Protein AF-A0A9D7XGI3-F1 (afdb_monomer_lite)

Foldseek 3Di:
DALQLLLVLLVCLLVLFAFWKWWDDVFIKIFGGGRSATFAIDTPDPCLDLLNLCCVVVLAPPVLLVVLVVVPDPPDDSLVSCVVVVSHPPVSSLVSRVVSRLVRSLVSSQDPDIHMDTDRDHDDPPDHGHDDPRLQSSLVSLLPHPCLVNLDVLLDDQQWAKAFDDDCVVVDPDDPLCVCQVVVSPRPDTLVVSCVVSVHDSSSSSSNSSSCVSNVGIDIDRDDPPPVVVVCVVPPPPPPPPPDDDDDDPDDDDDDPVVVVVVVPDDDCVVVVVVVVVVPDDDDDDDDDDDDDDDDDDDDDDDDDDDDDDDDDDDDDDDDDDDDDDDDDDDDDPCVVVVVVVVVVVVVVVVVVVVVVVVVVVVVDDDDDDDDDDDDDDDDDDDDDDDDDDDDDDDDDDDDDDDDDDDDDDDDDDDDDDDDDDDPPPPPPDDPPPLQALVRLLVCLLVLVPVVLQVSQVSVLVVLAPWKKKFLDKALDSVVSNVVSVQCPPVSWNWGWHWAAEPVRRIIITIITDTHRDQVVNVVVQVVGDCVSVPPPRDIHMDRSVRDDRYD

Organism: NCBI:txid2954439

pLDDT: mean 74.72, std 22.67, range [26.94, 98.19]

Secondary structure (DSSP, 8-state):
---HHHHHHHHHHHTT--EEEEE-STT-EEEEEETTEEEEEEE-SGGGSHHHHHHHTTSS-HHHHHHHHHT--TT--HHHHHHHTTSS-HHHHHHHHHHHHHHHHHHHHT--SPPPEEEE-PPPTTS------HHHHHHHHHHT---HHHHHHHH--TTEEEEE-SSGGGS----TTTTTGGGT--SS-BHHHHHHHHT--HHHHHHHHHHHHHTTSEEEEEPPP--HHHHHHHH-TTS--SSPPPPPPP-PPPPPHHHHHHHTTSPPTTTHHHHHHHHS--------------PPPPPPP-------------------PPPPPP-PPPPPPTTHHHHHHHHHHHHHHHHHHHHHHHHHHHTT--PPPP-------------------------------------------------PPPP------PPPPPPPPHHHHHHHHHTT-HHHHHHHHHHHHHHTTTSEEEEEEEESSHHHHHHHHHTTTTS---EEEEEEE-TTS-EEEEEEEEEESSHHHHHHHHTTS-GGGGSTT---EEEEGGG--SB-

InterPro domains:
  IPR025497 PatA-like, N-terminal [PF14332] (13-140)
  IPR037257 Type II secretion system protein GspE, N-terminal superfamily [SSF160246] (46-101)

Structure (mmCIF, N/CA/C/O backbone):
data_AF-A0A9D7XGI3-F1
#
_entry.id   AF-A0A9D7XGI3-F1
#
loop_
_atom_site.group_PDB
_atom_site.id
_atom_site.type_symbol
_atom_site.label_atom_id
_atom_site.label_alt_id
_atom_site.label_comp_id
_atom_site.label_asym_id
_atom_site.label_entity_id
_atom_site.label_seq_id
_atom_site.pdbx_PDB_ins_code
_atom_site.Cartn_x
_atom_site.Cartn_y
_atom_site.Cartn_z
_atom_site.occupancy
_atom_site.B_iso_or_equiv
_atom_site.auth_seq_id
_atom_site.auth_comp_id
_atom_site.auth_asym_id
_atom_site.auth_atom_id
_atom_site.pdbx_PDB_model_num
ATOM 1 N N . MET A 1 1 ? -19.694 0.360 0.914 1.00 52.16 1 MET A N 1
ATOM 2 C CA . MET A 1 1 ? -19.444 -0.464 -0.295 1.00 52.16 1 MET A CA 1
ATOM 3 C C . MET A 1 1 ? -18.260 -1.399 -0.058 1.00 52.16 1 MET A C 1
ATOM 5 O O . MET A 1 1 ? -17.208 -0.941 0.362 1.00 52.16 1 MET A O 1
ATOM 9 N N . SER A 1 2 ? -18.399 -2.699 -0.326 1.00 67.50 2 SER A N 1
ATOM 10 C CA . SER A 1 2 ? -17.468 -3.739 0.156 1.00 67.50 2 SER A CA 1
ATOM 11 C C . SER A 1 2 ? -16.060 -3.750 -0.467 1.00 67.50 2 SER A C 1
ATOM 13 O O . SER A 1 2 ? -15.889 -3.502 -1.663 1.00 67.50 2 SER A O 1
ATOM 15 N N . LEU A 1 3 ? -15.062 -4.162 0.324 1.00 86.62 3 LEU A N 1
ATOM 16 C CA . LEU A 1 3 ? -13.661 -4.378 -0.076 1.00 86.62 3 LEU A CA 1
ATOM 17 C C . LEU A 1 3 ? -13.477 -5.762 -0.733 1.00 86.62 3 LEU A C 1
ATOM 19 O O . LEU A 1 3 ? -12.747 -6.620 -0.235 1.00 86.62 3 LEU A O 1
ATOM 23 N N . LEU A 1 4 ? -14.157 -5.994 -1.861 1.00 91.06 4 LEU A N 1
ATOM 24 C CA . LEU A 1 4 ? -14.194 -7.297 -2.551 1.00 91.06 4 LEU A CA 1
ATOM 25 C C . LEU A 1 4 ? -12.797 -7.849 -2.884 1.00 91.06 4 LEU A C 1
ATOM 27 O O . LEU A 1 4 ? -12.524 -9.022 -2.631 1.00 91.06 4 LEU A O 1
ATOM 31 N N . ALA A 1 5 ? -11.907 -6.997 -3.403 1.00 93.44 5 ALA A N 1
ATOM 32 C CA . ALA A 1 5 ? -10.539 -7.367 -3.760 1.00 93.44 5 ALA A CA 1
ATOM 33 C C . ALA A 1 5 ? -9.721 -7.857 -2.549 1.00 93.44 5 ALA A C 1
ATOM 35 O O . ALA A 1 5 ? -9.014 -8.858 -2.646 1.00 93.44 5 ALA A O 1
ATOM 36 N N . LEU A 1 6 ? -9.864 -7.194 -1.394 1.00 94.00 6 LEU A N 1
ATOM 37 C CA . LEU A 1 6 ? -9.244 -7.605 -0.132 1.00 94.00 6 LEU A CA 1
ATOM 38 C C . LEU A 1 6 ? -9.768 -8.985 0.286 1.00 94.00 6 LEU A C 1
ATOM 40 O O . LEU A 1 6 ? -8.997 -9.929 0.447 1.00 94.00 6 LEU A O 1
ATOM 44 N N . LYS A 1 7 ? -11.090 -9.107 0.426 1.00 93.00 7 LYS A N 1
ATOM 45 C CA . LYS A 1 7 ? -11.738 -10.269 1.050 1.00 93.00 7 LYS A CA 1
ATOM 46 C C . LYS A 1 7 ? -11.548 -11.546 0.233 1.00 93.00 7 LYS A C 1
ATOM 48 O O . LYS A 1 7 ? -11.320 -12.606 0.814 1.00 93.00 7 LYS A O 1
ATOM 53 N N . ASP A 1 8 ? -11.555 -11.453 -1.099 1.00 95.69 8 ASP A N 1
ATOM 54 C CA . ASP A 1 8 ? -11.231 -12.597 -1.954 1.00 95.69 8 ASP A CA 1
ATOM 55 C C . ASP A 1 8 ? -9.753 -12.998 -1.846 1.00 95.69 8 ASP A C 1
ATOM 57 O O . ASP A 1 8 ? -9.472 -14.164 -1.579 1.00 95.69 8 ASP A O 1
ATOM 61 N N . LEU A 1 9 ? -8.804 -12.060 -1.975 1.00 96.44 9 LEU A N 1
ATOM 62 C CA . LEU A 1 9 ? -7.367 -12.368 -1.922 1.00 96.44 9 LEU A CA 1
ATOM 63 C C . LEU A 1 9 ? -6.964 -13.011 -0.582 1.00 96.44 9 LEU A C 1
ATOM 65 O O . LEU A 1 9 ? -6.242 -14.011 -0.554 1.00 96.44 9 LEU A O 1
ATOM 69 N N . PHE A 1 10 ? -7.496 -12.497 0.529 1.00 96.06 10 PHE A N 1
ATOM 70 C CA . PHE A 1 10 ? -7.318 -13.089 1.855 1.00 96.06 10 PHE A CA 1
ATOM 71 C C . PHE A 1 10 ? -7.988 -14.471 1.977 1.00 96.06 10 PHE A C 1
ATOM 73 O O . PHE A 1 10 ? -7.427 -15.374 2.604 1.00 96.06 10 PHE A O 1
ATOM 80 N N . ALA A 1 11 ? -9.141 -14.694 1.335 1.00 96.12 11 ALA A N 1
ATOM 81 C CA . ALA A 1 11 ? -9.747 -16.022 1.249 1.00 96.12 11 ALA A CA 1
ATOM 82 C C . ALA A 1 11 ? -8.904 -17.002 0.407 1.00 96.12 11 ALA A C 1
ATOM 84 O O . ALA A 1 11 ? -8.779 -18.162 0.801 1.00 96.12 11 ALA A O 1
ATOM 85 N N . ARG A 1 12 ? -8.262 -16.561 -0.690 1.00 97.50 12 ARG A N 1
ATOM 86 C CA . ARG A 1 12 ? -7.313 -17.388 -1.470 1.00 97.50 12 ARG A CA 1
ATOM 87 C C . ARG A 1 12 ? -6.091 -17.785 -0.640 1.00 97.50 12 ARG A C 1
ATOM 89 O O . ARG A 1 12 ? -5.696 -18.950 -0.676 1.00 97.50 12 ARG A O 1
ATOM 96 N N . HIS A 1 13 ? -5.550 -16.853 0.149 1.00 96.12 13 HIS A N 1
ATOM 97 C CA . HIS A 1 13 ? -4.465 -17.127 1.095 1.00 96.12 13 HIS A CA 1
ATOM 98 C C . HIS A 1 13 ? -4.888 -18.171 2.143 1.00 96.12 13 HIS A C 1
ATOM 100 O O . HIS A 1 13 ? -4.261 -19.225 2.252 1.00 96.12 13 HIS A O 1
ATOM 106 N N . ARG A 1 14 ? -6.017 -17.954 2.840 1.00 94.56 14 ARG A N 1
ATOM 107 C CA . ARG A 1 14 ? -6.564 -18.911 3.826 1.00 94.56 14 ARG A CA 1
ATOM 108 C C . ARG A 1 14 ? -6.853 -20.296 3.243 1.00 94.56 14 ARG A C 1
ATOM 110 O O . ARG A 1 14 ? -6.621 -21.296 3.917 1.00 94.56 14 ARG A O 1
ATOM 117 N N . ALA A 1 15 ? -7.341 -20.363 2.006 1.00 96.12 15 ALA A N 1
ATOM 118 C CA . ALA A 1 15 ? -7.617 -21.614 1.300 1.00 96.12 15 ALA A CA 1
ATOM 119 C C . ALA A 1 15 ? -6.352 -22.344 0.806 1.00 96.12 15 ALA A C 1
ATOM 121 O O . ALA A 1 15 ? -6.467 -23.438 0.256 1.00 96.12 15 ALA A O 1
ATOM 122 N N . ARG A 1 16 ? -5.158 -21.756 0.981 1.00 96.38 16 ARG A N 1
ATOM 123 C CA . ARG A 1 16 ? -3.884 -22.231 0.418 1.00 96.38 16 ARG A CA 1
ATOM 124 C C . ARG A 1 16 ? -3.930 -22.443 -1.099 1.00 96.38 16 ARG A C 1
ATOM 126 O O . ARG A 1 16 ? -3.410 -23.425 -1.624 1.00 96.38 16 ARG A O 1
ATOM 133 N N . ALA A 1 17 ? -4.577 -21.518 -1.805 1.00 97.50 17 ALA A N 1
ATOM 134 C CA . ALA A 1 17 ? -4.795 -21.626 -3.240 1.00 97.50 17 ALA A CA 1
ATOM 135 C C . ALA A 1 17 ? -3.501 -21.432 -4.058 1.00 97.50 17 ALA A C 1
ATOM 137 O O . ALA A 1 17 ? -2.685 -20.559 -3.760 1.00 97.50 17 ALA A O 1
ATOM 138 N N . THR A 1 18 ? -3.364 -22.208 -5.135 1.00 98.19 18 THR A N 1
ATOM 139 C CA . THR A 1 18 ? -2.330 -22.045 -6.171 1.00 98.19 18 THR A CA 1
ATOM 140 C C . THR A 1 18 ? -3.002 -21.601 -7.469 1.00 98.19 18 THR A C 1
ATOM 142 O O . THR A 1 18 ? -4.005 -22.196 -7.873 1.00 98.19 18 THR A O 1
ATOM 145 N N . GLY A 1 19 ? -2.505 -20.536 -8.100 1.00 97.69 19 GLY A N 1
ATOM 146 C CA . GLY A 1 19 ? -3.123 -19.977 -9.303 1.00 97.69 19 GLY A CA 1
ATOM 147 C C . GLY A 1 19 ? -2.849 -18.498 -9.548 1.00 97.69 19 GLY A C 1
ATOM 148 O O . GLY A 1 19 ? -1.989 -17.876 -8.920 1.00 97.69 19 GLY A O 1
ATOM 149 N N . LEU A 1 20 ? -3.609 -17.939 -10.488 1.00 97.75 20 LEU A N 1
ATOM 150 C CA . LEU A 1 20 ? -3.527 -16.545 -10.914 1.00 97.75 20 LEU A CA 1
ATOM 151 C C . LEU A 1 20 ? -4.763 -15.785 -10.434 1.00 97.75 20 LEU A C 1
ATOM 153 O O . LEU A 1 20 ? -5.876 -16.013 -10.909 1.00 97.75 20 LEU A O 1
ATOM 157 N N . TRP A 1 21 ? -4.560 -14.853 -9.512 1.00 98.00 21 TRP A N 1
ATOM 158 C CA . TRP A 1 21 ? -5.587 -13.927 -9.049 1.00 98.00 21 TRP A CA 1
ATOM 159 C C . TRP A 1 21 ? -5.513 -12.642 -9.879 1.00 98.00 21 TRP A C 1
ATOM 161 O O . TRP A 1 21 ? -4.454 -12.021 -9.950 1.00 98.00 21 TRP A O 1
ATOM 171 N N . ARG A 1 22 ? -6.599 -12.244 -10.545 1.00 97.31 22 ARG A N 1
ATOM 172 C CA . ARG A 1 22 ? -6.645 -11.092 -11.461 1.00 97.31 22 ARG A CA 1
ATOM 173 C C . ARG A 1 22 ? -7.662 -10.051 -11.008 1.00 97.31 22 ARG A C 1
ATOM 175 O O . ARG A 1 22 ? -8.755 -10.402 -10.571 1.00 97.31 22 ARG A O 1
ATOM 182 N N . LEU A 1 23 ? -7.324 -8.776 -11.191 1.00 96.12 23 LEU A N 1
ATOM 183 C CA . LEU A 1 23 ? -8.184 -7.637 -10.876 1.00 96.12 23 LEU A CA 1
ATOM 184 C C . LEU A 1 23 ? -8.098 -6.574 -11.978 1.00 96.12 23 LEU A C 1
ATOM 186 O O . LEU A 1 23 ? -7.003 -6.176 -12.375 1.00 96.12 23 LEU A O 1
ATOM 190 N N . GLY A 1 24 ? -9.252 -6.083 -12.431 1.00 91.69 24 GLY A N 1
ATOM 191 C CA . GLY A 1 24 ? -9.346 -5.018 -13.433 1.00 91.69 24 GLY A CA 1
ATOM 192 C C . GLY A 1 24 ? -9.007 -5.465 -14.859 1.00 91.69 24 GLY A C 1
ATOM 193 O O . GLY A 1 24 ? -8.799 -6.646 -15.134 1.00 91.69 24 GLY A O 1
ATOM 194 N N . GLN A 1 25 ? -8.981 -4.494 -15.773 1.00 85.50 25 GLN A N 1
ATOM 195 C CA . GLN A 1 25 ? -8.538 -4.649 -17.168 1.00 85.50 25 GLN A CA 1
ATOM 196 C C . GLN A 1 25 ? -7.551 -3.528 -17.513 1.00 85.50 25 GLN A C 1
ATOM 198 O O . GLN A 1 25 ? -6.420 -3.800 -17.908 1.00 85.50 25 GLN A O 1
ATOM 203 N N . GLU A 1 26 ? -7.934 -2.276 -17.238 1.00 86.06 26 GLU A N 1
ATOM 204 C CA . GLU A 1 26 ? -7.061 -1.102 -17.319 1.00 86.06 26 GLU A CA 1
ATOM 205 C C . GLU A 1 26 ? -7.226 -0.221 -16.059 1.00 86.06 26 GLU A C 1
ATOM 207 O O . GLU A 1 26 ? -8.284 0.378 -15.878 1.00 86.06 26 GLU A O 1
ATOM 212 N N . PRO A 1 27 ? -6.217 -0.144 -15.165 1.00 88.62 27 PRO A N 1
ATOM 213 C CA . PRO A 1 27 ? -5.064 -1.036 -15.087 1.00 88.62 27 PRO A CA 1
ATOM 214 C C . PRO A 1 27 ? -5.481 -2.469 -14.717 1.00 88.62 27 PRO A C 1
ATOM 216 O O . PRO A 1 27 ? -6.279 -2.694 -13.808 1.00 88.62 27 PRO A O 1
ATOM 219 N N . GLY A 1 28 ? -4.900 -3.445 -15.408 1.00 94.06 28 GLY A N 1
ATOM 220 C CA . GLY A 1 28 ? -5.053 -4.865 -15.118 1.00 94.06 28 GLY A CA 1
ATOM 221 C C . GLY A 1 28 ? -3.922 -5.319 -14.207 1.00 94.06 28 GLY A C 1
ATOM 222 O O . GLY A 1 28 ? -2.750 -5.067 -14.498 1.00 94.06 28 GLY A O 1
ATOM 223 N N . ARG A 1 29 ? -4.265 -5.976 -13.099 1.00 96.25 29 ARG A N 1
ATOM 224 C CA . ARG A 1 29 ? -3.319 -6.509 -12.112 1.00 96.25 29 ARG A CA 1
ATOM 225 C C . ARG A 1 29 ? -3.460 -8.022 -12.008 1.00 96.25 29 ARG A C 1
ATOM 227 O O . ARG A 1 29 ? -4.551 -8.571 -12.151 1.00 96.25 29 ARG A O 1
ATOM 234 N N . THR A 1 30 ? -2.348 -8.715 -11.794 1.00 97.25 30 THR A N 1
ATOM 235 C CA . THR A 1 30 ? -2.305 -10.166 -11.571 1.00 97.25 30 THR A CA 1
ATOM 236 C C . THR A 1 30 ? -1.355 -10.467 -10.423 1.00 97.25 30 THR A C 1
ATOM 238 O O . THR A 1 30 ? -0.212 -10.020 -10.439 1.00 97.25 30 THR A O 1
ATOM 241 N N . VAL A 1 31 ? -1.828 -11.227 -9.443 1.00 97.62 31 VAL A N 1
ATOM 242 C CA . VAL A 1 31 ? -1.067 -11.741 -8.305 1.00 97.62 31 VAL A CA 1
ATOM 243 C C . VAL A 1 31 ? -0.932 -13.253 -8.487 1.00 97.62 31 VAL A C 1
ATOM 245 O O . VAL A 1 31 ? -1.909 -13.947 -8.771 1.00 97.62 31 VAL A O 1
ATOM 248 N N . PHE A 1 32 ? 0.292 -13.756 -8.370 1.00 97.94 32 PHE A N 1
ATOM 249 C CA . PHE A 1 32 ? 0.645 -15.158 -8.564 1.00 97.94 32 PHE A CA 1
ATOM 250 C C . PHE A 1 32 ? 0.729 -15.817 -7.189 1.00 97.94 32 PHE A C 1
ATOM 252 O O . PHE A 1 32 ? 1.502 -15.365 -6.340 1.00 97.94 32 PHE A O 1
ATOM 259 N N . MET A 1 33 ? -0.071 -16.860 -6.971 1.00 97.69 33 MET A N 1
ATOM 260 C CA . MET A 1 33 ? -0.199 -17.528 -5.676 1.00 97.69 33 MET A CA 1
ATOM 261 C C . MET A 1 33 ? 0.232 -18.992 -5.757 1.00 97.69 33 MET A C 1
ATOM 263 O O . MET A 1 33 ? -0.091 -19.682 -6.724 1.00 97.69 33 MET A O 1
ATOM 267 N N . GLU A 1 34 ? 0.930 -19.470 -4.732 1.00 97.19 34 GLU A N 1
ATOM 268 C CA . GLU A 1 34 ? 1.413 -20.847 -4.613 1.00 97.19 34 GLU A CA 1
ATOM 269 C C . GLU A 1 34 ? 1.225 -21.316 -3.165 1.00 97.19 34 GLU A C 1
ATOM 271 O O . GLU A 1 34 ? 1.749 -20.709 -2.238 1.00 97.19 34 GLU A O 1
ATOM 276 N N . ALA A 1 35 ? 0.404 -22.351 -2.953 1.00 95.94 35 ALA A N 1
ATOM 277 C CA . ALA A 1 35 ? -0.006 -22.838 -1.628 1.00 95.94 35 ALA A CA 1
ATOM 278 C C . ALA A 1 35 ? -0.598 -21.760 -0.683 1.00 95.94 35 ALA A C 1
ATOM 280 O O . ALA A 1 35 ? -0.602 -21.929 0.538 1.00 95.94 35 ALA A O 1
ATOM 281 N N . GLY A 1 36 ? -1.150 -20.675 -1.241 1.00 95.00 36 GLY A N 1
ATOM 282 C CA . GLY A 1 36 ? -1.674 -19.508 -0.521 1.00 95.00 36 GLY A CA 1
ATOM 283 C C . GLY A 1 36 ? -0.686 -18.354 -0.361 1.00 95.00 36 GLY A C 1
ATOM 284 O O . GLY A 1 36 ? -1.124 -17.238 -0.078 1.00 95.00 36 GLY A O 1
ATOM 285 N N . ASP A 1 37 ? 0.610 -18.580 -0.563 1.00 96.38 37 ASP A N 1
ATOM 286 C CA . ASP A 1 37 ? 1.618 -17.526 -0.513 1.00 96.38 37 ASP A CA 1
ATOM 287 C C . ASP A 1 37 ? 1.681 -16.750 -1.830 1.00 96.38 37 ASP A C 1
ATOM 289 O O . ASP A 1 37 ? 1.511 -17.308 -2.915 1.00 96.38 37 ASP A O 1
ATOM 293 N N . ILE A 1 38 ? 1.919 -15.441 -1.741 1.00 97.19 38 ILE A N 1
ATOM 294 C CA . ILE A 1 38 ? 2.088 -14.581 -2.915 1.00 97.19 38 ILE A CA 1
ATOM 295 C C . ILE A 1 38 ? 3.554 -14.647 -3.333 1.00 97.19 38 ILE A C 1
ATOM 297 O O . ILE A 1 38 ? 4.420 -14.154 -2.618 1.00 97.19 38 ILE A O 1
ATOM 301 N N . VAL A 1 39 ? 3.835 -15.225 -4.504 1.00 96.56 39 VAL A N 1
ATOM 302 C CA . VAL A 1 39 ? 5.212 -15.418 -5.003 1.00 96.56 39 VAL A CA 1
ATOM 303 C C . VAL A 1 39 ? 5.649 -14.355 -6.013 1.00 96.56 39 VAL A C 1
ATOM 305 O O . VAL A 1 39 ? 6.848 -14.127 -6.190 1.00 96.56 39 VAL A O 1
ATOM 308 N N . PHE A 1 40 ? 4.692 -13.699 -6.681 1.00 96.62 40 PHE A N 1
ATOM 309 C CA . PHE A 1 40 ? 4.933 -12.620 -7.645 1.00 96.62 40 PHE A CA 1
ATOM 310 C C . PHE A 1 40 ? 3.662 -11.795 -7.909 1.00 96.62 40 PHE A C 1
ATOM 312 O O . PHE A 1 40 ? 2.553 -12.230 -7.601 1.00 96.62 40 PHE A O 1
ATOM 319 N N . ALA A 1 41 ? 3.800 -10.621 -8.531 1.00 96.25 41 ALA A N 1
ATOM 320 C CA . ALA A 1 41 ? 2.678 -9.856 -9.073 1.00 96.25 41 ALA A CA 1
ATOM 321 C C . ALA A 1 41 ? 3.109 -8.969 -10.254 1.00 96.25 41 ALA A C 1
ATOM 323 O O . ALA A 1 41 ? 4.260 -8.547 -10.350 1.00 96.25 41 ALA A O 1
ATOM 324 N N . SER A 1 42 ? 2.165 -8.658 -11.140 1.00 94.56 42 SER A N 1
ATOM 325 C CA . SER A 1 42 ? 2.351 -7.805 -12.318 1.00 94.56 42 SER A CA 1
ATOM 326 C C . SER A 1 42 ? 1.166 -6.858 -12.520 1.00 94.56 42 SER A C 1
ATOM 328 O O . SER A 1 42 ? 0.034 -7.193 -12.177 1.00 94.56 42 SER A O 1
ATOM 330 N N . SER A 1 43 ? 1.412 -5.694 -13.120 1.00 95.62 43 SER A N 1
ATOM 331 C CA . SER A 1 43 ? 0.405 -4.659 -13.385 1.00 95.62 43 SER A CA 1
ATOM 332 C C . SER A 1 43 ? 0.678 -3.979 -14.726 1.00 95.62 43 SER A C 1
ATOM 334 O O . SER A 1 43 ? 1.840 -3.765 -15.079 1.00 95.62 43 SER A O 1
ATOM 336 N N . THR A 1 44 ? -0.372 -3.620 -15.472 1.00 94.75 44 THR A N 1
ATOM 337 C CA . THR A 1 44 ? -0.237 -2.829 -16.712 1.00 94.75 44 THR A CA 1
ATOM 338 C C . THR A 1 44 ? -0.027 -1.331 -16.446 1.00 94.75 44 THR A C 1
ATOM 340 O O . THR A 1 44 ? 0.436 -0.605 -17.334 1.00 94.75 44 THR A O 1
ATOM 343 N N . HIS A 1 45 ? -0.309 -0.874 -15.220 1.00 93.88 45 HIS A N 1
ATOM 344 C CA . HIS A 1 45 ? -0.235 0.527 -14.807 1.00 93.88 45 HIS A CA 1
ATOM 345 C C . HIS A 1 45 ? 1.187 1.111 -14.967 1.00 93.88 45 HIS A C 1
ATOM 347 O O . HIS A 1 45 ? 2.148 0.491 -14.504 1.00 93.88 45 HIS A O 1
ATOM 353 N N . PRO A 1 46 ? 1.367 2.311 -15.559 1.00 91.81 46 PRO A N 1
ATOM 354 C CA . PRO A 1 46 ? 2.697 2.879 -15.802 1.00 91.81 46 PRO A CA 1
ATOM 355 C C . PRO A 1 46 ? 3.564 3.046 -14.547 1.00 91.81 46 PRO A C 1
ATOM 357 O O . PRO A 1 46 ? 4.751 2.723 -14.589 1.00 91.81 46 PRO A O 1
ATOM 360 N N . LEU A 1 47 ? 2.978 3.483 -13.424 1.00 92.00 47 LEU A N 1
ATOM 361 C CA . LEU A 1 47 ? 3.715 3.734 -12.174 1.00 92.00 47 LEU A CA 1
ATOM 362 C C . LEU A 1 47 ? 4.065 2.448 -11.398 1.00 92.00 47 LEU A C 1
ATOM 364 O O . LEU A 1 47 ? 4.879 2.480 -10.468 1.00 92.00 47 LEU A O 1
ATOM 368 N N . ASP A 1 48 ? 3.477 1.316 -11.800 1.00 93.31 48 ASP A N 1
ATOM 369 C CA . ASP A 1 48 ? 3.716 -0.014 -11.229 1.00 93.31 48 ASP A CA 1
ATOM 370 C C . ASP A 1 48 ? 4.826 -0.763 -12.005 1.00 93.31 48 ASP A C 1
ATOM 372 O O . ASP A 1 48 ? 5.120 -1.921 -11.707 1.00 93.31 48 ASP A O 1
ATOM 376 N N . ARG A 1 49 ? 5.450 -0.142 -13.022 1.00 91.44 49 ARG A N 1
ATOM 377 C CA . ARG A 1 49 ? 6.519 -0.748 -13.838 1.00 91.44 49 ARG A CA 1
ATOM 378 C C . ARG A 1 49 ? 7.869 -0.706 -13.124 1.00 91.44 49 ARG A C 1
ATOM 380 O O . ARG A 1 49 ? 8.287 0.346 -12.651 1.00 91.44 49 ARG A O 1
ATOM 387 N N . LEU A 1 50 ? 8.607 -1.817 -13.152 1.00 92.31 50 LEU A N 1
ATOM 388 C CA . LEU A 1 50 ? 9.949 -1.956 -12.565 1.00 92.31 50 LEU A CA 1
ATOM 389 C C . LEU A 1 50 ? 10.902 -0.794 -12.913 1.00 92.31 50 LEU A C 1
ATOM 391 O O . LEU A 1 50 ? 11.590 -0.273 -12.042 1.00 92.31 50 LEU A O 1
ATOM 395 N N . THR A 1 51 ? 10.910 -0.354 -14.175 1.00 92.81 51 THR A N 1
ATOM 396 C CA . THR A 1 51 ? 11.733 0.771 -14.652 1.00 92.81 51 THR A CA 1
ATOM 397 C C . THR A 1 51 ? 11.336 2.110 -14.030 1.00 92.81 51 THR A C 1
ATOM 399 O O . THR A 1 51 ? 12.216 2.890 -13.677 1.00 92.81 51 THR A O 1
ATOM 402 N N . HIS A 1 52 ? 10.039 2.352 -13.820 1.00 94.50 52 HIS A N 1
ATOM 403 C CA . HIS A 1 52 ? 9.557 3.520 -13.084 1.00 94.50 52 HIS A CA 1
ATOM 404 C C . HIS A 1 52 ? 9.982 3.453 -11.610 1.00 94.50 52 HIS A C 1
ATOM 406 O O . HIS A 1 52 ? 10.539 4.419 -11.099 1.00 94.50 52 HIS A O 1
ATOM 412 N N . LEU A 1 53 ? 9.817 2.302 -10.942 1.00 95.12 53 LEU A N 1
ATOM 413 C CA . LEU A 1 53 ? 10.232 2.146 -9.541 1.00 95.12 53 LEU A CA 1
ATOM 414 C C . LEU A 1 53 ? 11.750 2.314 -9.335 1.00 95.12 53 LEU A C 1
ATOM 416 O O . LEU A 1 53 ? 12.159 2.750 -8.257 1.00 95.12 53 LEU A O 1
ATOM 420 N N . LEU A 1 54 ? 12.575 1.974 -10.334 1.00 95.19 54 LEU A N 1
ATOM 421 C CA . LEU A 1 54 ? 14.028 2.191 -10.316 1.00 95.19 54 LEU A CA 1
ATOM 422 C C . LEU A 1 54 ? 14.388 3.687 -10.378 1.00 95.19 54 LEU A C 1
ATOM 424 O O . LEU A 1 54 ? 15.269 4.120 -9.634 1.00 95.19 54 LEU A O 1
ATOM 428 N N . VAL A 1 55 ? 13.689 4.477 -11.204 1.00 96.06 55 VAL A N 1
ATOM 429 C CA . VAL A 1 55 ? 13.856 5.943 -11.268 1.00 96.06 55 VAL A CA 1
ATOM 430 C C . VAL A 1 55 ? 13.320 6.612 -9.999 1.00 96.06 55 VAL A C 1
ATOM 432 O O . VAL A 1 55 ? 14.020 7.397 -9.365 1.00 96.06 55 VAL A O 1
ATOM 435 N N . GLU A 1 56 ? 12.114 6.240 -9.566 1.00 95.06 56 GLU A N 1
ATOM 436 C CA . GLU A 1 56 ? 11.447 6.749 -8.359 1.00 95.06 56 GLU A CA 1
ATOM 437 C C . GLU A 1 56 ? 12.289 6.557 -7.083 1.00 95.06 56 GLU A C 1
ATOM 439 O O . GLU A 1 56 ? 12.298 7.413 -6.201 1.00 95.06 56 GLU A O 1
ATOM 444 N N . ARG A 1 57 ? 13.022 5.438 -6.984 1.00 94.62 57 ARG A N 1
ATOM 445 C CA . ARG A 1 57 ? 13.919 5.123 -5.854 1.00 94.62 57 ARG A CA 1
ATOM 446 C C . ARG A 1 57 ? 15.342 5.660 -6.030 1.00 94.62 57 ARG A C 1
ATOM 448 O O . ARG A 1 57 ? 16.210 5.312 -5.233 1.00 94.62 57 ARG A O 1
ATOM 455 N N . GLY A 1 58 ? 15.603 6.455 -7.070 1.00 95.50 58 GLY A N 1
ATOM 456 C CA . GLY A 1 58 ? 16.926 7.015 -7.356 1.00 95.50 58 GLY A CA 1
ATOM 457 C C . GLY A 1 58 ? 18.005 5.966 -7.645 1.00 95.50 58 GLY A C 1
ATOM 458 O O . GLY A 1 58 ? 19.186 6.260 -7.490 1.00 95.50 58 GLY A O 1
ATOM 459 N N . LYS A 1 59 ? 17.624 4.739 -8.037 1.00 95.56 59 LYS A N 1
ATOM 460 C CA . LYS A 1 59 ? 18.576 3.683 -8.426 1.00 95.56 59 LYS A CA 1
ATOM 461 C C . LYS A 1 59 ? 19.173 3.952 -9.807 1.00 95.56 59 LYS A C 1
ATOM 463 O O . LYS A 1 59 ? 20.314 3.583 -10.046 1.00 95.56 59 LYS A O 1
ATOM 468 N N . ILE A 1 60 ? 18.410 4.602 -10.686 1.00 96.19 60 ILE A N 1
ATOM 469 C CA . ILE A 1 60 ? 18.862 5.141 -11.975 1.00 96.19 60 ILE A CA 1
ATOM 470 C C . ILE A 1 60 ? 18.233 6.517 -12.206 1.00 96.19 60 ILE A C 1
ATOM 472 O O . ILE A 1 60 ? 17.163 6.818 -11.683 1.00 96.19 60 ILE A O 1
ATOM 476 N N . THR A 1 61 ? 18.869 7.344 -13.026 1.00 96.50 61 THR A N 1
ATOM 477 C CA . THR A 1 61 ? 18.256 8.561 -13.580 1.00 96.50 61 THR A CA 1
ATOM 478 C C . THR A 1 61 ? 17.392 8.235 -14.803 1.00 96.50 61 THR A C 1
ATOM 480 O O . THR A 1 61 ? 17.573 7.196 -15.441 1.00 96.50 61 THR A O 1
ATOM 483 N N . GLN A 1 62 ? 16.492 9.148 -15.188 1.00 94.69 62 GLN A N 1
ATOM 484 C CA . GLN A 1 62 ? 15.712 9.000 -16.423 1.00 94.69 62 GLN A CA 1
ATOM 485 C C . GLN A 1 62 ? 16.625 8.869 -17.656 1.00 94.69 62 GLN A C 1
ATOM 487 O O . GLN A 1 62 ? 16.447 7.953 -18.447 1.00 94.69 62 GLN A O 1
ATOM 492 N N . ALA A 1 63 ? 17.684 9.681 -17.754 1.00 94.81 63 ALA A N 1
ATOM 493 C CA . ALA A 1 63 ? 18.646 9.605 -18.857 1.00 94.81 63 ALA A CA 1
ATOM 494 C C . ALA A 1 63 ? 19.375 8.245 -18.940 1.00 94.81 63 ALA A C 1
ATOM 496 O O . ALA A 1 63 ? 19.639 7.754 -20.036 1.00 94.81 63 ALA A O 1
ATOM 497 N N . GLN A 1 64 ? 19.666 7.601 -17.802 1.00 92.62 64 GLN A N 1
ATOM 498 C CA . GLN A 1 64 ? 20.207 6.235 -17.777 1.00 92.62 64 GLN A CA 1
ATOM 499 C C . GLN A 1 64 ? 19.176 5.194 -18.231 1.00 92.62 64 GLN A C 1
ATOM 501 O O . GLN A 1 64 ? 19.540 4.251 -18.932 1.00 92.62 64 GLN A O 1
ATOM 506 N N . LEU A 1 65 ? 17.899 5.360 -17.871 1.00 94.44 65 LEU A N 1
ATOM 507 C CA . LEU A 1 65 ? 16.819 4.504 -18.367 1.00 94.44 65 LEU A CA 1
ATOM 508 C C . LEU A 1 65 ? 16.652 4.647 -19.889 1.00 94.44 65 LEU A C 1
ATOM 510 O O . LEU A 1 65 ? 16.620 3.639 -20.591 1.00 94.44 65 LEU A O 1
ATOM 514 N N . ASP A 1 66 ? 16.617 5.876 -20.403 1.00 94.69 66 ASP A N 1
ATOM 515 C CA . ASP A 1 66 ? 16.472 6.164 -21.835 1.00 94.69 66 ASP A CA 1
ATOM 516 C C . ASP A 1 66 ? 17.665 5.613 -22.638 1.00 94.69 66 ASP A C 1
ATOM 518 O O . ASP A 1 66 ? 17.487 4.970 -23.678 1.00 94.69 66 ASP A O 1
ATOM 522 N N . TYR A 1 67 ? 18.887 5.767 -22.115 1.00 94.38 67 TYR A N 1
ATOM 523 C CA . TYR A 1 67 ? 20.094 5.161 -22.681 1.00 94.38 67 TYR A CA 1
ATOM 524 C C . TYR A 1 67 ? 20.023 3.625 -22.687 1.00 94.38 67 TYR A C 1
ATOM 526 O O . TYR A 1 67 ? 20.336 3.001 -23.702 1.00 94.38 67 TYR A O 1
ATOM 534 N N . ALA A 1 68 ? 19.578 3.005 -21.590 1.00 93.50 68 ALA A N 1
ATOM 535 C CA . ALA A 1 68 ? 19.482 1.549 -21.464 1.00 93.50 68 ALA A CA 1
ATOM 536 C C . ALA A 1 68 ? 18.336 0.919 -22.274 1.00 93.50 68 ALA A C 1
ATOM 538 O O . ALA A 1 68 ? 18.405 -0.270 -22.591 1.00 93.50 68 ALA A O 1
ATOM 539 N N . LEU A 1 69 ? 17.304 1.698 -22.615 1.00 92.44 69 LEU A N 1
ATOM 540 C CA . LEU A 1 69 ? 16.255 1.324 -23.567 1.00 92.44 69 LEU A CA 1
ATOM 541 C C . LEU A 1 69 ? 16.739 1.464 -25.016 1.00 92.44 69 LEU A C 1
ATOM 543 O O . LEU A 1 69 ? 16.499 0.573 -25.826 1.00 92.44 69 LEU A O 1
ATOM 547 N N . THR A 1 70 ? 17.463 2.543 -25.331 1.00 94.88 70 THR A N 1
ATOM 548 C CA . THR A 1 70 ? 18.049 2.778 -26.665 1.00 94.88 70 THR A CA 1
ATOM 549 C C . THR A 1 70 ? 19.094 1.716 -27.018 1.00 94.88 70 THR A C 1
ATOM 551 O O . THR A 1 70 ? 19.153 1.247 -28.150 1.00 94.88 70 THR A O 1
ATOM 554 N N . ASN A 1 71 ? 19.889 1.294 -26.032 1.00 92.06 71 ASN A N 1
ATOM 555 C CA . ASN A 1 71 ? 20.932 0.276 -26.167 1.00 92.06 71 ASN A CA 1
ATOM 556 C C . ASN A 1 71 ? 20.467 -1.088 -25.607 1.00 92.06 71 ASN A C 1
ATOM 558 O O . ASN A 1 71 ? 21.230 -1.794 -24.942 1.00 92.06 71 ASN A O 1
ATOM 562 N N . LEU A 1 72 ? 19.194 -1.455 -25.809 1.00 92.38 72 LEU A N 1
ATOM 563 C CA . LEU A 1 72 ? 18.649 -2.733 -25.342 1.00 92.38 72 LEU A CA 1
ATOM 564 C C . LEU A 1 72 ? 19.012 -3.884 -26.287 1.00 92.38 72 LEU A C 1
ATOM 566 O O . LEU A 1 72 ? 18.511 -3.972 -27.407 1.00 92.38 72 LEU A O 1
ATOM 570 N N . ASN A 1 73 ? 19.847 -4.807 -25.806 1.00 85.94 73 ASN A N 1
ATOM 571 C CA . ASN A 1 73 ? 20.219 -6.010 -26.548 1.00 85.94 73 ASN A CA 1
ATOM 572 C C . ASN A 1 73 ? 18.980 -6.879 -26.884 1.00 85.94 73 ASN A C 1
ATOM 574 O O . ASN A 1 73 ? 18.221 -7.233 -25.975 1.00 85.94 73 ASN A O 1
ATOM 578 N N . PRO A 1 74 ? 18.766 -7.282 -28.153 1.00 84.56 74 PRO A N 1
ATOM 579 C CA . PRO A 1 74 ? 17.646 -8.143 -28.531 1.00 84.56 74 PRO A CA 1
ATOM 580 C C . PRO A 1 74 ? 17.624 -9.469 -27.755 1.00 84.56 74 PRO A C 1
ATOM 582 O O . PRO A 1 74 ? 18.634 -10.163 -27.649 1.00 84.56 74 PRO A O 1
ATOM 585 N N . GLY A 1 75 ? 16.457 -9.830 -27.211 1.00 81.38 75 GLY A N 1
ATOM 586 C CA . GLY A 1 75 ? 16.281 -11.030 -26.379 1.00 81.38 75 GLY A CA 1
ATOM 587 C C . GLY A 1 75 ? 16.729 -10.879 -24.916 1.00 81.38 75 GLY A C 1
ATOM 588 O O . GLY A 1 75 ? 16.674 -11.849 -24.162 1.00 81.38 75 GLY A O 1
ATOM 589 N N . MET A 1 76 ? 17.148 -9.684 -24.493 1.00 85.81 76 MET A N 1
ATOM 590 C CA . MET A 1 76 ? 17.587 -9.396 -23.128 1.00 85.81 76 MET A CA 1
ATOM 591 C C . MET A 1 76 ? 16.517 -8.641 -22.329 1.00 85.81 76 MET A C 1
ATOM 593 O O . MET A 1 76 ? 15.804 -7.793 -22.861 1.00 85.81 76 MET A O 1
ATOM 597 N N . SER A 1 77 ? 16.404 -8.917 -21.026 1.00 89.25 77 SER A N 1
ATOM 598 C CA . SER A 1 77 ? 15.516 -8.154 -20.143 1.00 89.25 77 SER A CA 1
ATOM 599 C C . SER A 1 77 ? 16.151 -6.818 -19.748 1.00 89.25 77 SER A C 1
ATOM 601 O O . SER A 1 77 ? 17.347 -6.754 -19.456 1.00 89.25 77 SER A O 1
ATOM 603 N N . ILE A 1 78 ? 15.348 -5.749 -19.675 1.00 91.25 78 ILE A N 1
ATOM 604 C CA . ILE A 1 78 ? 15.832 -4.402 -19.314 1.00 91.25 78 ILE A CA 1
ATOM 605 C C . ILE A 1 78 ? 16.550 -4.382 -17.954 1.00 91.25 78 ILE A C 1
ATOM 607 O O . ILE A 1 78 ? 17.586 -3.743 -17.816 1.00 91.25 78 ILE A O 1
ATOM 611 N N . GLY A 1 79 ? 16.073 -5.166 -16.978 1.00 90.25 79 GLY A N 1
ATOM 612 C CA . GLY A 1 79 ? 16.731 -5.325 -15.678 1.00 90.25 79 GLY A CA 1
ATOM 613 C C . GLY A 1 79 ? 18.136 -5.928 -15.777 1.00 90.25 79 GLY A C 1
ATOM 614 O O . GLY A 1 79 ? 19.054 -5.436 -15.128 1.00 90.25 79 GLY A O 1
ATOM 615 N N . LYS A 1 80 ? 18.342 -6.939 -16.636 1.00 90.69 80 LYS A N 1
ATOM 616 C CA . LYS A 1 80 ? 19.685 -7.475 -16.911 1.00 90.69 80 LYS A CA 1
ATOM 617 C C . LYS A 1 80 ? 20.541 -6.452 -17.672 1.00 90.69 80 LYS A C 1
ATOM 619 O O . LYS A 1 80 ? 21.739 -6.378 -17.427 1.00 90.69 80 LYS A O 1
ATOM 624 N N . ASN A 1 81 ? 19.944 -5.654 -18.565 1.00 93.94 81 ASN A N 1
ATOM 625 C CA . ASN A 1 81 ? 20.671 -4.662 -19.371 1.00 93.94 81 ASN A CA 1
ATOM 626 C C . ASN A 1 81 ? 21.257 -3.551 -18.492 1.00 93.94 81 ASN A C 1
ATOM 628 O O . ASN A 1 81 ? 22.430 -3.218 -18.611 1.00 93.94 81 ASN A O 1
ATOM 632 N N . LEU A 1 82 ? 20.471 -3.074 -17.525 1.00 94.25 82 LEU A N 1
ATOM 633 C CA . LEU A 1 82 ? 20.909 -2.116 -16.508 1.00 94.25 82 LEU A CA 1
ATOM 634 C C . LEU A 1 82 ? 22.037 -2.658 -15.606 1.00 94.25 82 LEU A C 1
ATOM 636 O O . LEU A 1 82 ? 22.848 -1.869 -15.124 1.00 94.25 82 LEU A O 1
ATOM 640 N N . ILE A 1 83 ? 22.118 -3.980 -15.401 1.00 94.62 83 ILE A N 1
ATOM 641 C CA . ILE A 1 83 ? 23.227 -4.625 -14.672 1.00 94.62 83 ILE A CA 1
ATOM 642 C C . ILE A 1 83 ? 24.486 -4.714 -15.545 1.00 94.62 83 ILE A C 1
ATOM 644 O O . ILE A 1 83 ? 25.566 -4.365 -15.077 1.00 94.62 83 ILE A O 1
ATOM 648 N N . GLU A 1 84 ? 24.380 -5.136 -16.810 1.00 93.81 84 GLU A N 1
ATOM 649 C CA . GLU A 1 84 ? 25.549 -5.225 -17.707 1.00 93.81 84 GLU A CA 1
ATOM 650 C C . GLU A 1 84 ? 26.110 -3.846 -18.100 1.00 93.81 84 GLU A C 1
ATOM 652 O O . GLU A 1 84 ? 27.306 -3.726 -18.350 1.00 93.81 84 GLU A O 1
ATOM 657 N N . MET A 1 85 ? 25.291 -2.790 -18.053 1.00 92.38 85 MET A N 1
ATOM 658 C CA . MET A 1 85 ? 25.733 -1.388 -18.144 1.00 92.38 85 MET A CA 1
ATOM 659 C C . MET A 1 85 ? 26.303 -0.823 -16.830 1.00 92.38 85 MET A C 1
ATOM 661 O O . MET A 1 85 ? 26.744 0.324 -16.801 1.00 92.38 85 MET A O 1
ATOM 665 N N . GLY A 1 86 ? 26.274 -1.585 -15.732 1.00 94.50 86 GLY A N 1
ATOM 666 C CA . GLY A 1 86 ? 26.768 -1.150 -14.423 1.00 94.50 86 GLY A CA 1
ATOM 667 C C . GLY A 1 86 ? 25.933 -0.056 -13.745 1.00 94.50 86 GLY A C 1
ATOM 668 O O . GLY A 1 86 ? 26.412 0.565 -12.799 1.00 94.50 86 GLY A O 1
ATOM 669 N N . PHE A 1 87 ? 24.702 0.202 -14.202 1.00 95.88 87 PHE A N 1
ATOM 670 C CA . PHE A 1 87 ? 23.829 1.227 -13.615 1.00 95.88 87 PHE A CA 1
ATOM 671 C C . PHE A 1 87 ? 23.162 0.761 -12.312 1.00 95.88 87 PHE A C 1
ATOM 673 O O . PHE A 1 87 ? 22.878 1.594 -11.458 1.00 95.88 87 PHE A O 1
ATOM 680 N N . ILE A 1 88 ? 22.919 -0.546 -12.146 1.00 96.69 88 ILE A N 1
ATOM 681 C CA . ILE A 1 88 ? 22.363 -1.147 -10.918 1.00 96.69 88 ILE A CA 1
ATOM 682 C C . ILE A 1 88 ? 23.052 -2.476 -10.595 1.00 96.69 88 ILE A C 1
ATOM 684 O O . ILE A 1 88 ? 23.542 -3.158 -11.494 1.00 96.69 88 ILE A O 1
ATOM 688 N N . THR A 1 89 ? 23.035 -2.905 -9.329 1.00 95.88 89 THR A N 1
ATOM 689 C CA . THR A 1 89 ? 23.445 -4.273 -8.971 1.00 95.88 89 THR A CA 1
ATOM 690 C C . THR A 1 89 ? 22.280 -5.263 -9.081 1.00 95.88 89 THR A C 1
ATOM 692 O O . THR A 1 89 ? 21.105 -4.887 -9.076 1.00 95.88 89 THR A O 1
ATOM 695 N N . GLN A 1 90 ? 22.590 -6.564 -9.093 1.00 94.19 90 GLN A N 1
ATOM 696 C CA . GLN A 1 90 ? 21.575 -7.620 -8.983 1.00 94.19 90 GLN A CA 1
ATOM 697 C C . GLN A 1 90 ? 20.748 -7.516 -7.688 1.00 94.19 90 GLN A C 1
ATOM 699 O O . GLN A 1 90 ? 19.568 -7.866 -7.699 1.00 94.19 90 GLN A O 1
ATOM 704 N N . ARG A 1 91 ? 21.332 -7.004 -6.591 1.00 94.56 91 ARG A N 1
ATOM 705 C CA . ARG A 1 91 ? 20.595 -6.754 -5.345 1.00 94.56 91 ARG A CA 1
ATOM 706 C C . ARG A 1 91 ? 19.582 -5.628 -5.536 1.00 94.56 91 ARG A C 1
ATOM 708 O O . ARG A 1 91 ? 18.417 -5.831 -5.238 1.00 94.56 91 ARG A O 1
ATOM 715 N N . ASP A 1 92 ? 19.986 -4.499 -6.121 1.00 94.75 92 ASP A N 1
ATOM 716 C CA . ASP A 1 92 ? 19.069 -3.375 -6.369 1.00 94.75 92 ASP A CA 1
ATOM 717 C C . ASP A 1 92 ? 17.897 -3.777 -7.280 1.00 94.75 92 ASP A C 1
ATOM 719 O O . ASP A 1 92 ? 16.764 -3.354 -7.052 1.00 94.75 92 ASP A O 1
ATOM 723 N N . LEU A 1 93 ? 18.152 -4.628 -8.282 1.00 93.31 93 LEU A N 1
ATOM 724 C CA . LEU A 1 93 ? 17.103 -5.188 -9.134 1.00 93.31 93 LEU A CA 1
ATOM 725 C C . LEU A 1 93 ? 16.125 -6.071 -8.338 1.00 93.31 93 LEU A C 1
ATOM 727 O O . LEU A 1 93 ? 14.918 -5.982 -8.552 1.00 93.31 93 LEU A O 1
ATOM 731 N N . LEU A 1 94 ? 16.630 -6.903 -7.420 1.00 92.81 94 LEU A N 1
ATOM 732 C CA . LEU A 1 94 ? 15.820 -7.771 -6.560 1.00 92.81 94 LEU A CA 1
ATOM 733 C C . LEU A 1 94 ? 15.001 -6.964 -5.539 1.00 92.81 94 LEU A C 1
ATOM 735 O O . LEU A 1 94 ? 13.800 -7.195 -5.406 1.00 92.81 94 LEU A O 1
ATOM 739 N N . ASP A 1 95 ? 15.629 -5.994 -4.870 1.00 93.69 95 ASP A N 1
ATOM 740 C CA . ASP A 1 95 ? 15.000 -5.097 -3.895 1.00 93.69 95 ASP A CA 1
ATOM 741 C C . ASP A 1 95 ? 13.819 -4.348 -4.536 1.00 93.69 95 ASP A C 1
ATOM 743 O O . ASP A 1 95 ? 12.717 -4.290 -3.984 1.00 93.69 95 ASP A O 1
ATOM 747 N N . VAL A 1 96 ? 14.026 -3.810 -5.744 1.00 95.25 96 VAL A N 1
ATOM 748 C CA . VAL A 1 96 ? 12.991 -3.062 -6.468 1.00 95.25 96 VAL A CA 1
ATOM 749 C C . VAL A 1 96 ? 11.942 -3.983 -7.101 1.00 95.25 96 VAL A C 1
ATOM 751 O O . VAL A 1 96 ? 10.776 -3.596 -7.156 1.00 95.25 96 VAL A O 1
ATOM 754 N N . ALA A 1 97 ? 12.288 -5.216 -7.488 1.00 93.75 97 ALA A N 1
ATOM 755 C CA . ALA A 1 97 ? 11.304 -6.216 -7.908 1.00 93.75 97 ALA A CA 1
ATOM 756 C C . ALA A 1 97 ? 10.382 -6.645 -6.753 1.00 93.75 97 ALA A C 1
ATOM 758 O O . ALA A 1 97 ? 9.171 -6.736 -6.950 1.00 93.75 97 ALA A O 1
ATOM 759 N N . ARG A 1 98 ? 10.906 -6.829 -5.531 1.00 95.00 98 ARG A N 1
ATOM 760 C CA . ARG A 1 98 ? 10.060 -7.083 -4.350 1.00 95.00 98 ARG A CA 1
ATOM 761 C C . ARG A 1 98 ? 9.124 -5.906 -4.067 1.00 95.00 98 ARG A C 1
ATOM 763 O O . ARG A 1 98 ? 7.916 -6.103 -3.961 1.00 95.00 98 ARG A O 1
ATOM 770 N N . ALA A 1 99 ? 9.660 -4.685 -4.067 1.00 94.44 99 ALA A N 1
ATOM 771 C CA . ALA A 1 99 ? 8.869 -3.468 -3.878 1.00 94.44 99 ALA A CA 1
ATOM 772 C C . ALA A 1 99 ? 7.825 -3.230 -4.995 1.00 94.44 99 ALA A C 1
ATOM 774 O O . ALA A 1 99 ? 6.819 -2.554 -4.770 1.00 94.44 99 ALA A O 1
ATOM 775 N N . GLN A 1 100 ? 8.040 -3.783 -6.196 1.00 96.19 100 GLN A N 1
ATOM 776 C CA . GLN A 1 100 ? 7.054 -3.792 -7.278 1.00 96.19 100 GLN A CA 1
ATOM 777 C C . GLN A 1 100 ? 5.864 -4.693 -6.933 1.00 96.19 100 GLN A C 1
ATOM 779 O O . GLN A 1 100 ? 4.721 -4.254 -7.050 1.00 96.19 100 GLN A O 1
ATOM 784 N N . VAL A 1 101 ? 6.116 -5.921 -6.470 1.00 96.62 101 VAL A N 1
ATOM 785 C CA . VAL A 1 101 ? 5.059 -6.859 -6.052 1.00 96.62 101 VAL A CA 1
ATOM 786 C C . VAL A 1 101 ? 4.259 -6.286 -4.884 1.00 96.62 101 VAL A C 1
ATOM 788 O O . VAL A 1 101 ? 3.035 -6.227 -4.966 1.00 96.62 101 VAL A O 1
ATOM 791 N N . GLU A 1 102 ? 4.939 -5.775 -3.856 1.00 95.06 102 GLU A N 1
ATOM 792 C CA . GLU A 1 102 ? 4.321 -5.130 -2.688 1.00 95.06 102 GLU A CA 1
ATOM 793 C C . GLU A 1 102 ? 3.400 -3.964 -3.105 1.00 95.06 102 GLU A C 1
ATOM 795 O O . GLU A 1 102 ? 2.252 -3.888 -2.659 1.00 95.06 102 GLU A O 1
ATOM 800 N N . ARG A 1 103 ? 3.838 -3.105 -4.045 1.00 94.62 103 ARG A N 1
ATOM 801 C CA . ARG A 1 103 ? 2.993 -2.044 -4.630 1.00 94.62 103 ARG A CA 1
ATOM 802 C C . ARG A 1 103 ? 1.775 -2.602 -5.365 1.00 94.62 103 ARG A C 1
ATOM 804 O O . ARG A 1 103 ? 0.682 -2.069 -5.191 1.00 94.62 103 ARG A O 1
ATOM 811 N N . VAL A 1 104 ? 1.943 -3.626 -6.202 1.00 95.62 104 VAL A N 1
ATOM 812 C CA . VAL A 1 104 ? 0.841 -4.190 -7.003 1.00 95.62 104 VAL A CA 1
ATOM 813 C C . VAL A 1 104 ? -0.197 -4.880 -6.114 1.00 95.62 104 VAL A C 1
ATOM 815 O O . VAL A 1 104 ? -1.392 -4.737 -6.373 1.00 95.62 104 VAL A O 1
ATOM 818 N N . VAL A 1 105 ? 0.226 -5.564 -5.048 1.00 95.81 105 VAL A N 1
ATOM 819 C CA . VAL A 1 105 ? -0.671 -6.166 -4.047 1.00 95.81 105 VAL A CA 1
ATOM 820 C C . VAL A 1 105 ? -1.454 -5.078 -3.304 1.00 95.81 105 VAL A C 1
ATOM 822 O O . VAL A 1 105 ? -2.685 -5.114 -3.315 1.00 95.81 105 VAL A O 1
ATOM 825 N N . TRP A 1 106 ? -0.779 -4.058 -2.759 1.00 93.38 106 TRP A N 1
ATOM 826 C CA . TRP A 1 106 ? -1.442 -2.938 -2.074 1.00 93.38 106 TRP A CA 1
ATOM 827 C C . TRP A 1 106 ? -2.428 -2.195 -2.988 1.00 93.38 106 TRP A C 1
ATOM 829 O O . TRP A 1 106 ? -3.588 -2.012 -2.621 1.00 93.38 106 TRP A O 1
ATOM 839 N N . ALA A 1 107 ? -2.017 -1.846 -4.212 1.00 92.12 107 ALA A N 1
ATOM 840 C CA . ALA A 1 107 ? -2.876 -1.169 -5.184 1.00 92.12 107 ALA A CA 1
ATOM 841 C C . ALA A 1 107 ? -4.068 -2.030 -5.641 1.00 92.12 107 ALA A C 1
ATOM 843 O O . ALA A 1 107 ? -5.113 -1.488 -5.998 1.00 92.12 107 ALA A O 1
ATOM 844 N N . SER A 1 108 ? -3.942 -3.361 -5.617 1.00 93.25 108 SER A N 1
ATOM 845 C CA . SER A 1 108 ? -5.063 -4.272 -5.882 1.00 93.25 108 SER A CA 1
ATOM 846 C C . SER A 1 108 ? -6.061 -4.285 -4.723 1.00 93.25 108 SER A C 1
ATOM 848 O O . SER A 1 108 ? -7.252 -4.095 -4.944 1.00 93.25 108 SER A O 1
ATOM 850 N N . ILE A 1 109 ? -5.578 -4.437 -3.486 1.00 91.25 109 ILE A N 1
ATOM 851 C CA . ILE A 1 109 ? -6.403 -4.434 -2.265 1.00 91.25 109 ILE A CA 1
ATOM 852 C C . ILE A 1 109 ? -7.128 -3.087 -2.083 1.00 91.25 109 ILE A C 1
ATOM 854 O O . ILE A 1 109 ? -8.272 -3.060 -1.635 1.00 91.25 109 ILE A O 1
ATOM 858 N N . ALA A 1 110 ? -6.485 -1.981 -2.466 1.00 87.50 110 ALA A N 1
ATOM 859 C CA . ALA A 1 110 ? -7.034 -0.628 -2.395 1.00 87.50 110 ALA A CA 1
ATOM 860 C C . ALA A 1 110 ? -7.970 -0.245 -3.563 1.00 87.50 110 ALA A C 1
ATOM 862 O O . ALA A 1 110 ? -8.529 0.850 -3.540 1.00 87.50 110 ALA A O 1
ATOM 863 N N . THR A 1 111 ? -8.145 -1.093 -4.585 1.00 85.56 111 THR A N 1
ATOM 864 C CA . THR A 1 111 ? -9.062 -0.812 -5.707 1.00 85.56 111 THR A CA 1
ATOM 865 C C . THR A 1 111 ? -10.499 -1.201 -5.312 1.00 85.56 111 THR A C 1
ATOM 867 O O . THR A 1 111 ? -10.764 -2.390 -5.117 1.00 85.56 111 THR A O 1
ATOM 870 N N . PRO A 1 112 ? -11.445 -0.248 -5.188 1.00 74.69 112 PRO A N 1
ATOM 871 C CA . PRO A 1 112 ? -12.819 -0.543 -4.784 1.00 74.69 112 PRO A CA 1
ATOM 872 C C . PRO A 1 112 ? -13.636 -1.171 -5.920 1.00 74.69 112 PRO A C 1
ATOM 874 O O . PRO A 1 112 ? -13.340 -0.964 -7.094 1.00 74.69 112 PRO A O 1
ATOM 877 N N . GLU A 1 113 ? -14.704 -1.890 -5.554 1.00 78.81 113 GLU A N 1
ATOM 878 C CA . GLU A 1 113 ? -15.840 -2.298 -6.414 1.00 78.81 113 GLU A CA 1
ATOM 879 C C . GLU A 1 113 ? -15.541 -3.167 -7.658 1.00 78.81 113 GLU A C 1
ATOM 881 O O . GLU A 1 113 ? -16.465 -3.718 -8.253 1.00 78.81 113 GLU A O 1
ATOM 886 N N . VAL A 1 114 ? -14.274 -3.403 -8.002 1.00 88.06 114 VAL A N 1
ATOM 887 C CA . VAL A 1 114 ? -13.870 -4.372 -9.028 1.00 88.06 114 VAL A CA 1
ATOM 888 C C . VAL A 1 114 ? -13.944 -5.792 -8.459 1.00 88.06 114 VAL A C 1
ATOM 890 O O . VAL A 1 114 ? -13.324 -6.104 -7.442 1.00 88.06 114 VAL A O 1
ATOM 893 N N . VAL A 1 115 ? -14.680 -6.673 -9.140 1.00 91.44 115 VAL A N 1
ATOM 894 C CA . VAL A 1 115 ? -14.747 -8.102 -8.804 1.00 91.44 115 VAL A CA 1
ATOM 895 C C . VAL A 1 115 ? -13.462 -8.799 -9.280 1.00 91.44 115 VAL A C 1
ATOM 897 O O . VAL A 1 115 ? -13.143 -8.712 -10.469 1.00 91.44 115 VAL A O 1
ATOM 900 N N . PRO A 1 116 ? -12.712 -9.489 -8.401 1.00 95.12 116 PRO A N 1
ATOM 901 C CA . PRO A 1 116 ? -11.553 -10.276 -8.809 1.00 95.12 116 PRO A CA 1
ATOM 902 C C . PRO A 1 116 ? -11.953 -11.601 -9.467 1.00 95.12 116 PRO A C 1
ATOM 904 O O . PRO A 1 116 ? -12.995 -12.182 -9.163 1.00 95.12 116 PRO A O 1
ATOM 907 N N . ALA A 1 117 ? -11.080 -12.115 -10.330 1.00 96.50 117 ALA A N 1
ATOM 908 C CA . ALA A 1 117 ? -11.201 -13.434 -10.944 1.00 96.50 117 ALA A CA 1
ATOM 909 C C . ALA A 1 117 ? -10.005 -14.310 -10.549 1.00 96.50 117 ALA A C 1
ATOM 911 O O . ALA A 1 117 ? -8.862 -13.862 -10.620 1.00 96.50 117 ALA A O 1
ATOM 912 N N . PHE A 1 118 ? -10.247 -15.566 -10.167 1.00 97.69 118 PHE A N 1
ATOM 913 C CA . PHE A 1 118 ? -9.191 -16.509 -9.787 1.00 97.69 118 PHE A CA 1
ATOM 914 C C . PHE A 1 118 ? -9.141 -17.705 -10.742 1.00 97.69 118 PHE A C 1
ATOM 916 O O . PHE A 1 118 ? -10.109 -18.454 -10.859 1.00 97.69 118 PHE A O 1
ATOM 923 N N . GLU A 1 119 ? -7.999 -17.897 -11.398 1.00 97.62 119 GLU A N 1
ATOM 924 C CA . GLU A 1 119 ? -7.706 -19.043 -12.259 1.00 97.62 119 GLU A CA 1
ATOM 925 C C . GLU A 1 119 ? -6.839 -20.045 -11.483 1.00 97.62 119 GLU A C 1
ATOM 927 O O . GLU A 1 119 ? -5.647 -19.816 -11.271 1.00 97.62 119 GLU A O 1
ATOM 932 N N . ALA A 1 120 ? -7.441 -21.148 -11.033 1.00 97.06 120 ALA A N 1
ATOM 933 C CA . ALA A 1 120 ? -6.731 -22.223 -10.343 1.00 97.06 120 ALA A CA 1
ATOM 934 C C . ALA A 1 120 ? -5.873 -23.021 -11.342 1.00 97.06 120 ALA A C 1
ATOM 936 O O . ALA A 1 120 ? -6.404 -23.759 -12.172 1.00 97.06 120 ALA A O 1
ATOM 937 N N . LYS A 1 121 ? -4.550 -22.861 -11.262 1.00 95.25 121 LYS A N 1
ATOM 938 C CA . LYS A 1 121 ? -3.558 -23.497 -12.142 1.00 95.25 121 LYS A CA 1
ATOM 939 C C . LYS A 1 121 ? -2.223 -23.606 -11.401 1.00 95.25 121 LYS A C 1
ATOM 941 O O . LYS A 1 121 ? -1.870 -22.702 -10.650 1.00 95.25 121 LYS A O 1
ATOM 946 N N . GLU A 1 122 ? -1.450 -24.662 -11.641 1.00 94.38 122 GLU A N 1
ATOM 947 C CA . GLU A 1 122 ? -0.038 -24.687 -11.240 1.00 94.38 122 GLU A CA 1
ATOM 948 C C . GLU A 1 122 ? 0.760 -23.570 -11.936 1.00 94.38 122 GLU A C 1
ATOM 950 O O . GLU A 1 122 ? 0.533 -23.254 -13.110 1.00 94.38 122 GLU A O 1
ATOM 955 N N . LEU A 1 123 ? 1.701 -22.962 -11.209 1.00 92.69 123 LEU A N 1
ATOM 956 C CA . LEU A 1 123 ? 2.543 -21.892 -11.736 1.00 92.69 123 LEU A CA 1
ATOM 957 C C . LEU A 1 123 ? 3.733 -22.474 -12.504 1.00 92.69 123 LEU A C 1
ATOM 959 O O . LEU A 1 123 ? 4.532 -23.228 -11.948 1.00 92.69 123 LEU A O 1
ATOM 963 N N . ASP A 1 124 ? 3.888 -22.067 -13.763 1.00 90.25 124 ASP A N 1
ATOM 964 C CA . ASP A 1 124 ? 4.905 -22.607 -14.670 1.00 90.25 124 ASP A CA 1
ATOM 965 C C . ASP A 1 124 ? 6.334 -22.498 -14.097 1.00 90.25 124 ASP A C 1
ATOM 967 O O . ASP A 1 124 ? 6.659 -21.588 -13.327 1.00 90.25 124 ASP A O 1
ATOM 971 N N . ALA A 1 125 ? 7.229 -23.407 -14.495 1.00 84.38 125 ALA A N 1
ATOM 972 C CA . ALA A 1 125 ? 8.615 -23.439 -14.006 1.00 84.38 125 ALA A CA 1
ATOM 973 C C . ALA A 1 125 ? 9.435 -22.181 -14.373 1.00 84.38 125 ALA A C 1
ATOM 975 O O . ALA A 1 125 ? 10.468 -21.909 -13.765 1.00 84.38 125 ALA A O 1
ATOM 976 N N . THR A 1 126 ? 8.973 -21.401 -15.354 1.00 84.25 126 THR A N 1
ATOM 977 C CA . THR A 1 126 ? 9.539 -20.102 -15.752 1.00 84.25 126 THR A CA 1
ATOM 978 C C . THR A 1 126 ? 9.005 -18.920 -14.939 1.00 84.25 126 THR A C 1
ATOM 980 O O . THR A 1 126 ? 9.531 -17.815 -15.069 1.00 84.25 126 THR A O 1
ATOM 983 N N . THR A 1 127 ? 7.964 -19.113 -14.124 1.00 84.75 127 THR A N 1
ATOM 984 C CA . THR A 1 127 ? 7.400 -18.057 -13.275 1.00 84.75 127 THR A CA 1
ATOM 985 C C . THR A 1 127 ? 8.386 -17.701 -12.171 1.00 84.75 127 THR A C 1
ATOM 987 O O . THR A 1 127 ? 8.775 -18.552 -11.365 1.00 84.75 127 THR A O 1
ATOM 990 N N . VAL A 1 128 ? 8.777 -16.423 -12.142 1.00 86.94 128 VAL A N 1
ATOM 991 C CA . VAL A 1 128 ? 9.629 -15.844 -11.100 1.00 86.94 128 VAL A CA 1
ATOM 992 C C . VAL A 1 128 ? 8.946 -16.037 -9.749 1.00 86.94 128 VAL A C 1
ATOM 994 O O . VAL A 1 128 ? 7.786 -15.675 -9.584 1.00 86.94 128 VAL A O 1
ATOM 997 N N . ARG A 1 129 ? 9.680 -16.596 -8.788 1.00 92.31 129 ARG A N 1
ATOM 998 C CA . ARG A 1 129 ? 9.242 -16.777 -7.403 1.00 92.31 129 ARG A CA 1
ATOM 999 C C . ARG A 1 129 ? 10.179 -15.978 -6.510 1.00 92.31 129 ARG A C 1
ATOM 1001 O O . ARG A 1 129 ? 11.386 -16.217 -6.516 1.00 92.31 129 ARG A O 1
ATOM 1008 N N . LEU A 1 130 ? 9.637 -15.000 -5.794 1.00 92.12 130 LEU A N 1
ATOM 1009 C CA . LEU A 1 130 ? 10.376 -14.174 -4.843 1.00 92.12 130 LEU A CA 1
ATOM 1010 C C . LEU A 1 130 ? 9.968 -14.555 -3.410 1.00 92.12 130 LEU A C 1
ATOM 1012 O O . LEU A 1 130 ? 8.792 -14.827 -3.175 1.00 92.12 130 LEU A O 1
ATOM 1016 N N . PRO A 1 131 ? 10.900 -14.565 -2.440 1.00 90.50 131 PRO A N 1
ATOM 1017 C CA . PRO A 1 131 ? 10.562 -14.845 -1.052 1.00 90.50 131 PRO A CA 1
ATOM 1018 C C . PRO A 1 131 ? 9.828 -13.651 -0.422 1.00 90.50 131 PRO A C 1
ATOM 1020 O O . PRO A 1 131 ? 10.385 -12.551 -0.280 1.00 90.50 131 PRO A O 1
ATOM 1023 N N . PHE A 1 132 ? 8.585 -13.886 -0.008 1.00 93.06 132 PHE A N 1
ATOM 1024 C CA . PHE A 1 132 ? 7.759 -12.963 0.764 1.00 93.06 132 PHE A CA 1
ATOM 1025 C C . PHE A 1 132 ? 7.244 -13.639 2.032 1.00 93.06 132 PHE A C 1
ATOM 1027 O O . PHE A 1 132 ? 6.943 -14.828 2.040 1.00 93.06 132 PHE A O 1
ATOM 1034 N N . ASP A 1 133 ? 7.108 -12.843 3.087 1.00 92.88 133 ASP A N 1
ATOM 1035 C CA . ASP A 1 133 ? 6.206 -13.132 4.195 1.00 92.88 133 ASP A CA 1
ATOM 1036 C C . ASP A 1 133 ? 4.822 -12.618 3.765 1.00 92.88 133 ASP A C 1
ATOM 1038 O O . ASP A 1 133 ? 4.577 -11.405 3.742 1.00 92.88 133 ASP A O 1
ATOM 1042 N N . THR A 1 134 ? 3.953 -13.525 3.305 1.00 94.50 134 THR A N 1
ATOM 1043 C CA . THR A 1 134 ? 2.622 -13.148 2.806 1.00 94.50 134 THR A CA 1
ATOM 1044 C C . THR A 1 134 ? 1.768 -12.504 3.905 1.00 94.50 134 THR A C 1
ATOM 1046 O O . THR A 1 134 ? 1.222 -11.431 3.637 1.00 94.50 134 THR A O 1
ATOM 1049 N N . PRO A 1 135 ? 1.679 -13.046 5.141 1.00 93.69 135 PRO A N 1
ATOM 1050 C CA . PRO A 1 135 ? 1.026 -12.359 6.257 1.00 93.69 135 PRO A CA 1
ATOM 1051 C C . PRO A 1 135 ? 1.533 -10.932 6.507 1.00 93.69 135 PRO A C 1
ATOM 1053 O O . PRO A 1 135 ? 0.711 -10.020 6.599 1.00 93.69 135 PRO A O 1
ATOM 1056 N N . ALA A 1 136 ? 2.847 -10.694 6.557 1.00 92.94 136 ALA A N 1
ATOM 1057 C CA . ALA A 1 136 ? 3.392 -9.353 6.788 1.00 92.94 136 ALA A CA 1
ATOM 1058 C C . ALA A 1 136 ? 3.121 -8.392 5.616 1.00 92.94 136 ALA A C 1
ATOM 1060 O O . ALA A 1 136 ? 2.791 -7.226 5.843 1.00 92.94 136 ALA A O 1
ATOM 1061 N N . MET A 1 137 ? 3.191 -8.864 4.365 1.00 94.38 137 MET A N 1
ATOM 1062 C CA . MET A 1 137 ? 2.846 -8.057 3.185 1.00 94.38 137 MET A CA 1
ATOM 1063 C C . MET A 1 137 ? 1.348 -7.710 3.138 1.00 94.38 137 MET A C 1
ATOM 1065 O O . MET A 1 137 ? 0.981 -6.580 2.801 1.00 94.38 137 MET A O 1
ATOM 1069 N N . LEU A 1 138 ? 0.474 -8.649 3.511 1.00 95.31 138 LEU A N 1
ATOM 1070 C CA . LEU A 1 138 ? -0.968 -8.418 3.621 1.00 95.31 138 LEU A CA 1
ATOM 1071 C C . LEU A 1 138 ? -1.299 -7.453 4.774 1.00 95.31 138 LEU A C 1
ATOM 1073 O O . LEU A 1 138 ? -2.081 -6.522 4.575 1.00 95.31 138 LEU A O 1
ATOM 1077 N N . LEU A 1 139 ? -0.651 -7.597 5.935 1.00 94.75 139 LEU A N 1
ATOM 1078 C CA . LEU A 1 139 ? -0.757 -6.660 7.059 1.00 94.75 139 LEU A CA 1
ATOM 1079 C C . LEU A 1 139 ? -0.338 -5.245 6.644 1.00 94.75 139 LEU A C 1
ATOM 1081 O O . LEU A 1 139 ? -1.096 -4.292 6.829 1.00 94.75 139 LEU A O 1
ATOM 1085 N N . ALA A 1 140 ? 0.840 -5.105 6.032 1.00 93.12 140 ALA A N 1
ATOM 1086 C CA . ALA A 1 140 ? 1.336 -3.825 5.541 1.00 93.12 140 ALA A CA 1
ATOM 1087 C C . ALA A 1 140 ? 0.388 -3.202 4.501 1.00 93.12 140 ALA A C 1
ATOM 1089 O O . ALA A 1 140 ? 0.184 -1.989 4.513 1.00 93.12 140 ALA A O 1
ATOM 1090 N N . SER A 1 141 ? -0.239 -4.012 3.643 1.00 93.12 141 SER A N 1
ATOM 1091 C CA . SER A 1 141 ? -1.210 -3.531 2.652 1.00 93.12 141 SER A CA 1
ATOM 1092 C C . SER A 1 141 ? -2.479 -2.963 3.300 1.00 93.12 141 SER A C 1
ATOM 1094 O O . SER A 1 141 ? -2.942 -1.900 2.888 1.00 93.12 141 SER A O 1
ATOM 1096 N N . VAL A 1 142 ? -3.021 -3.623 4.332 1.00 94.12 142 VAL A N 1
ATOM 1097 C CA . VAL A 1 142 ? -4.232 -3.159 5.039 1.00 94.12 142 VAL A CA 1
ATOM 1098 C C . VAL A 1 142 ? -3.941 -1.931 5.910 1.00 94.12 142 VAL A C 1
ATOM 1100 O O . VAL A 1 142 ? -4.712 -0.973 5.886 1.00 94.12 142 VAL A O 1
ATOM 1103 N N . LEU A 1 143 ? -2.794 -1.887 6.601 1.00 93.12 143 LEU A N 1
ATOM 1104 C CA . LEU A 1 143 ? -2.376 -0.724 7.404 1.00 93.12 143 LEU A CA 1
ATOM 1105 C C . LEU A 1 143 ? -2.100 0.549 6.579 1.00 93.12 143 LEU A C 1
ATOM 1107 O O . LEU A 1 143 ? -2.040 1.635 7.156 1.00 93.12 143 LEU A O 1
ATOM 1111 N N . ASN A 1 144 ? -1.919 0.431 5.258 1.00 91.12 144 ASN A N 1
ATOM 1112 C CA . ASN A 1 144 ? -1.704 1.556 4.340 1.00 91.12 144 ASN A CA 1
ATOM 1113 C C . ASN A 1 144 ? -2.960 1.956 3.537 1.00 91.12 144 ASN A C 1
ATOM 1115 O O . ASN A 1 144 ? -2.874 2.817 2.655 1.00 91.12 144 ASN A O 1
ATOM 1119 N N . LEU A 1 145 ? -4.132 1.375 3.815 1.00 90.88 145 LEU A N 1
ATOM 1120 C CA . LEU A 1 145 ? -5.394 1.851 3.238 1.00 90.88 145 LEU A CA 1
ATOM 1121 C C . LEU A 1 145 ? -5.686 3.295 3.679 1.00 90.88 145 LEU A C 1
ATOM 1123 O O . LEU A 1 145 ? -5.438 3.671 4.821 1.00 90.88 145 LEU A O 1
ATOM 1127 N N . GLN A 1 146 ? -6.203 4.113 2.759 1.00 86.00 146 GLN A N 1
ATOM 1128 C CA . GLN A 1 146 ? -6.513 5.530 3.012 1.00 86.00 146 GLN A CA 1
ATOM 1129 C C . GLN A 1 146 ? -8.019 5.790 3.187 1.00 86.00 146 GLN A C 1
ATOM 1131 O O . GLN A 1 146 ? -8.406 6.774 3.817 1.00 86.00 146 GLN A O 1
ATOM 1136 N N . ASP A 1 147 ? -8.871 4.902 2.662 1.00 87.31 147 ASP A N 1
ATOM 1137 C CA . ASP A 1 147 ? -10.329 4.975 2.794 1.00 87.31 147 ASP A CA 1
ATOM 1138 C C . ASP A 1 147 ? -10.760 4.509 4.197 1.00 87.31 147 ASP A C 1
ATOM 1140 O O . ASP A 1 147 ? -11.048 3.336 4.448 1.00 87.31 147 ASP A O 1
ATOM 1144 N N . ARG A 1 148 ? -10.733 5.458 5.139 1.00 88.50 148 ARG A N 1
ATOM 1145 C CA . ARG A 1 148 ? -11.088 5.240 6.548 1.00 88.50 148 ARG A CA 1
ATOM 1146 C C . ARG A 1 148 ? -12.541 4.820 6.728 1.00 88.50 148 ARG A C 1
ATOM 1148 O O . ARG A 1 148 ? -12.826 3.994 7.588 1.00 88.50 148 ARG A O 1
ATOM 1155 N N . GLU A 1 149 ? -13.438 5.397 5.935 1.00 86.69 149 GLU A N 1
ATOM 1156 C CA . GLU A 1 149 ? -14.877 5.149 6.016 1.00 86.69 149 GLU A CA 1
ATOM 1157 C C . GLU A 1 149 ? -15.164 3.702 5.604 1.00 86.69 149 GLU A C 1
ATOM 1159 O O . GLU A 1 149 ? -15.758 2.953 6.375 1.00 86.69 149 GLU A O 1
ATOM 1164 N N . ARG A 1 150 ? -14.615 3.254 4.471 1.00 85.62 150 ARG A N 1
ATOM 1165 C CA . ARG A 1 150 ? -14.807 1.891 3.957 1.00 85.62 150 ARG A CA 1
ATOM 1166 C C . ARG A 1 150 ? -14.128 0.801 4.790 1.00 85.62 150 ARG A C 1
ATOM 1168 O O . ARG A 1 150 ? -14.660 -0.302 4.893 1.00 85.62 150 ARG A O 1
ATOM 1175 N N . VAL A 1 151 ? -12.979 1.087 5.412 1.00 89.25 151 VAL A N 1
ATOM 1176 C CA . VAL A 1 151 ? -12.356 0.165 6.385 1.00 89.25 151 VAL A CA 1
ATOM 1177 C C . VAL A 1 151 ? -13.236 -0.005 7.624 1.00 89.25 151 VAL A C 1
ATOM 1179 O O . VAL A 1 151 ? -13.361 -1.123 8.113 1.00 89.25 151 VAL A O 1
ATOM 1182 N N . LEU A 1 152 ? -13.874 1.064 8.112 1.00 88.25 152 LEU A N 1
ATOM 1183 C CA . LEU A 1 152 ? -14.787 0.992 9.257 1.00 88.25 152 LEU A CA 1
ATOM 1184 C C . LEU A 1 152 ? -16.136 0.344 8.892 1.00 88.25 152 LEU A C 1
ATOM 1186 O O . LEU A 1 152 ? -16.640 -0.452 9.680 1.00 88.25 152 LEU A O 1
ATOM 1190 N N . GLU A 1 153 ? -16.679 0.600 7.695 1.00 88.88 153 GLU A N 1
ATOM 1191 C CA . GLU A 1 153 ? -17.849 -0.124 7.164 1.00 88.88 153 GLU A CA 1
ATOM 1192 C C . GLU A 1 153 ? -17.608 -1.639 7.100 1.00 88.88 153 GLU A C 1
ATOM 1194 O O . GLU A 1 153 ? -18.476 -2.420 7.481 1.00 88.88 153 GLU A O 1
ATOM 1199 N N . GLU A 1 154 ? -16.439 -2.065 6.608 1.00 89.75 154 GLU A N 1
ATOM 1200 C CA . GLU A 1 154 ? -16.094 -3.486 6.510 1.00 89.75 154 GLU A CA 1
ATOM 1201 C C . GLU A 1 154 ? -15.710 -4.103 7.856 1.00 89.75 154 GLU A C 1
ATOM 1203 O O . GLU A 1 154 ? -15.949 -5.292 8.058 1.00 89.75 154 GLU A O 1
ATOM 1208 N N . LEU A 1 155 ? -15.127 -3.337 8.783 1.00 90.56 155 LEU A N 1
ATOM 1209 C CA . LEU A 1 155 ? -14.806 -3.805 10.133 1.00 90.56 155 LEU A CA 1
ATOM 1210 C C . LEU A 1 155 ? -16.075 -4.086 10.950 1.00 90.56 155 LEU A C 1
ATOM 1212 O O . LEU A 1 155 ? -16.174 -5.158 11.546 1.00 90.56 155 LEU A O 1
ATOM 1216 N N . GLY A 1 156 ? -17.034 -3.158 10.935 1.00 89.00 156 GLY A N 1
ATOM 1217 C CA . GLY A 1 156 ? -18.207 -3.172 11.807 1.00 89.00 156 GLY A CA 1
ATOM 1218 C C . GLY A 1 156 ? -18.060 -2.261 13.040 1.00 89.00 156 GLY A C 1
ATOM 1219 O O . GLY A 1 156 ? -17.091 -1.503 13.157 1.00 89.00 156 GLY A O 1
ATOM 1220 N N . PRO A 1 157 ? -19.047 -2.272 13.954 1.00 86.94 157 PRO A N 1
ATOM 1221 C CA . PRO A 1 157 ? -19.100 -1.353 15.088 1.00 86.94 157 PRO A CA 1
ATOM 1222 C C . PRO A 1 157 ? -18.008 -1.597 16.149 1.00 86.94 157 PRO A C 1
ATOM 1224 O O . PRO A 1 157 ? -17.649 -2.721 16.492 1.00 86.94 157 PRO A O 1
ATOM 1227 N N . LEU A 1 158 ? -17.504 -0.504 16.735 1.00 85.75 158 LEU A N 1
ATOM 1228 C CA . LEU A 1 158 ? -16.333 -0.507 17.630 1.00 85.75 158 LEU A CA 1
ATOM 1229 C C . LEU A 1 158 ? -16.602 -0.993 19.073 1.00 85.75 158 LEU A C 1
ATOM 1231 O O . LEU A 1 158 ? -15.701 -0.952 19.912 1.00 85.75 158 LEU A O 1
ATOM 1235 N N . ASN A 1 159 ? -17.816 -1.463 19.372 1.00 85.31 159 ASN A N 1
ATOM 1236 C CA . ASN A 1 159 ? -18.150 -2.183 20.609 1.00 85.31 159 ASN A CA 1
ATOM 1237 C C . ASN A 1 159 ? -17.978 -3.711 20.476 1.00 85.31 159 ASN A C 1
ATOM 1239 O O . ASN A 1 159 ? -18.321 -4.445 21.400 1.00 85.31 159 ASN A O 1
ATOM 1243 N N . GLN A 1 160 ? -17.473 -4.195 19.338 1.00 89.56 160 GLN A N 1
ATOM 1244 C CA . GLN A 1 160 ? -17.088 -5.593 19.151 1.00 89.56 160 GLN A CA 1
ATOM 1245 C C . GLN A 1 160 ? -15.856 -5.962 19.987 1.00 89.56 160 GLN A C 1
ATOM 1247 O O . GLN A 1 160 ? -14.951 -5.145 20.175 1.00 89.56 160 GLN A O 1
ATOM 1252 N N . VAL A 1 161 ? -15.814 -7.215 20.440 1.00 90.94 161 VAL A N 1
ATOM 1253 C CA . VAL A 1 161 ? -14.694 -7.839 21.156 1.00 90.94 161 VAL A CA 1
ATOM 1254 C C . VAL A 1 161 ? -13.908 -8.737 20.202 1.00 90.94 161 VAL A C 1
ATOM 1256 O O . VAL A 1 161 ? -14.489 -9.436 19.366 1.00 90.94 161 VAL A O 1
ATOM 1259 N N . VAL A 1 162 ? -12.579 -8.721 20.322 1.00 90.94 162 VAL A N 1
ATOM 1260 C CA . VAL A 1 162 ? -11.665 -9.504 19.477 1.00 90.94 162 VAL A CA 1
ATOM 1261 C C . VAL A 1 162 ? -11.299 -10.815 20.166 1.00 90.94 162 VAL A C 1
ATOM 1263 O O . VAL A 1 162 ? -10.638 -10.803 21.201 1.00 90.94 162 VAL A O 1
ATOM 1266 N N . VAL A 1 163 ? -11.661 -11.946 19.561 1.00 89.94 163 VAL A N 1
ATOM 1267 C CA . VAL A 1 163 ? -11.273 -13.287 20.029 1.00 89.94 163 VAL A CA 1
ATOM 1268 C C . VAL A 1 163 ? -10.215 -13.858 19.089 1.00 89.94 163 VAL A C 1
ATOM 1270 O O . VAL A 1 163 ? -10.475 -14.003 17.896 1.00 89.94 163 VAL A O 1
ATOM 1273 N N . LEU A 1 164 ? -9.023 -14.171 19.603 1.00 89.75 164 LEU A N 1
ATOM 1274 C CA . LEU A 1 164 ? -7.903 -14.689 18.807 1.00 89.75 164 LEU A CA 1
ATOM 1275 C C . LEU A 1 164 ? -8.055 -16.177 18.443 1.00 89.75 164 LEU A C 1
ATOM 1277 O O . LEU A 1 164 ? -8.441 -17.007 19.263 1.00 89.75 164 LEU A O 1
ATOM 1281 N N . GLU A 1 165 ? -7.672 -16.522 17.213 1.00 86.12 165 GLU A N 1
ATOM 1282 C CA . GLU A 1 165 ? -7.759 -17.869 16.635 1.00 86.12 165 GLU A CA 1
ATOM 1283 C C . GLU A 1 165 ? -6.352 -18.493 16.517 1.00 86.12 165 GLU A C 1
ATOM 1285 O O . GLU A 1 165 ? -5.622 -18.288 15.542 1.00 86.12 165 GLU A O 1
ATOM 1290 N N . GLY A 1 166 ? -5.951 -19.278 17.521 1.00 79.81 166 GLY A N 1
ATOM 1291 C CA . GLY A 1 166 ? -4.625 -19.911 17.564 1.00 79.81 166 GLY A CA 1
ATOM 1292 C C . GLY A 1 166 ? -3.476 -18.920 17.818 1.00 79.81 166 GLY A C 1
ATOM 1293 O O . GLY A 1 166 ? -3.698 -17.793 18.247 1.00 79.81 166 GLY A O 1
ATOM 1294 N N . ARG A 1 167 ? -2.221 -19.348 17.593 1.00 74.00 167 ARG A N 1
ATOM 1295 C CA . ARG A 1 167 ? -1.011 -18.599 18.017 1.00 74.00 167 ARG A CA 1
ATOM 1296 C C . ARG A 1 167 ? -0.228 -17.880 16.907 1.00 74.00 167 ARG A C 1
ATOM 1298 O O . ARG A 1 167 ? 0.665 -17.107 17.225 1.00 74.00 167 ARG A O 1
ATOM 1305 N N . ARG A 1 168 ? -0.573 -18.059 15.624 1.00 71.00 168 ARG A N 1
ATOM 1306 C CA . ARG A 1 168 ? 0.203 -17.508 14.482 1.00 71.00 168 ARG A CA 1
ATOM 1307 C C . ARG A 1 168 ? 0.316 -15.978 14.456 1.00 71.00 168 ARG A C 1
ATOM 1309 O O . ARG A 1 168 ? 1.253 -15.440 13.882 1.00 71.00 168 ARG A O 1
ATOM 1316 N N . HIS A 1 169 ? -0.577 -15.270 15.148 1.00 70.94 169 HIS A N 1
ATOM 1317 C CA . HIS A 1 169 ? -0.472 -13.823 15.361 1.00 70.94 169 HIS A CA 1
ATOM 1318 C C . HIS A 1 169 ? 0.821 -13.395 16.097 1.00 70.94 169 HIS A C 1
ATOM 1320 O O . HIS A 1 169 ? 1.180 -12.223 16.046 1.00 70.94 169 HIS A O 1
ATOM 1326 N N . GLN A 1 170 ? 1.518 -14.322 16.771 1.00 72.00 170 GLN A N 1
ATOM 1327 C CA . GLN A 1 170 ? 2.775 -14.087 17.501 1.00 72.00 170 GLN A CA 1
ATOM 1328 C C . GLN A 1 170 ? 4.014 -14.135 16.592 1.00 72.00 170 GLN A C 1
ATOM 1330 O O . GLN A 1 170 ? 5.082 -13.685 16.993 1.00 72.00 170 GLN A O 1
ATOM 1335 N N . GLU A 1 171 ? 3.876 -14.658 15.370 1.00 76.19 171 GLU A N 1
ATOM 1336 C CA . GLU A 1 171 ? 4.958 -14.769 14.380 1.00 76.19 171 GLU A CA 1
ATOM 1337 C C . GLU A 1 171 ? 5.108 -13.483 13.534 1.00 76.19 171 GLU A C 1
ATOM 1339 O O . GLU A 1 171 ? 6.054 -13.350 12.762 1.00 76.19 171 GLU A O 1
ATOM 1344 N N . LEU A 1 172 ? 4.196 -12.511 13.691 1.00 82.69 172 LEU A N 1
ATOM 1345 C CA . LEU A 1 172 ? 4.182 -11.248 12.946 1.00 82.69 172 LEU A CA 1
ATOM 1346 C C . LEU A 1 172 ? 5.288 -10.276 13.377 1.00 82.69 172 LEU A C 1
ATOM 1348 O O . LEU A 1 172 ? 5.366 -9.867 14.537 1.00 82.69 172 LEU A O 1
ATOM 1352 N N . ALA A 1 173 ? 6.019 -9.744 12.397 1.00 86.25 173 ALA A N 1
ATOM 1353 C CA . ALA A 1 173 ? 6.786 -8.513 12.560 1.00 86.25 173 ALA A CA 1
ATOM 1354 C C . ALA A 1 173 ? 5.839 -7.293 12.640 1.00 86.25 173 ALA A C 1
ATOM 1356 O O . ALA A 1 173 ? 5.454 -6.712 11.623 1.00 86.25 173 ALA A O 1
ATOM 1357 N N . LEU A 1 174 ? 5.434 -6.912 13.856 1.00 89.94 174 LEU A N 1
ATOM 1358 C CA . LEU A 1 174 ? 4.520 -5.788 14.087 1.00 89.94 174 LEU A CA 1
ATOM 1359 C C . LEU A 1 174 ? 5.241 -4.421 14.112 1.00 89.94 174 LEU A C 1
ATOM 1361 O O . LEU A 1 174 ? 6.305 -4.299 14.723 1.00 89.94 174 LEU A O 1
ATOM 1365 N N . PRO A 1 175 ? 4.646 -3.358 13.530 1.00 90.25 175 PRO A N 1
ATOM 1366 C CA . PRO A 1 175 ? 5.056 -1.973 13.770 1.00 90.25 175 PRO A CA 1
ATOM 1367 C C . PRO A 1 175 ? 5.070 -1.629 15.264 1.00 90.25 175 PRO A C 1
ATOM 1369 O O . PRO A 1 175 ? 4.199 -2.082 16.004 1.00 90.25 175 PRO A O 1
ATOM 1372 N N . ALA A 1 176 ? 6.017 -0.792 15.700 1.00 89.06 176 ALA A N 1
ATOM 1373 C CA . ALA A 1 176 ? 6.291 -0.518 17.118 1.00 89.06 176 ALA A CA 1
ATOM 1374 C C . ALA A 1 176 ? 5.065 -0.077 17.946 1.00 89.06 176 ALA A C 1
ATOM 1376 O O . ALA A 1 176 ? 4.971 -0.413 19.124 1.00 89.06 176 ALA A O 1
ATOM 1377 N N . ASP A 1 177 ? 4.111 0.631 17.338 1.00 88.88 177 ASP A N 1
ATOM 1378 C CA . ASP A 1 177 ? 2.863 1.048 17.984 1.00 88.88 177 ASP A CA 1
ATOM 1379 C C . ASP A 1 177 ? 1.853 -0.102 18.182 1.00 88.88 177 ASP A C 1
ATOM 1381 O O . ASP A 1 177 ? 1.052 -0.067 19.112 1.00 88.88 177 ASP A O 1
ATOM 1385 N N . LEU A 1 178 ? 1.924 -1.152 17.358 1.00 91.62 178 LEU A N 1
ATOM 1386 C CA . LEU A 1 178 ? 1.052 -2.329 17.424 1.00 91.62 178 LEU A CA 1
ATOM 1387 C C . LEU A 1 178 ? 1.647 -3.477 18.259 1.00 91.62 178 LEU A C 1
ATOM 1389 O O . LEU A 1 178 ? 0.903 -4.371 18.653 1.00 91.62 178 LEU A O 1
ATOM 1393 N N . VAL A 1 179 ? 2.949 -3.456 18.583 1.00 89.62 179 VAL A N 1
ATOM 1394 C CA . VAL A 1 179 ? 3.647 -4.521 19.348 1.00 89.62 179 VAL A CA 1
ATOM 1395 C C . VAL A 1 179 ? 2.970 -4.844 20.688 1.00 89.62 179 VAL A C 1
ATOM 1397 O O . VAL A 1 179 ? 2.982 -5.994 21.117 1.00 89.62 179 VAL A O 1
ATOM 1400 N N . ARG A 1 180 ? 2.337 -3.860 21.346 1.00 87.94 180 ARG A N 1
ATOM 1401 C CA . ARG A 1 180 ? 1.609 -4.078 22.612 1.00 87.94 180 ARG A CA 1
ATOM 1402 C C . ARG A 1 180 ? 0.272 -4.811 22.441 1.00 87.94 180 ARG A C 1
ATOM 1404 O O . ARG A 1 180 ? -0.210 -5.384 23.413 1.00 87.94 180 ARG A O 1
ATOM 1411 N N . LEU A 1 181 ? -0.343 -4.787 21.255 1.00 89.38 181 LEU A N 1
ATOM 1412 C CA . LEU A 1 181 ? -1.724 -5.247 21.074 1.00 89.38 181 LEU A CA 1
ATOM 1413 C C . LEU A 1 181 ? -1.933 -6.747 21.326 1.00 89.38 181 LEU A C 1
ATOM 1415 O O . LEU A 1 181 ? -2.874 -7.049 22.051 1.00 89.38 181 LEU A O 1
ATOM 1419 N N . PRO A 1 182 ? -1.104 -7.692 20.834 1.00 87.31 182 PRO A N 1
ATOM 1420 C CA . PRO A 1 182 ? -1.337 -9.122 21.067 1.00 87.31 182 PRO A CA 1
ATOM 1421 C C . PRO A 1 182 ? -1.460 -9.518 22.547 1.00 87.31 182 PRO A C 1
ATOM 1423 O O . PRO A 1 182 ? -2.218 -10.427 22.863 1.00 87.31 182 PRO A O 1
ATOM 1426 N N . GLY A 1 183 ? -0.774 -8.810 23.455 1.00 86.12 183 GLY A N 1
ATOM 1427 C CA . GLY A 1 183 ? -0.877 -9.025 24.905 1.00 86.12 183 GLY A CA 1
ATOM 1428 C C . GLY A 1 183 ? -2.118 -8.407 25.567 1.00 86.12 183 GLY A C 1
ATOM 1429 O O . GLY A 1 183 ? -2.347 -8.645 26.747 1.00 86.12 183 GLY A O 1
ATOM 1430 N N . LEU A 1 184 ? -2.906 -7.617 24.829 1.00 88.69 184 LEU A N 1
ATOM 1431 C CA . LEU A 1 184 ? -4.165 -7.000 25.271 1.00 88.69 184 LEU A CA 1
ATOM 1432 C C . LEU A 1 184 ? -5.405 -7.661 24.639 1.00 88.69 184 LEU A C 1
ATOM 1434 O O . LEU A 1 184 ? -6.524 -7.399 25.073 1.00 88.69 184 LEU A O 1
ATOM 1438 N N . LEU A 1 185 ? -5.228 -8.510 23.620 1.00 88.56 185 LEU A N 1
ATOM 1439 C CA . LEU A 1 185 ? -6.303 -9.247 22.941 1.00 88.56 185 LEU A CA 1
ATOM 1440 C C . LEU A 1 185 ? -6.720 -10.489 23.755 1.00 88.56 185 LEU A C 1
ATOM 1442 O O . LEU A 1 185 ? -6.625 -11.625 23.294 1.00 88.56 185 LEU A O 1
ATOM 1446 N N . ASP A 1 186 ? -7.177 -10.253 24.984 1.00 84.00 186 ASP A N 1
ATOM 1447 C CA . ASP A 1 186 ? -7.579 -11.278 25.960 1.00 84.00 186 ASP A CA 1
ATOM 1448 C C . ASP A 1 186 ? -8.984 -11.871 25.730 1.00 84.00 186 ASP A C 1
ATOM 1450 O O . ASP A 1 186 ? -9.387 -12.795 26.433 1.00 84.00 186 ASP A O 1
ATOM 1454 N N . GLY A 1 187 ? -9.732 -11.375 24.738 1.00 85.56 187 GLY A N 1
ATOM 1455 C CA . GLY A 1 187 ? -11.097 -11.824 24.454 1.00 85.56 187 GLY A CA 1
ATOM 1456 C C . GLY A 1 187 ? -12.177 -11.214 25.353 1.00 85.56 187 GLY A C 1
ATOM 1457 O O . GLY A 1 187 ? -13.317 -11.667 25.283 1.00 85.56 187 GLY A O 1
ATOM 1458 N N . SER A 1 188 ? -11.854 -10.198 26.164 1.00 85.50 188 SER A N 1
ATOM 1459 C CA . SER A 1 188 ? -12.826 -9.469 26.998 1.00 85.50 188 SER A CA 1
ATOM 1460 C C . SER A 1 188 ? -13.094 -8.027 26.538 1.00 85.50 188 SER A C 1
ATOM 1462 O O . SER A 1 188 ? -14.208 -7.530 26.693 1.00 85.50 188 SER A O 1
ATOM 1464 N N . ARG A 1 189 ? -12.093 -7.357 25.951 1.00 86.88 189 ARG A N 1
ATOM 1465 C CA . ARG A 1 189 ? -12.112 -5.908 25.663 1.00 86.88 189 ARG A CA 1
ATOM 1466 C C . ARG A 1 189 ? -12.721 -5.556 24.313 1.00 86.88 189 ARG A C 1
ATOM 1468 O O . ARG A 1 189 ? -12.454 -6.214 23.304 1.00 86.88 189 ARG A O 1
ATOM 1475 N N . THR A 1 190 ? -13.445 -4.441 24.269 1.00 90.12 190 THR A N 1
ATOM 1476 C CA . THR A 1 190 ? -13.929 -3.850 23.014 1.00 90.12 190 THR A CA 1
ATOM 1477 C C . THR A 1 190 ? -12.822 -3.126 22.238 1.00 90.12 190 THR A C 1
ATOM 1479 O O . THR A 1 190 ? -11.808 -2.710 22.804 1.00 90.12 190 THR A O 1
ATOM 1482 N N . LEU A 1 191 ? -13.026 -2.895 20.935 1.00 90.62 191 LEU A N 1
ATOM 1483 C CA . LEU A 1 191 ? -12.104 -2.102 20.102 1.00 90.62 191 LEU A CA 1
ATOM 1484 C C . LEU A 1 191 ? -11.871 -0.679 20.645 1.00 90.62 191 LEU A C 1
ATOM 1486 O O . LEU A 1 191 ? -10.761 -0.152 20.552 1.00 90.62 191 LEU A O 1
ATOM 1490 N N . LEU A 1 192 ? -12.893 -0.068 21.249 1.00 88.06 192 LEU A N 1
ATOM 1491 C CA . LEU A 1 192 ? -12.790 1.232 21.922 1.00 88.06 192 LEU A CA 1
ATOM 1492 C C . LEU A 1 192 ? -11.852 1.204 23.141 1.00 88.06 192 LEU A C 1
ATOM 1494 O O . LEU A 1 192 ? -11.043 2.117 23.320 1.00 88.06 192 LEU A O 1
ATOM 1498 N N . GLU A 1 193 ? -11.924 0.159 23.964 1.00 90.56 193 GLU A N 1
ATOM 1499 C CA . GLU A 1 193 ? -11.066 0.001 25.146 1.00 90.56 193 GLU A CA 1
ATOM 1500 C C . GLU A 1 193 ? -9.628 -0.344 24.751 1.00 90.56 193 GLU A C 1
ATOM 1502 O O . GLU A 1 193 ? -8.690 0.290 25.238 1.00 90.56 193 GLU A O 1
ATOM 1507 N N . LEU A 1 194 ? -9.460 -1.253 23.785 1.00 92.12 194 LEU A N 1
ATOM 1508 C CA . LEU A 1 194 ? -8.166 -1.603 23.195 1.00 92.12 194 LEU A CA 1
ATOM 1509 C C . LEU A 1 194 ? -7.444 -0.374 22.623 1.00 92.12 194 LEU A C 1
ATOM 1511 O O . LEU A 1 194 ? -6.253 -0.197 22.875 1.00 92.12 194 LEU A O 1
ATOM 1515 N N . SER A 1 195 ? -8.151 0.510 21.908 1.00 91.19 195 SER A N 1
ATOM 1516 C CA . SER A 1 195 ? -7.577 1.763 21.391 1.00 91.19 195 SER A CA 1
ATOM 1517 C C . SER A 1 195 ? -7.068 2.664 22.522 1.00 91.19 195 SER A C 1
ATOM 1519 O O . SER A 1 195 ? -5.940 3.161 22.454 1.00 91.19 195 SER A O 1
ATOM 1521 N N . ARG A 1 196 ? -7.862 2.817 23.591 1.00 90.50 196 ARG A N 1
ATOM 1522 C CA . ARG A 1 196 ? -7.525 3.633 24.767 1.00 90.50 196 ARG A CA 1
ATOM 1523 C C . ARG A 1 196 ? -6.317 3.090 25.539 1.00 90.50 196 ARG A C 1
ATOM 1525 O O . ARG A 1 196 ? -5.460 3.874 25.927 1.00 90.50 196 ARG A O 1
ATOM 1532 N N . GLU A 1 197 ? -6.243 1.783 25.781 1.00 91.19 197 GLU A N 1
ATOM 1533 C CA . GLU A 1 197 ? -5.203 1.172 26.632 1.00 91.19 197 GLU A CA 1
ATOM 1534 C C . GLU A 1 197 ? -3.889 0.866 25.893 1.00 91.19 197 GLU A C 1
ATOM 1536 O O . GLU A 1 197 ? -2.792 0.940 26.467 1.00 91.19 197 GLU A O 1
ATOM 1541 N N . ALA A 1 198 ? -3.972 0.556 24.598 1.00 90.12 198 ALA A N 1
ATOM 1542 C CA . ALA A 1 198 ? -2.794 0.443 23.746 1.00 90.12 198 ALA A CA 1
ATOM 1543 C C . ALA A 1 198 ? -2.191 1.817 23.397 1.00 90.12 198 ALA A C 1
ATOM 1545 O O . ALA A 1 198 ? -1.009 1.882 23.058 1.00 90.12 198 ALA A O 1
ATOM 1546 N N . SER A 1 199 ? -2.982 2.894 23.514 1.00 91.19 199 SER A N 1
ATOM 1547 C CA . SER A 1 199 ? -2.708 4.239 22.982 1.00 91.19 199 SER A CA 1
ATOM 1548 C C . SER A 1 199 ? -2.578 4.267 21.450 1.00 91.19 199 SER A C 1
ATOM 1550 O O . SER A 1 199 ? -1.792 5.034 20.894 1.00 91.19 199 SER A O 1
ATOM 1552 N N . VAL A 1 200 ? -3.356 3.424 20.761 1.00 92.38 200 VAL A N 1
ATOM 1553 C CA . VAL A 1 200 ? -3.343 3.262 19.296 1.00 92.38 200 VAL A CA 1
ATOM 1554 C C . VAL A 1 200 ? -4.549 3.967 18.680 1.00 92.38 200 VAL A C 1
ATOM 1556 O O . VAL A 1 200 ? -5.673 3.841 19.163 1.00 92.38 200 VAL A O 1
ATOM 1559 N N . GLU A 1 201 ? -4.323 4.702 17.589 1.00 90.00 201 GLU A N 1
ATOM 1560 C CA . GLU A 1 201 ? -5.364 5.453 16.875 1.00 90.00 201 GLU A CA 1
ATOM 1561 C C . GLU A 1 201 ? -6.490 4.513 16.370 1.00 90.00 201 GLU A C 1
ATOM 1563 O O . GLU A 1 201 ? -6.173 3.462 15.803 1.00 90.00 201 GLU A O 1
ATOM 1568 N N . PRO A 1 202 ? -7.791 4.832 16.570 1.00 87.44 202 PRO A N 1
ATOM 1569 C CA . PRO A 1 202 ? -8.875 3.861 16.368 1.00 87.44 202 PRO A CA 1
ATOM 1570 C C . PRO A 1 202 ? -8.975 3.263 14.962 1.00 87.44 202 PRO A C 1
ATOM 1572 O O . PRO A 1 202 ? -9.321 2.092 14.823 1.00 87.44 202 PRO A O 1
ATOM 1575 N N . PHE A 1 203 ? -8.663 4.032 13.914 1.00 88.81 203 PHE A N 1
ATOM 1576 C CA . PHE A 1 203 ? -8.683 3.523 12.543 1.00 88.81 203 PHE A CA 1
ATOM 1577 C C . PHE A 1 203 ? -7.485 2.598 12.287 1.00 88.81 203 PHE A C 1
ATOM 1579 O O . PHE A 1 203 ? -7.646 1.549 11.668 1.00 88.81 203 PHE A O 1
ATOM 1586 N N . ARG A 1 204 ? -6.299 2.928 12.812 1.00 92.38 204 ARG A N 1
ATOM 1587 C CA . ARG A 1 204 ? -5.107 2.073 12.707 1.00 92.38 204 ARG A CA 1
ATOM 1588 C C . ARG A 1 204 ? -5.254 0.759 13.484 1.00 92.38 204 ARG A C 1
ATOM 1590 O O . ARG A 1 204 ? -4.856 -0.285 12.969 1.00 92.38 204 ARG A O 1
ATOM 1597 N N . LEU A 1 205 ? -5.890 0.789 14.660 1.00 92.38 205 LEU A N 1
ATOM 1598 C CA . LEU A 1 205 ? -6.335 -0.427 15.349 1.00 92.38 205 LEU A CA 1
ATOM 1599 C C . LEU A 1 205 ? -7.345 -1.195 14.486 1.00 92.38 205 LEU A C 1
ATOM 1601 O O . LEU A 1 205 ? -7.161 -2.385 14.249 1.00 92.38 205 LEU A O 1
ATOM 1605 N N . GLY A 1 206 ? -8.374 -0.518 13.971 1.00 92.38 206 GLY A N 1
ATOM 1606 C CA . GLY A 1 206 ? -9.393 -1.127 13.117 1.00 92.38 206 GLY A CA 1
ATOM 1607 C C . GLY A 1 206 ? -8.815 -1.832 11.886 1.00 92.38 206 GLY A C 1
ATOM 1608 O O . GLY A 1 206 ? -9.208 -2.953 11.587 1.00 92.38 206 GLY A O 1
ATOM 1609 N N . ALA A 1 207 ? -7.817 -1.237 11.229 1.00 94.19 207 ALA A N 1
ATOM 1610 C CA . ALA A 1 207 ? -7.093 -1.841 10.113 1.00 94.19 207 ALA A CA 1
ATOM 1611 C C . ALA A 1 207 ? -6.285 -3.090 10.531 1.00 94.19 207 ALA A C 1
ATOM 1613 O O . ALA A 1 207 ? -6.301 -4.097 9.823 1.00 94.19 207 ALA A O 1
ATOM 1614 N N . PHE A 1 208 ? -5.623 -3.070 11.696 1.00 94.88 208 PHE A N 1
ATOM 1615 C CA . PHE A 1 208 ? -4.930 -4.248 12.236 1.00 94.88 208 PHE A CA 1
ATOM 1616 C C . PHE A 1 208 ? -5.899 -5.395 12.559 1.00 94.88 208 PHE A C 1
ATOM 1618 O O . PHE A 1 208 ? -5.647 -6.547 12.207 1.00 94.88 208 PHE A O 1
ATOM 1625 N N . ILE A 1 209 ? -7.035 -5.084 13.183 1.00 94.25 209 ILE A N 1
ATOM 1626 C CA . ILE A 1 209 ? -8.044 -6.087 13.531 1.00 94.25 209 ILE A CA 1
ATOM 1627 C C . ILE A 1 209 ? -8.787 -6.605 12.289 1.00 94.25 209 ILE A C 1
ATOM 1629 O O . ILE A 1 209 ? -9.051 -7.804 12.203 1.00 94.25 209 ILE A O 1
ATOM 1633 N N . LEU A 1 210 ? -9.046 -5.756 11.288 1.00 94.62 210 LEU A N 1
ATOM 1634 C CA . LEU A 1 210 ? -9.560 -6.178 9.982 1.00 94.62 210 LEU A CA 1
ATOM 1635 C C . LEU A 1 210 ? -8.602 -7.178 9.318 1.00 94.62 210 LEU A C 1
ATOM 1637 O O . LEU A 1 210 ? -9.050 -8.223 8.852 1.00 94.62 210 LEU A O 1
ATOM 1641 N N . PHE A 1 211 ? -7.289 -6.918 9.343 1.00 95.31 211 PHE A N 1
ATOM 1642 C CA . PHE A 1 211 ? -6.287 -7.888 8.892 1.00 95.31 211 PHE A CA 1
ATOM 1643 C C . PHE A 1 211 ? -6.394 -9.220 9.659 1.00 95.31 211 PHE A C 1
ATOM 1645 O O . PHE A 1 211 ? -6.506 -10.266 9.018 1.00 95.31 211 PHE A O 1
ATOM 1652 N N . LEU A 1 212 ? -6.419 -9.199 11.002 1.00 94.12 212 LEU A N 1
ATOM 1653 C CA . LEU A 1 212 ? -6.525 -10.423 11.815 1.00 94.12 212 LEU A CA 1
ATOM 1654 C C . LEU A 1 212 ? -7.810 -11.214 11.515 1.00 94.12 212 LEU A C 1
ATOM 1656 O O . LEU A 1 212 ? -7.771 -12.445 11.467 1.00 94.12 212 LEU A O 1
ATOM 1660 N N . ARG A 1 213 ? -8.932 -10.529 11.269 1.00 93.81 213 ARG A N 1
ATOM 1661 C CA . ARG A 1 213 ? -10.201 -11.155 10.880 1.00 93.81 213 ARG A CA 1
ATOM 1662 C C . ARG A 1 213 ? -10.110 -11.816 9.508 1.00 93.81 213 ARG A C 1
ATOM 1664 O O . ARG A 1 213 ? -10.408 -13.000 9.370 1.00 93.81 213 ARG A O 1
ATOM 1671 N N . GLU A 1 214 ? -9.679 -11.076 8.489 1.00 94.00 214 GLU A N 1
ATOM 1672 C CA . GLU A 1 214 ? -9.677 -11.567 7.107 1.00 94.00 214 GLU A CA 1
ATOM 1673 C C . GLU A 1 214 ? -8.618 -12.655 6.869 1.00 94.00 214 GLU A C 1
ATOM 1675 O O . GLU A 1 214 ? -8.842 -13.552 6.054 1.00 94.00 214 GLU A O 1
ATOM 1680 N N . VAL A 1 215 ? -7.504 -12.648 7.616 1.00 93.06 215 VAL A N 1
ATOM 1681 C CA . VAL A 1 215 ? -6.494 -13.729 7.605 1.00 93.06 215 VAL A CA 1
ATOM 1682 C C . VAL A 1 215 ? -6.922 -14.943 8.453 1.00 93.06 215 VAL A C 1
ATOM 1684 O O . VAL A 1 215 ? -6.314 -16.011 8.370 1.00 93.06 215 VAL A O 1
ATOM 1687 N N . GLY A 1 216 ? -8.020 -14.827 9.213 1.00 91.56 216 GLY A N 1
ATOM 1688 C CA . GLY A 1 216 ? -8.599 -15.907 10.019 1.00 91.56 216 GLY A CA 1
ATOM 1689 C C . GLY A 1 216 ? -7.828 -16.202 11.305 1.00 91.56 216 GLY A C 1
ATOM 1690 O O . GLY A 1 216 ? -7.770 -17.355 11.727 1.00 91.56 216 GLY A O 1
ATOM 1691 N N . TRP A 1 217 ? -7.184 -15.186 11.884 1.00 92.31 217 TRP A N 1
ATOM 1692 C CA . TRP A 1 217 ? -6.471 -15.248 13.169 1.00 92.31 217 TRP A CA 1
ATOM 1693 C C . TRP A 1 217 ? -7.220 -14.518 14.295 1.00 92.31 217 TRP A C 1
ATOM 1695 O O . TRP A 1 217 ? -6.758 -14.516 15.434 1.00 92.31 217 TRP A O 1
ATOM 1705 N N . ALA A 1 218 ? -8.380 -13.930 13.997 1.00 91.94 218 ALA A N 1
ATOM 1706 C CA . ALA A 1 218 ? -9.343 -13.455 14.978 1.00 91.94 218 ALA A CA 1
ATOM 1707 C C . ALA A 1 218 ? -10.786 -13.593 14.470 1.00 91.94 218 ALA A C 1
ATOM 1709 O O . ALA A 1 218 ? -11.043 -13.582 13.265 1.00 91.94 218 ALA A O 1
ATOM 1710 N N . ARG A 1 219 ? -11.738 -13.639 15.403 1.00 90.62 219 ARG A N 1
ATOM 1711 C CA . ARG A 1 219 ? -13.163 -13.376 15.166 1.00 90.62 219 ARG A CA 1
ATOM 1712 C C . ARG A 1 219 ? -13.579 -12.125 15.926 1.00 90.62 219 ARG A C 1
ATOM 1714 O O . ARG A 1 219 ? -12.997 -11.791 16.957 1.00 90.62 219 ARG A O 1
ATOM 1721 N N . LEU A 1 220 ? -14.606 -11.461 15.410 1.00 90.56 220 LEU A N 1
ATOM 1722 C CA . LEU A 1 220 ? -15.258 -10.338 16.070 1.00 90.56 220 LEU A CA 1
ATOM 1723 C C . LEU A 1 220 ? -16.593 -10.813 16.625 1.00 90.56 220 LEU A C 1
ATOM 1725 O O . LEU A 1 220 ? -17.396 -11.388 15.890 1.00 90.56 220 LEU A O 1
ATOM 1729 N N . LEU A 1 221 ? -16.802 -10.595 17.920 1.00 86.25 221 LEU A N 1
ATOM 1730 C CA . LEU A 1 221 ? -18.071 -10.847 18.587 1.00 86.25 221 LEU A CA 1
ATOM 1731 C C . LEU A 1 221 ? -18.711 -9.507 18.927 1.00 86.25 221 LEU A C 1
ATOM 1733 O O . LEU A 1 221 ? -18.130 -8.702 19.654 1.00 86.25 221 LEU A O 1
ATOM 1737 N N . GLU A 1 222 ? -19.915 -9.268 18.419 1.00 74.94 222 GLU A N 1
ATOM 1738 C CA . GLU A 1 222 ? -20.757 -8.200 18.950 1.00 74.94 222 GLU A CA 1
ATOM 1739 C C . GLU A 1 222 ? -21.231 -8.620 20.337 1.00 74.94 222 GLU A C 1
ATOM 1741 O O . GLU A 1 222 ? -21.925 -9.627 20.489 1.00 74.94 222 GLU A O 1
ATOM 1746 N N . LEU A 1 223 ? -20.847 -7.847 21.355 1.00 63.91 223 LEU A N 1
ATOM 1747 C CA . LEU A 1 223 ? -21.520 -7.927 22.643 1.00 63.91 223 LEU A CA 1
ATOM 1748 C C . LEU A 1 223 ? -23.006 -7.621 22.402 1.00 63.91 223 LEU A C 1
ATOM 1750 O O . LEU A 1 223 ? -23.302 -6.617 21.740 1.00 63.91 223 LEU A O 1
ATOM 1754 N N . PRO A 1 224 ? -23.942 -8.443 22.915 1.00 58.38 224 PRO A N 1
ATOM 1755 C CA . PRO A 1 224 ? -25.358 -8.129 22.808 1.00 58.38 224 PRO A CA 1
ATOM 1756 C C . PRO A 1 224 ? -25.601 -6.738 23.412 1.00 58.38 224 PRO A C 1
ATOM 1758 O O . PRO A 1 224 ? -24.946 -6.383 24.400 1.00 58.38 224 PRO A O 1
ATOM 1761 N N . PRO A 1 225 ? -26.505 -5.927 22.833 1.00 55.12 225 PRO A N 1
ATOM 1762 C CA . PRO A 1 225 ? -26.762 -4.587 23.339 1.00 55.12 225 PRO A CA 1
ATOM 1763 C C . PRO A 1 225 ? -27.141 -4.687 24.815 1.00 55.12 225 PRO A C 1
ATOM 1765 O O . PRO A 1 225 ? -28.084 -5.400 25.156 1.00 55.12 225 PRO A O 1
ATOM 1768 N N . LEU A 1 226 ? -26.384 -3.999 25.677 1.00 55.75 226 LEU A N 1
ATOM 1769 C CA . LEU A 1 226 ? -26.597 -4.011 27.122 1.00 55.75 226 LEU A CA 1
ATOM 1770 C C . LEU A 1 226 ? -28.03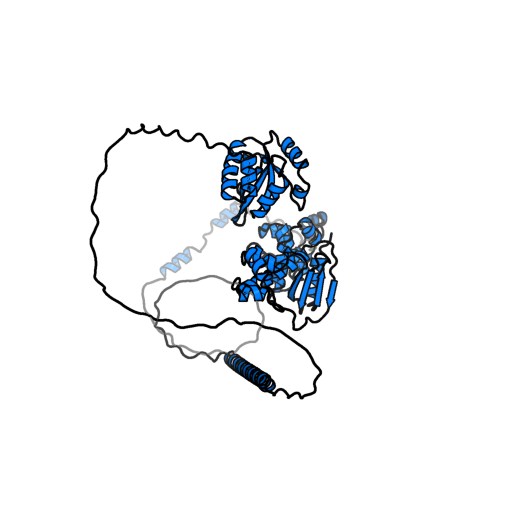0 -3.561 27.424 1.00 55.75 226 LEU A C 1
ATOM 1772 O O . LEU A 1 226 ? -28.316 -2.359 27.426 1.00 55.75 226 LEU A O 1
ATOM 1776 N N . ASP A 1 227 ? -28.926 -4.519 27.687 1.00 63.16 227 ASP A N 1
ATOM 1777 C CA . ASP A 1 227 ? -30.229 -4.225 28.271 1.00 63.16 227 ASP A CA 1
ATOM 1778 C C . ASP A 1 227 ? -29.953 -3.619 29.639 1.00 63.16 227 ASP A C 1
ATOM 1780 O O . ASP A 1 227 ? -29.648 -4.325 30.603 1.00 63.16 227 ASP A O 1
ATOM 1784 N N . ARG A 1 228 ? -30.047 -2.290 29.711 1.00 62.59 228 ARG A N 1
ATOM 1785 C CA . ARG A 1 228 ? -29.840 -1.558 30.955 1.00 62.59 228 ARG A CA 1
ATOM 1786 C C . ARG A 1 228 ? -30.746 -2.084 32.050 1.00 62.59 228 ARG A C 1
ATOM 1788 O O . ARG A 1 228 ? -30.272 -2.175 33.163 1.00 62.59 228 ARG A O 1
ATOM 1795 N N . ARG A 1 229 ? -31.954 -2.567 31.741 1.00 66.81 229 ARG A N 1
ATOM 1796 C CA . ARG A 1 229 ? -32.846 -3.153 32.749 1.00 66.81 229 ARG A CA 1
ATOM 1797 C C . ARG A 1 229 ? -32.367 -4.510 33.248 1.00 66.81 229 ARG A C 1
ATOM 1799 O O . ARG A 1 229 ? -32.733 -4.880 34.356 1.00 66.81 229 ARG A O 1
ATOM 1806 N N . ALA A 1 230 ? -31.637 -5.285 32.446 1.00 65.81 230 ALA A N 1
ATOM 1807 C CA . ALA A 1 230 ? -31.034 -6.550 32.872 1.00 65.81 230 ALA A CA 1
ATOM 1808 C C . ALA A 1 230 ? -29.754 -6.305 33.667 1.00 65.81 230 ALA A C 1
ATOM 1810 O O . ALA A 1 230 ? -29.547 -6.966 34.675 1.00 65.81 230 ALA A O 1
ATOM 1811 N N . LEU A 1 231 ? -28.945 -5.323 33.259 1.00 70.19 231 LEU A N 1
ATOM 1812 C CA . LEU A 1 231 ? -27.773 -4.895 34.017 1.00 70.19 231 LEU A CA 1
ATOM 1813 C C . LEU A 1 231 ? -28.175 -4.243 35.349 1.00 70.19 231 LEU A C 1
ATOM 1815 O O . LEU A 1 231 ? -27.599 -4.571 36.373 1.00 70.19 231 LEU A O 1
ATOM 1819 N N . GLU A 1 232 ? -29.197 -3.385 35.353 1.00 74.88 232 GLU A N 1
ATOM 1820 C CA . GLU A 1 232 ? -29.803 -2.802 36.555 1.00 74.88 232 GLU A CA 1
ATOM 1821 C C . GLU A 1 232 ? -30.323 -3.910 37.477 1.00 74.88 232 GLU A C 1
ATOM 1823 O O . GLU A 1 232 ? -29.970 -3.895 38.644 1.00 74.88 232 GLU A O 1
ATOM 1828 N N . ARG A 1 233 ? -31.047 -4.923 36.966 1.00 74.62 233 ARG A N 1
ATOM 1829 C CA . ARG A 1 233 ? -31.475 -6.096 37.761 1.00 74.62 233 ARG A CA 1
ATOM 1830 C C . ARG A 1 233 ? -30.320 -6.951 38.292 1.00 74.62 233 ARG A C 1
ATOM 1832 O O . ARG A 1 233 ? -30.419 -7.441 39.403 1.00 74.62 233 ARG A O 1
ATOM 1839 N N . ALA A 1 234 ? -29.253 -7.149 37.518 1.00 68.81 234 ALA A N 1
ATOM 1840 C CA . ALA A 1 234 ? -28.099 -7.964 37.919 1.00 68.81 234 ALA A CA 1
ATOM 1841 C C . ALA A 1 234 ? -27.106 -7.217 38.835 1.00 68.81 234 ALA A C 1
ATOM 1843 O O . ALA A 1 234 ? -26.226 -7.837 39.428 1.00 68.81 234 ALA A O 1
ATOM 1844 N N . LEU A 1 235 ? -27.225 -5.889 38.926 1.00 72.38 235 LEU A N 1
ATOM 1845 C CA . LEU A 1 235 ? -26.512 -5.032 39.877 1.00 72.38 235 LEU A CA 1
ATOM 1846 C C . LEU A 1 235 ? -27.407 -4.586 41.046 1.00 72.38 235 LEU A C 1
ATOM 1848 O O . LEU A 1 235 ? -26.925 -3.898 41.946 1.00 72.38 235 LEU A O 1
ATOM 1852 N N . ASP A 1 236 ? -28.690 -4.955 41.039 1.00 74.06 236 ASP A N 1
ATOM 1853 C CA . ASP A 1 236 ? -29.607 -4.724 42.148 1.00 74.06 236 ASP A CA 1
ATOM 1854 C C . ASP A 1 236 ? -29.280 -5.738 43.259 1.00 74.06 236 ASP A C 1
ATOM 1856 O O . ASP A 1 236 ? -29.409 -6.945 43.039 1.00 74.06 236 ASP A O 1
ATOM 1860 N N . PRO A 1 237 ? -28.860 -5.305 44.464 1.00 59.97 237 PRO A N 1
ATOM 1861 C CA . PRO A 1 237 ? -28.621 -6.221 45.579 1.00 59.97 237 PRO A CA 1
ATOM 1862 C C . PRO A 1 237 ? -29.908 -6.900 46.088 1.00 59.97 237 PRO A C 1
ATOM 1864 O O . PRO A 1 237 ? -29.839 -7.699 47.019 1.00 59.97 237 PRO A O 1
ATOM 1867 N N . ALA A 1 238 ? -31.073 -6.585 45.507 1.00 54.72 238 ALA A N 1
ATOM 1868 C CA . ALA A 1 238 ? -32.367 -7.180 45.812 1.00 54.72 238 ALA A CA 1
ATOM 1869 C C . ALA A 1 238 ? -32.720 -8.448 44.998 1.00 54.72 238 ALA A C 1
ATOM 1871 O O . ALA A 1 238 ? -33.905 -8.784 44.906 1.00 54.72 238 ALA A O 1
ATOM 1872 N N . GLU A 1 239 ? -31.752 -9.201 44.450 1.00 48.78 239 GLU A N 1
ATOM 1873 C CA . GLU A 1 239 ? -32.032 -10.616 44.145 1.00 48.78 239 GLU A CA 1
ATOM 1874 C C . GLU A 1 239 ? -32.445 -11.332 45.449 1.00 48.78 239 GLU A C 1
ATOM 1876 O O . GLU A 1 239 ? -31.681 -11.338 46.420 1.00 48.78 239 GLU A O 1
ATOM 1881 N N . PRO A 1 240 ? -33.646 -11.939 45.523 1.00 51.12 240 PRO A N 1
ATOM 1882 C CA . PRO A 1 240 ? -34.078 -12.631 46.726 1.00 51.12 240 PRO A CA 1
ATOM 1883 C C . PRO A 1 240 ? -33.246 -13.904 46.886 1.00 51.12 240 PRO A C 1
ATOM 1885 O O . PRO A 1 240 ? -33.429 -14.872 46.146 1.00 51.12 240 PRO A O 1
ATOM 1888 N N . ALA A 1 241 ? -32.331 -13.896 47.858 1.00 47.38 241 ALA A N 1
ATOM 1889 C CA . ALA A 1 241 ? -31.453 -15.024 48.140 1.00 47.38 241 ALA A CA 1
ATOM 1890 C C . ALA A 1 241 ? -32.266 -16.324 48.279 1.00 47.38 241 ALA A C 1
ATOM 1892 O O . ALA A 1 241 ? -33.107 -16.458 49.166 1.00 47.38 241 ALA A O 1
ATOM 1893 N N . LEU A 1 242 ? -32.004 -17.297 47.398 1.00 53.16 242 LEU A N 1
ATOM 1894 C CA . LEU A 1 242 ? -32.739 -18.570 47.352 1.00 53.16 242 LEU A CA 1
ATOM 1895 C C . LEU A 1 242 ? -32.442 -19.493 48.551 1.00 53.16 242 LEU A C 1
ATOM 1897 O O . LEU A 1 242 ? -33.069 -20.541 48.703 1.00 53.16 242 LEU A O 1
ATOM 1901 N N . THR A 1 243 ? -31.518 -19.099 49.428 1.00 54.06 243 THR A N 1
ATOM 1902 C CA . THR A 1 243 ? -31.389 -19.639 50.782 1.00 54.06 243 THR A CA 1
ATOM 1903 C C . THR A 1 243 ? -32.521 -19.102 51.667 1.00 54.06 243 THR A C 1
ATOM 1905 O O . THR A 1 243 ? -32.566 -17.890 51.890 1.00 54.06 243 THR A O 1
ATOM 1908 N N . PRO A 1 244 ? -33.406 -19.949 52.230 1.00 51.03 244 PRO A N 1
ATOM 1909 C CA . PRO A 1 244 ? -34.390 -19.481 53.199 1.00 51.03 244 PRO A CA 1
ATOM 1910 C C . PRO A 1 244 ? -33.674 -18.847 54.396 1.00 51.03 244 PRO A C 1
ATOM 1912 O O . PRO A 1 244 ? -32.693 -19.400 54.898 1.00 51.03 244 PRO A O 1
ATOM 1915 N N . ALA A 1 245 ? -34.161 -17.689 54.844 1.00 51.88 245 ALA A N 1
ATOM 1916 C CA . ALA A 1 245 ? -33.555 -16.965 55.954 1.00 51.88 245 ALA A CA 1
ATOM 1917 C C . ALA A 1 245 ? -33.518 -17.843 57.215 1.00 51.88 245 ALA A C 1
ATOM 1919 O O . ALA A 1 245 ? -34.556 -18.303 57.697 1.00 51.88 245 ALA A O 1
ATOM 1920 N N . LEU A 1 246 ? -32.315 -18.062 57.751 1.00 57.25 246 LEU A N 1
ATOM 1921 C CA . LEU A 1 246 ? -32.155 -18.609 59.094 1.00 57.25 246 LEU A CA 1
ATOM 1922 C C . LEU A 1 246 ? -32.789 -17.627 60.096 1.00 57.25 246 LEU A C 1
ATOM 1924 O O . LEU A 1 246 ? -32.638 -16.416 59.919 1.00 57.25 246 LEU A O 1
ATOM 1928 N N . PRO A 1 247 ? -33.508 -18.114 61.124 1.00 56.81 247 PRO A N 1
ATOM 1929 C CA . PRO A 1 247 ? -34.142 -17.239 62.102 1.00 56.81 247 PRO A CA 1
ATOM 1930 C C . PRO A 1 247 ? -33.084 -16.402 62.826 1.00 56.81 247 PRO A C 1
ATOM 1932 O O . PRO A 1 247 ? -32.038 -16.925 63.219 1.00 56.81 247 PRO A O 1
ATOM 1935 N N . GLU A 1 248 ? -33.363 -15.110 63.003 1.00 51.53 248 GLU A N 1
ATOM 1936 C CA . GLU A 1 248 ? -32.443 -14.192 63.674 1.00 51.53 248 GLU A CA 1
ATOM 1937 C C . GLU A 1 248 ? -32.121 -14.690 65.096 1.00 51.53 248 GLU A C 1
ATOM 1939 O O . GLU A 1 248 ? -33.040 -15.045 65.847 1.00 51.53 248 GLU A O 1
ATOM 1944 N N . PRO A 1 249 ? -30.838 -14.721 65.507 1.00 60.25 249 PRO A N 1
ATOM 1945 C CA . PRO A 1 249 ? -30.499 -14.981 66.897 1.00 60.25 249 PRO A CA 1
ATOM 1946 C C . PRO A 1 249 ? -31.047 -13.844 67.779 1.00 60.25 249 PRO A C 1
ATOM 1948 O O . PRO A 1 249 ? -31.064 -12.687 67.350 1.00 60.25 249 PRO A O 1
ATOM 1951 N N . PRO A 1 250 ? -31.483 -14.134 69.020 1.00 55.16 250 PRO A N 1
ATOM 1952 C CA . PRO A 1 250 ? -32.027 -13.112 69.908 1.00 55.16 250 PRO A CA 1
ATOM 1953 C C . PRO A 1 250 ? -30.987 -12.011 70.186 1.00 55.16 250 PRO A C 1
ATOM 1955 O O . PRO A 1 250 ? -29.787 -12.299 70.216 1.00 55.16 250 PRO A O 1
ATOM 1958 N N . PRO A 1 251 ? -31.422 -10.757 70.417 1.00 48.28 251 PRO A N 1
ATOM 1959 C CA . PRO A 1 251 ? -30.521 -9.616 70.534 1.00 48.28 251 PRO A CA 1
ATOM 1960 C C . PRO A 1 251 ? -29.553 -9.791 71.708 1.00 48.28 251 PRO A C 1
ATOM 1962 O O . PRO A 1 251 ? -29.934 -9.701 72.877 1.00 48.28 251 PRO A O 1
ATOM 1965 N N . VAL A 1 252 ? -28.279 -10.019 71.385 1.00 54.38 252 VAL A N 1
ATOM 1966 C CA . VAL A 1 252 ? -27.194 -10.055 72.366 1.00 54.38 252 VAL A CA 1
ATOM 1967 C C . VAL A 1 252 ? -27.022 -8.648 72.930 1.00 54.38 252 VAL A C 1
ATOM 1969 O O . VAL A 1 252 ? -26.733 -7.704 72.194 1.00 54.38 252 VAL A O 1
ATOM 1972 N N . ALA A 1 253 ? -27.204 -8.500 74.242 1.00 52.62 253 ALA A N 1
ATOM 1973 C CA . ALA A 1 253 ? -26.986 -7.230 74.919 1.00 52.62 253 ALA A CA 1
ATOM 1974 C C . ALA A 1 253 ? -25.517 -6.808 74.769 1.00 52.62 253 ALA A C 1
ATOM 1976 O O . ALA A 1 253 ? -24.615 -7.510 75.229 1.00 52.62 253 ALA A O 1
ATOM 1977 N N . GLN A 1 254 ? -25.280 -5.657 74.134 1.00 52.09 254 GLN A N 1
ATOM 1978 C CA . GLN A 1 254 ? -23.943 -5.074 74.055 1.00 52.09 254 GLN A CA 1
ATOM 1979 C C . GLN A 1 254 ? -23.444 -4.775 75.480 1.00 52.09 254 GLN A C 1
ATOM 1981 O O . GLN A 1 254 ? -24.175 -4.140 76.250 1.00 52.09 254 GLN A O 1
ATOM 1986 N N . PRO A 1 255 ? -22.235 -5.223 75.868 1.00 52.56 255 PRO A N 1
ATOM 1987 C CA . PRO A 1 255 ? -21.679 -4.879 77.167 1.00 52.56 255 PRO A CA 1
ATOM 1988 C C . PRO A 1 255 ? -21.456 -3.365 77.238 1.00 52.56 255 PRO A C 1
ATOM 1990 O O . PRO A 1 255 ? -21.012 -2.739 76.279 1.00 52.56 255 PRO A O 1
ATOM 1993 N N . SER A 1 256 ? -21.764 -2.751 78.380 1.00 57.88 256 SER A N 1
ATOM 1994 C CA . SER A 1 256 ? -21.485 -1.326 78.577 1.00 57.88 256 SER A CA 1
ATOM 1995 C C . SER A 1 256 ? -19.976 -1.069 78.630 1.00 57.88 256 SER A C 1
ATOM 1997 O O . SER A 1 256 ? -19.256 -1.887 79.199 1.00 57.88 256 SER A O 1
ATOM 1999 N N . LEU A 1 257 ? -19.532 0.112 78.189 1.00 48.59 257 LEU A N 1
ATOM 2000 C CA . LEU A 1 257 ? -18.127 0.563 78.173 1.00 48.59 257 LEU A CA 1
ATOM 2001 C C . LEU A 1 257 ? -17.348 0.295 79.487 1.00 48.59 257 LEU A C 1
ATOM 2003 O O . LEU A 1 257 ? -16.152 0.016 79.476 1.00 48.59 257 LEU A O 1
ATOM 2007 N N . PHE A 1 258 ? -18.029 0.325 80.639 1.00 48.84 258 PHE A N 1
ATOM 2008 C CA . PHE A 1 258 ? -17.444 0.005 81.949 1.00 48.84 258 PHE A CA 1
ATOM 2009 C C . PHE A 1 258 ? -16.987 -1.457 82.105 1.00 48.84 258 PHE A C 1
ATOM 2011 O O . PHE A 1 258 ? -16.052 -1.721 82.858 1.00 48.84 258 PHE A O 1
ATOM 2018 N N . ALA A 1 259 ? -17.609 -2.406 81.400 1.00 55.44 259 ALA A N 1
ATOM 2019 C CA . ALA A 1 259 ? -17.213 -3.814 81.413 1.00 55.44 259 ALA A CA 1
ATOM 2020 C C . ALA A 1 259 ? -15.908 -4.042 80.631 1.00 55.44 259 ALA A C 1
ATOM 2022 O O . ALA A 1 259 ? -15.054 -4.806 81.076 1.00 55.44 259 ALA A O 1
ATOM 2023 N N . GLU A 1 260 ? -15.717 -3.332 79.516 1.00 55.12 260 GLU A N 1
ATOM 2024 C CA . GLU A 1 260 ? -14.478 -3.366 78.726 1.00 55.12 260 GLU A CA 1
ATOM 2025 C C . GLU A 1 260 ? -13.314 -2.729 79.502 1.00 55.12 260 GLU A C 1
ATOM 2027 O O . GLU A 1 260 ? -12.230 -3.310 79.592 1.00 55.12 260 GLU A O 1
ATOM 2032 N N . ILE A 1 261 ? -13.563 -1.599 80.176 1.00 53.97 261 ILE A N 1
ATOM 2033 C CA . ILE A 1 261 ? -12.588 -0.970 81.082 1.00 53.97 261 ILE A CA 1
ATOM 2034 C C . ILE A 1 261 ? -12.188 -1.940 82.209 1.00 53.97 261 ILE A C 1
ATOM 2036 O O . ILE A 1 261 ? -10.998 -2.089 82.484 1.00 53.97 261 ILE A O 1
ATOM 2040 N N . HIS A 1 262 ? -13.135 -2.670 82.812 1.00 55.72 262 HIS A N 1
ATOM 2041 C CA . HIS A 1 262 ? -12.810 -3.684 83.824 1.00 55.72 262 HIS A CA 1
ATOM 2042 C C . HIS A 1 262 ? -12.075 -4.914 83.267 1.00 55.72 262 HIS A C 1
ATOM 2044 O O . HIS A 1 262 ? -11.281 -5.518 83.990 1.00 55.72 262 HIS A O 1
ATOM 2050 N N . ALA A 1 263 ? -12.293 -5.285 82.002 1.00 54.09 263 ALA A N 1
ATOM 2051 C CA . ALA A 1 263 ? -11.537 -6.352 81.349 1.00 54.09 263 ALA A CA 1
ATOM 2052 C C . ALA A 1 263 ? -10.065 -5.953 81.131 1.00 54.09 263 ALA A C 1
ATOM 2054 O O . ALA A 1 263 ? -9.172 -6.760 81.387 1.00 54.09 263 ALA A O 1
ATOM 2055 N N . SER A 1 264 ? -9.808 -4.693 80.756 1.00 55.19 264 SER A N 1
ATOM 2056 C CA . SER A 1 264 ? -8.453 -4.157 80.528 1.00 55.19 264 SER A CA 1
ATOM 2057 C C . SER A 1 264 ? -7.580 -4.017 81.789 1.00 55.19 264 SER A C 1
ATOM 2059 O O . SER A 1 264 ? -6.390 -3.745 81.682 1.00 55.19 264 SER A O 1
ATOM 2061 N N . GLN A 1 265 ? -8.147 -4.221 82.984 1.00 53.72 265 GLN A N 1
ATOM 2062 C CA . GLN A 1 265 ? -7.432 -4.146 84.268 1.00 53.72 265 GLN A CA 1
ATOM 2063 C C . GLN A 1 265 ? -6.863 -5.491 84.751 1.00 53.72 265 GLN A C 1
ATOM 2065 O O . GLN A 1 265 ? -6.300 -5.560 85.844 1.00 53.72 265 GLN A O 1
ATOM 2070 N N . ARG A 1 266 ? -7.000 -6.574 83.975 1.00 51.44 266 ARG A N 1
ATOM 2071 C CA . ARG A 1 266 ? -6.333 -7.850 84.279 1.00 51.44 266 ARG A CA 1
ATOM 2072 C C . ARG A 1 266 ? -4.914 -7.839 83.696 1.00 51.44 266 ARG A C 1
ATOM 2074 O O . ARG A 1 266 ? -4.783 -7.542 82.509 1.00 51.44 266 ARG A O 1
ATOM 2081 N N . PRO A 1 267 ? -3.865 -8.173 84.472 1.00 47.59 267 PRO A N 1
ATOM 2082 C CA . PRO A 1 267 ? -2.512 -8.252 83.935 1.00 47.59 267 PRO A CA 1
ATOM 2083 C C . PRO A 1 267 ? -2.434 -9.357 82.875 1.00 47.59 267 PRO A C 1
ATOM 2085 O O . PRO A 1 267 ? -2.875 -10.484 83.100 1.00 47.59 267 PRO A O 1
ATOM 2088 N N . THR A 1 268 ? -1.885 -9.026 81.709 1.00 50.69 268 THR A N 1
ATOM 2089 C CA . THR A 1 268 ? -1.606 -9.994 80.643 1.00 50.69 268 THR A CA 1
ATOM 2090 C C . THR A 1 268 ? -0.210 -10.574 80.847 1.00 50.69 268 THR A C 1
ATOM 2092 O O . THR A 1 268 ? 0.770 -9.832 80.825 1.00 50.69 268 THR A O 1
ATOM 2095 N N . THR A 1 269 ? -0.116 -11.895 80.992 1.00 48.72 269 THR A N 1
ATOM 2096 C CA . THR A 1 269 ? 1.072 -12.659 81.434 1.00 48.72 269 THR A CA 1
ATOM 2097 C C . THR A 1 269 ? 2.282 -12.632 80.486 1.00 48.72 269 THR A C 1
ATOM 2099 O O . THR A 1 269 ? 3.292 -13.277 80.746 1.00 48.72 269 THR A O 1
ATOM 2102 N N . ASN A 1 270 ? 2.217 -11.888 79.380 1.00 54.94 270 ASN A N 1
ATOM 2103 C CA . ASN A 1 270 ? 3.225 -11.922 78.316 1.00 54.94 270 ASN A CA 1
ATOM 2104 C C . ASN A 1 270 ? 4.491 -11.091 78.607 1.00 54.94 270 ASN A C 1
ATOM 2106 O O . ASN A 1 270 ? 5.427 -11.157 77.816 1.00 54.94 270 ASN A O 1
ATOM 2110 N N . LEU A 1 271 ? 4.533 -10.304 79.691 1.00 51.09 271 LEU A N 1
ATOM 2111 C CA . LEU A 1 271 ? 5.739 -9.557 80.087 1.00 51.09 271 LEU A CA 1
ATOM 2112 C C . LEU A 1 271 ? 6.619 -10.311 81.096 1.00 51.09 271 LEU A C 1
ATOM 2114 O O . LEU A 1 271 ? 7.833 -10.154 81.061 1.00 51.09 271 LEU A O 1
ATOM 2118 N N . GLU A 1 272 ? 6.032 -11.138 81.964 1.00 52.59 272 GLU A N 1
ATOM 2119 C CA . GLU A 1 272 ? 6.773 -11.871 83.005 1.00 52.59 272 GLU A CA 1
ATOM 2120 C C . GLU A 1 272 ? 7.582 -13.024 82.385 1.00 52.59 272 GLU A C 1
ATOM 2122 O O . GLU A 1 272 ? 8.796 -13.085 82.568 1.00 52.59 272 GLU A O 1
ATOM 2127 N N . HIS A 1 273 ? 6.962 -13.819 81.502 1.00 49.41 273 HIS A N 1
ATOM 2128 C CA . HIS A 1 273 ? 7.652 -14.849 80.707 1.00 49.41 273 HIS A CA 1
ATOM 2129 C C . HIS A 1 273 ? 8.797 -14.314 79.825 1.00 49.41 273 HIS A C 1
ATOM 2131 O O . HIS A 1 273 ? 9.703 -15.062 79.469 1.00 49.41 273 HIS A O 1
ATOM 2137 N N . LEU A 1 274 ? 8.761 -13.029 79.455 1.00 47.66 274 LEU A N 1
ATOM 2138 C CA . LEU A 1 274 ? 9.815 -12.375 78.670 1.00 47.66 274 LEU A CA 1
ATOM 2139 C C . LEU A 1 274 ? 10.984 -11.883 79.540 1.00 47.66 274 LEU A C 1
ATOM 2141 O O . LEU A 1 274 ? 12.056 -11.617 79.008 1.00 47.66 274 LEU A O 1
ATOM 2145 N N . SER A 1 275 ? 10.784 -11.777 80.858 1.00 49.06 275 SER A N 1
ATOM 2146 C CA . SER A 1 275 ? 11.848 -11.515 81.831 1.00 49.06 275 SER A CA 1
ATOM 2147 C C . SER A 1 275 ? 12.595 -12.801 82.178 1.00 49.06 275 SER A C 1
ATOM 2149 O O . SER A 1 275 ? 13.819 -12.819 82.127 1.00 49.06 275 SER A O 1
ATOM 2151 N N . GLU A 1 276 ? 11.872 -13.888 82.475 1.00 50.22 276 GLU A N 1
ATOM 2152 C CA . GLU A 1 276 ? 12.478 -15.183 82.829 1.00 50.22 276 GLU A CA 1
ATOM 2153 C C . GLU A 1 276 ? 13.355 -15.730 81.687 1.00 50.22 276 GLU A C 1
ATOM 2155 O O . GLU A 1 276 ? 14.487 -16.144 81.918 1.00 50.22 276 GLU A O 1
ATOM 2160 N N . ALA A 1 277 ? 12.886 -15.632 80.437 1.00 53.94 277 ALA A N 1
ATOM 2161 C CA . ALA A 1 277 ? 13.615 -16.106 79.257 1.00 53.94 277 ALA A CA 1
ATOM 2162 C C . ALA A 1 277 ? 14.883 -15.296 78.894 1.00 53.94 277 ALA A C 1
ATOM 2164 O O . ALA A 1 277 ? 15.591 -15.674 77.960 1.00 53.94 277 ALA A O 1
ATOM 2165 N N . LEU A 1 278 ? 15.165 -14.181 79.581 1.00 52.44 278 LEU A N 1
ATOM 2166 C CA . LEU A 1 278 ? 16.373 -13.369 79.370 1.00 52.44 278 LEU A CA 1
ATOM 2167 C C . LEU A 1 278 ? 17.448 -13.576 80.450 1.00 52.44 278 LEU A C 1
ATOM 2169 O O . LEU A 1 278 ? 18.613 -13.294 80.174 1.00 52.44 278 LEU A O 1
ATOM 2173 N N . ASP A 1 279 ? 17.095 -14.106 81.625 1.00 53.25 279 ASP A N 1
ATOM 2174 C CA . ASP A 1 279 ? 18.052 -14.402 82.705 1.00 53.25 279 ASP A CA 1
ATOM 2175 C C . ASP A 1 279 ? 18.725 -15.791 82.562 1.00 53.25 279 ASP A C 1
ATOM 2177 O O . ASP A 1 279 ? 19.734 -16.052 83.218 1.00 53.25 279 ASP A O 1
ATOM 2181 N N . GLU A 1 280 ? 18.223 -16.687 81.697 1.00 51.25 280 GLU A N 1
ATOM 2182 C CA . GLU A 1 280 ? 18.793 -18.041 81.508 1.00 51.25 280 GLU A CA 1
ATOM 2183 C C . GLU A 1 280 ? 20.039 -18.105 80.593 1.00 51.25 280 GLU A C 1
ATOM 2185 O O . GLU A 1 280 ? 20.717 -19.134 80.550 1.00 51.25 280 GLU A O 1
ATOM 2190 N N . LEU A 1 281 ? 20.389 -17.029 79.875 1.00 46.22 281 LEU A N 1
ATOM 2191 C CA . LEU A 1 281 ? 21.543 -17.012 78.961 1.00 46.22 281 LEU A CA 1
ATOM 2192 C C . LEU A 1 281 ? 22.851 -16.614 79.668 1.00 46.22 281 LEU A C 1
ATOM 2194 O O . LEU A 1 281 ? 23.334 -15.485 79.565 1.00 46.22 281 LEU A O 1
ATOM 2198 N N . GLY A 1 282 ? 23.441 -17.591 80.362 1.00 44.09 282 GLY A N 1
ATOM 2199 C CA . GLY A 1 282 ? 24.836 -17.540 80.815 1.00 44.09 282 GLY A CA 1
ATOM 2200 C C . GLY A 1 282 ? 25.854 -17.590 79.654 1.00 44.09 282 GLY A C 1
ATOM 2201 O O . GLY A 1 282 ? 25.490 -17.971 78.540 1.00 44.09 282 GLY A O 1
ATOM 2202 N N . PRO A 1 283 ? 27.120 -17.192 79.887 1.00 54.00 283 PRO A N 1
ATOM 2203 C CA . PRO A 1 283 ? 28.090 -16.961 78.817 1.00 54.00 283 PRO A CA 1
ATOM 2204 C C . PRO A 1 283 ? 28.944 -18.185 78.424 1.00 54.00 283 PRO A C 1
ATOM 2206 O O . PRO A 1 283 ? 29.204 -19.067 79.240 1.00 54.00 283 PRO A O 1
ATOM 2209 N N . ASP A 1 284 ? 29.450 -18.098 77.190 1.00 48.12 284 ASP A N 1
ATOM 2210 C CA . ASP A 1 284 ? 30.674 -18.687 76.619 1.00 48.12 284 ASP A CA 1
ATOM 2211 C C . ASP A 1 284 ? 30.787 -20.217 76.349 1.00 48.12 284 ASP A C 1
ATOM 2213 O O . ASP A 1 284 ? 30.956 -21.043 77.243 1.00 48.12 284 ASP A O 1
ATOM 2217 N N . ASP A 1 285 ? 30.869 -20.505 75.038 1.00 40.97 285 ASP A N 1
ATOM 2218 C CA . ASP A 1 285 ? 31.892 -21.316 74.339 1.00 40.97 285 ASP A CA 1
ATOM 2219 C C . ASP A 1 285 ? 31.826 -22.852 74.092 1.00 40.97 285 ASP A C 1
ATOM 2221 O O . ASP A 1 285 ? 31.347 -23.671 74.872 1.00 40.97 285 ASP A O 1
ATOM 2225 N N . GLU A 1 286 ? 32.456 -23.177 72.946 1.00 40.34 286 GLU A N 1
ATOM 2226 C CA . GLU A 1 286 ? 33.003 -24.451 72.427 1.00 40.34 286 GLU A CA 1
ATOM 2227 C C . GLU A 1 286 ? 32.082 -25.551 71.824 1.00 40.34 286 GLU A C 1
ATOM 2229 O O . GLU A 1 286 ? 30.874 -25.390 71.662 1.00 40.34 286 GLU A O 1
ATOM 2234 N N . LEU A 1 287 ? 32.729 -26.574 71.237 1.00 43.78 287 LEU A N 1
ATOM 2235 C CA . LEU A 1 287 ? 32.464 -27.076 69.873 1.00 43.78 287 LEU A CA 1
ATOM 2236 C C . LEU A 1 287 ? 32.349 -28.619 69.733 1.00 43.78 287 LEU A C 1
ATOM 2238 O O . LEU A 1 287 ? 32.748 -29.382 70.609 1.00 43.78 287 LEU A O 1
ATOM 2242 N N . ASP A 1 288 ? 31.924 -29.011 68.523 1.00 36.53 288 ASP A N 1
ATOM 2243 C CA . ASP A 1 288 ? 32.267 -30.228 67.755 1.00 36.53 288 ASP A CA 1
ATOM 2244 C C . ASP A 1 288 ? 31.495 -31.571 67.876 1.00 36.53 288 ASP A C 1
ATOM 2246 O O . ASP A 1 288 ? 31.071 -32.041 68.927 1.00 36.53 288 ASP A O 1
ATOM 2250 N N . ASP A 1 289 ? 31.401 -32.178 66.680 1.00 38.47 289 ASP A N 1
ATOM 2251 C CA . ASP A 1 289 ? 31.108 -33.557 66.244 1.00 38.47 289 ASP A CA 1
ATOM 2252 C C . ASP A 1 289 ? 29.807 -34.310 66.620 1.00 38.47 289 ASP A C 1
ATOM 2254 O O . ASP A 1 289 ? 29.461 -34.564 67.772 1.00 38.47 289 ASP A O 1
ATOM 2258 N N . ILE A 1 290 ? 29.142 -34.828 65.570 1.00 34.06 290 ILE A N 1
ATOM 2259 C CA . ILE A 1 290 ? 27.976 -35.730 65.634 1.00 34.06 290 ILE A CA 1
ATOM 2260 C C . ILE A 1 290 ? 28.214 -36.972 64.748 1.00 34.06 290 ILE A C 1
ATOM 2262 O O . ILE A 1 290 ? 28.186 -36.866 63.517 1.00 34.06 290 ILE A O 1
ATOM 2266 N N . PRO A 1 291 ? 28.356 -38.180 65.326 1.00 40.72 291 PRO A N 1
ATOM 2267 C CA . PRO A 1 291 ? 28.299 -39.437 64.579 1.00 40.72 291 PRO A CA 1
ATOM 2268 C C . PRO A 1 291 ? 26.872 -39.774 64.108 1.00 40.72 291 PRO A C 1
ATOM 2270 O O . PRO A 1 291 ? 25.891 -39.545 64.812 1.00 40.72 291 PRO A O 1
ATOM 2273 N N . GLN A 1 292 ? 26.750 -40.362 62.917 1.00 51.28 292 GLN A N 1
ATOM 2274 C CA . GLN A 1 292 ? 25.463 -40.677 62.281 1.00 51.28 292 GLN A CA 1
ATOM 2275 C C . GLN A 1 292 ? 24.873 -42.053 62.676 1.00 51.28 292 GLN A C 1
ATOM 2277 O O . GLN A 1 292 ? 25.568 -42.937 63.171 1.00 51.28 292 GLN A O 1
ATOM 2282 N N . THR A 1 293 ? 23.621 -42.265 62.241 1.00 40.28 293 THR A N 1
ATOM 2283 C CA . THR A 1 293 ? 22.907 -43.545 62.001 1.00 40.28 293 THR A CA 1
ATOM 2284 C C . THR A 1 293 ? 22.138 -44.221 63.148 1.00 40.28 293 THR A C 1
ATOM 2286 O O . THR A 1 293 ? 22.693 -44.591 64.174 1.00 40.28 293 THR A O 1
ATOM 2289 N N . VAL A 1 294 ? 20.852 -44.498 62.878 1.00 35.06 294 VAL A N 1
ATOM 2290 C CA . VAL A 1 294 ? 20.127 -45.764 63.141 1.00 35.06 294 VAL A CA 1
ATOM 2291 C C . VAL A 1 294 ? 18.836 -45.765 62.272 1.00 35.06 294 VAL A C 1
ATOM 2293 O O . VAL A 1 294 ? 18.363 -44.676 61.941 1.00 35.06 294 VAL A O 1
ATOM 2296 N N . PRO A 1 295 ? 18.320 -46.916 61.778 1.00 44.72 295 PRO A N 1
ATOM 2297 C CA . PRO A 1 295 ? 17.482 -46.939 60.563 1.00 44.72 295 PRO A CA 1
ATOM 2298 C C . PRO A 1 295 ? 15.948 -46.952 60.761 1.00 44.72 295 PRO A C 1
ATOM 2300 O O . PRO A 1 295 ? 15.424 -47.115 61.860 1.00 44.72 295 PRO A O 1
ATOM 2303 N N . MET A 1 296 ? 15.242 -46.807 59.634 1.00 48.56 296 MET A N 1
ATOM 2304 C CA . MET A 1 296 ? 13.797 -46.570 59.489 1.00 48.56 296 MET A CA 1
ATOM 2305 C C . MET A 1 296 ? 12.938 -47.862 59.419 1.00 48.56 296 MET A C 1
ATOM 2307 O O . MET A 1 296 ? 13.283 -48.763 58.651 1.00 48.56 296 MET A O 1
ATOM 2311 N N . PRO A 1 297 ? 11.809 -47.957 60.156 1.00 43.91 297 PRO A N 1
ATOM 2312 C CA . PRO A 1 297 ? 10.745 -48.957 59.960 1.00 43.91 297 PRO A CA 1
ATOM 2313 C C . PRO A 1 297 ? 9.673 -48.492 58.931 1.00 43.91 297 PRO A C 1
ATOM 2315 O O . PRO A 1 297 ? 9.657 -47.313 58.587 1.00 43.91 297 PRO A O 1
ATOM 2318 N N . PRO A 1 298 ? 8.805 -49.389 58.407 1.00 52.47 298 PRO A N 1
ATOM 2319 C CA . PRO A 1 298 ? 8.119 -49.192 57.116 1.00 52.47 298 PRO A CA 1
ATOM 2320 C C . PRO A 1 298 ? 6.757 -48.464 57.142 1.00 52.47 298 PRO A C 1
ATOM 2322 O O . PRO A 1 298 ? 6.129 -48.301 58.188 1.00 52.47 298 PRO A O 1
ATOM 2325 N N . ASP A 1 299 ? 6.306 -48.082 55.941 1.00 50.00 299 ASP A N 1
ATOM 2326 C CA . ASP A 1 299 ? 5.149 -47.225 55.643 1.00 50.00 299 ASP A CA 1
ATOM 2327 C C . ASP A 1 299 ? 3.749 -47.827 55.917 1.00 50.00 299 ASP A C 1
ATOM 2329 O O . ASP A 1 299 ? 3.524 -49.023 55.704 1.00 50.00 299 ASP A O 1
ATOM 2333 N N . PRO A 1 300 ? 2.758 -46.979 56.260 1.00 42.19 300 PRO A N 1
ATOM 2334 C CA . PRO A 1 300 ? 1.339 -47.185 55.969 1.00 42.19 300 PRO A CA 1
ATOM 2335 C C . PRO A 1 300 ? 0.913 -46.518 54.638 1.00 42.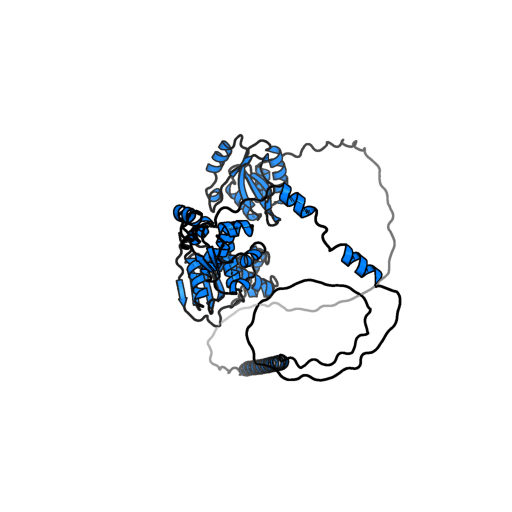19 300 PRO A C 1
ATOM 2337 O O . PRO A 1 300 ? 1.431 -45.469 54.258 1.00 42.19 300 PRO A O 1
ATOM 2340 N N . GLU A 1 301 ? -0.064 -47.105 53.938 1.00 45.19 301 GLU A N 1
ATOM 2341 C CA . GLU A 1 301 ? -0.571 -46.618 52.637 1.00 45.19 301 GLU A CA 1
ATOM 2342 C C . GLU A 1 301 ? -1.460 -45.341 52.723 1.00 45.19 301 GLU A C 1
ATOM 2344 O O . GLU A 1 301 ? -1.914 -44.982 53.813 1.00 45.19 301 GLU A O 1
ATOM 2349 N N . PRO A 1 302 ? -1.678 -44.607 51.602 1.00 54.91 302 PRO A N 1
ATOM 2350 C CA . PRO A 1 302 ? -1.911 -43.155 51.637 1.00 54.91 302 PRO A CA 1
ATOM 2351 C C . PRO A 1 302 ? -3.345 -42.677 51.331 1.00 54.91 302 PRO A C 1
ATOM 2353 O O . PRO A 1 302 ? -4.085 -43.351 50.625 1.00 54.91 302 PRO A O 1
ATOM 2356 N N . GLU A 1 303 ? -3.668 -41.451 51.776 1.00 39.16 303 GLU A N 1
ATOM 2357 C CA . GLU A 1 303 ? -4.435 -40.366 51.100 1.00 39.16 303 GLU A CA 1
ATOM 2358 C C . GLU A 1 303 ? -4.806 -39.259 52.129 1.00 39.16 303 GLU A C 1
ATOM 2360 O O . GLU A 1 303 ? -4.750 -39.534 53.330 1.00 39.16 303 GLU A O 1
ATOM 2365 N N . PRO A 1 304 ? -5.224 -38.026 51.741 1.00 43.75 304 PRO A N 1
ATOM 2366 C CA . PRO A 1 304 ? -5.250 -37.386 50.418 1.00 43.75 304 PRO A CA 1
ATOM 2367 C C . PRO A 1 304 ? -4.381 -36.091 50.369 1.00 43.75 304 PRO A C 1
ATOM 2369 O O . PRO A 1 304 ? -3.516 -35.880 51.213 1.00 43.75 304 PRO A O 1
ATOM 2372 N N . ALA A 1 305 ? -4.574 -35.226 49.361 1.00 41.28 305 ALA A N 1
ATOM 2373 C CA . ALA A 1 305 ? -3.710 -34.068 49.053 1.00 41.28 305 ALA A CA 1
ATOM 2374 C C . ALA A 1 305 ? -4.338 -32.672 49.326 1.00 41.28 305 ALA A C 1
ATOM 2376 O O . ALA A 1 305 ? -5.510 -32.578 49.686 1.00 41.28 305 ALA A O 1
ATOM 2377 N N . LEU A 1 306 ? -3.563 -31.611 49.005 1.00 31.14 306 LEU A N 1
ATOM 2378 C CA . LEU A 1 306 ? -3.822 -30.147 49.082 1.00 31.14 306 LEU A CA 1
ATOM 2379 C C . LEU A 1 306 ? -3.437 -29.468 50.423 1.00 31.14 306 LEU A C 1
ATOM 2381 O O . LEU A 1 306 ? -3.495 -30.133 51.454 1.00 31.14 306 LEU A O 1
ATOM 2385 N N . PRO A 1 307 ? -3.111 -28.147 50.453 1.00 35.19 307 PRO A N 1
ATOM 2386 C CA . PRO A 1 307 ? -2.981 -27.178 49.351 1.00 35.19 307 PRO A CA 1
ATOM 2387 C C . PRO A 1 307 ? -1.578 -26.511 49.249 1.00 35.19 307 PRO A C 1
ATOM 2389 O O . PRO A 1 307 ? -0.625 -26.886 49.923 1.00 35.19 307 PRO A O 1
ATOM 2392 N N . ILE A 1 308 ? -1.464 -25.506 48.374 1.00 36.69 308 ILE A N 1
ATOM 2393 C CA . ILE A 1 308 ? -0.296 -24.621 48.184 1.00 36.69 308 ILE A CA 1
ATOM 2394 C C . ILE A 1 308 ? -0.367 -23.448 49.191 1.00 36.69 308 ILE A C 1
ATOM 2396 O O . ILE A 1 308 ? -1.473 -23.071 49.565 1.00 36.69 308 ILE A O 1
ATOM 2400 N N . HIS A 1 309 ? 0.766 -22.855 49.608 1.00 30.14 309 HIS A N 1
ATOM 2401 C CA . HIS A 1 309 ? 1.134 -21.435 49.367 1.00 30.14 309 HIS A CA 1
ATOM 2402 C C . HIS A 1 309 ? 2.533 -21.075 49.925 1.00 30.14 309 HIS A C 1
ATOM 2404 O O . HIS A 1 309 ? 3.112 -21.818 50.709 1.00 30.14 309 HIS A O 1
ATOM 2410 N N . HIS A 1 310 ? 3.118 -19.991 49.397 1.00 38.88 310 HIS A N 1
ATOM 2411 C CA . HIS A 1 310 ? 4.503 -19.541 49.628 1.00 38.88 310 HIS A CA 1
ATOM 2412 C C . HIS A 1 310 ? 4.710 -18.864 50.990 1.00 38.88 310 HIS A C 1
ATOM 2414 O O . HIS A 1 310 ? 3.777 -18.237 51.479 1.00 38.88 310 HIS A O 1
ATOM 2420 N N . GLU A 1 311 ? 5.967 -18.788 51.457 1.00 29.31 311 GLU A N 1
ATOM 2421 C CA . GLU A 1 311 ? 6.468 -17.550 52.086 1.00 29.31 311 GLU A CA 1
ATOM 2422 C C . GLU A 1 311 ? 7.995 -17.332 51.910 1.00 29.31 311 GLU A C 1
ATOM 2424 O O . GLU A 1 311 ? 8.571 -17.864 50.960 1.00 29.31 311 GLU A O 1
ATOM 2429 N N . ALA A 1 312 ? 8.601 -16.424 52.689 1.00 31.25 312 ALA A N 1
ATOM 2430 C CA . ALA A 1 312 ? 9.561 -15.423 52.195 1.00 31.25 312 ALA A CA 1
ATOM 2431 C C . ALA A 1 312 ? 11.088 -15.702 52.299 1.00 31.25 312 ALA A C 1
ATOM 2433 O O . ALA A 1 312 ? 11.560 -16.695 52.842 1.00 31.25 312 ALA A O 1
ATOM 2434 N N . SER A 1 313 ? 11.835 -14.741 51.738 1.00 36.72 313 SER A N 1
ATOM 2435 C CA . SER A 1 313 ? 13.292 -14.572 51.586 1.00 36.72 313 SER A CA 1
ATOM 2436 C C . SER A 1 313 ? 14.197 -14.739 52.823 1.00 36.72 313 SER A C 1
ATOM 2438 O O . SER A 1 313 ? 13.795 -14.465 53.949 1.00 36.72 313 SER A O 1
ATOM 2440 N N . GLY A 1 314 ? 15.491 -14.982 52.560 1.00 28.41 314 GLY A N 1
ATOM 2441 C CA . GLY A 1 314 ? 16.627 -14.803 53.482 1.00 28.41 314 GLY A CA 1
ATOM 2442 C C . GLY A 1 314 ? 17.944 -14.544 52.718 1.00 28.41 314 GLY A C 1
ATOM 2443 O O . GLY A 1 314 ? 18.000 -14.784 51.512 1.00 28.41 314 GLY A O 1
ATOM 2444 N N . SER A 1 315 ? 18.982 -14.043 53.399 1.00 31.58 315 SER A N 1
ATOM 2445 C CA . SER A 1 315 ? 20.220 -13.472 52.808 1.00 31.58 315 SER A CA 1
ATOM 2446 C C . SER A 1 315 ? 21.466 -13.847 53.659 1.00 31.58 315 SER A C 1
ATOM 2448 O O . SER A 1 315 ? 21.289 -14.420 54.730 1.00 31.58 315 SER A O 1
ATOM 2450 N N . THR A 1 316 ? 22.738 -13.594 53.301 1.00 28.86 316 THR A N 1
ATOM 2451 C CA . THR A 1 316 ? 23.319 -12.693 52.272 1.00 28.86 316 THR A CA 1
ATOM 2452 C C . THR A 1 316 ? 24.609 -13.302 51.646 1.00 28.86 316 THR A C 1
ATOM 2454 O O . THR A 1 316 ? 24.593 -14.452 51.220 1.00 28.86 316 THR A O 1
ATOM 2457 N N . GLU A 1 317 ? 25.706 -12.540 51.540 1.00 31.88 317 GLU A N 1
ATOM 2458 C CA . GLU A 1 317 ? 27.049 -12.904 51.036 1.00 31.88 317 GLU A CA 1
ATOM 2459 C C . GLU A 1 317 ? 27.944 -13.472 52.187 1.00 31.88 317 GLU A C 1
ATOM 2461 O O . GLU A 1 317 ? 27.472 -13.551 53.318 1.00 31.88 317 GLU A O 1
ATOM 2466 N N . PHE A 1 318 ? 29.220 -13.886 52.052 1.00 32.06 318 PHE A N 1
ATOM 2467 C CA . PHE A 1 318 ? 30.268 -13.581 51.054 1.00 32.06 318 PHE A CA 1
ATOM 2468 C C . PHE A 1 318 ? 31.437 -14.603 51.133 1.00 32.06 318 PHE A C 1
ATOM 2470 O O . PHE A 1 318 ? 31.953 -14.801 52.230 1.00 32.06 318 PHE A O 1
ATOM 2477 N N . GLN A 1 319 ? 31.932 -15.178 50.017 1.00 26.94 319 GLN A N 1
ATOM 2478 C CA . GLN A 1 319 ? 33.358 -15.573 49.874 1.00 26.94 319 GLN A CA 1
ATOM 2479 C C . GLN A 1 319 ? 33.811 -15.851 48.416 1.00 26.94 319 GLN A C 1
ATOM 2481 O O . GLN A 1 319 ? 33.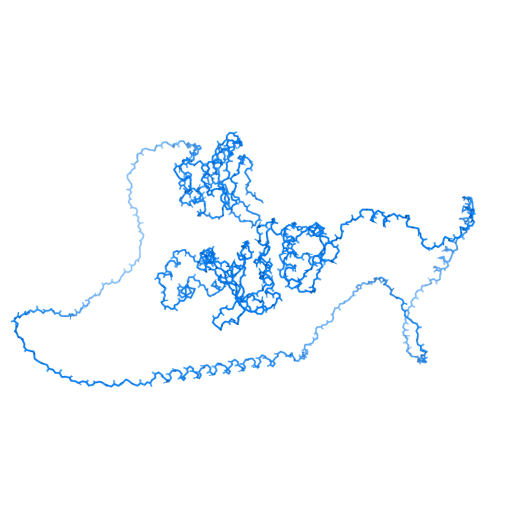029 -15.733 47.476 1.00 26.94 319 GLN A O 1
ATOM 2486 N N . GLU A 1 320 ? 35.111 -16.114 48.239 1.00 33.84 320 GLU A N 1
ATOM 2487 C CA . GLU A 1 320 ? 35.938 -15.816 47.050 1.00 33.84 320 GLU A CA 1
ATOM 2488 C C . GLU A 1 320 ? 36.252 -17.068 46.172 1.00 33.84 320 GLU A C 1
ATOM 2490 O O . GLU A 1 320 ? 36.223 -18.186 46.692 1.00 33.84 320 GLU A O 1
ATOM 2495 N N . PRO A 1 321 ? 36.500 -16.953 44.841 1.00 43.81 321 PRO A N 1
ATOM 2496 C CA . PRO A 1 321 ? 36.349 -18.096 43.926 1.00 43.81 321 PRO A CA 1
ATOM 2497 C C . PRO A 1 321 ? 37.616 -18.954 43.671 1.00 43.81 321 PRO A C 1
ATOM 2499 O O . PRO A 1 321 ? 38.719 -18.418 43.541 1.00 43.81 321 PRO A O 1
ATOM 2502 N N . PRO A 1 322 ? 37.463 -20.284 43.475 1.00 37.34 322 PRO A N 1
ATOM 2503 C CA . PRO A 1 322 ? 38.525 -21.193 43.020 1.00 37.34 322 PRO A CA 1
ATOM 2504 C C . PRO A 1 322 ? 38.769 -21.145 41.484 1.00 37.34 322 PRO A C 1
ATOM 2506 O O . PRO A 1 322 ? 37.949 -20.600 40.741 1.00 37.34 322 PRO A O 1
ATOM 2509 N N . PRO A 1 323 ? 39.897 -21.698 40.981 1.00 41.78 323 PRO A N 1
ATOM 2510 C CA . PRO A 1 323 ? 40.385 -21.476 39.610 1.00 41.78 323 PRO A CA 1
ATOM 2511 C C . PRO A 1 323 ? 39.668 -22.292 38.508 1.00 41.78 323 PRO A C 1
ATOM 2513 O O . PRO A 1 323 ? 39.013 -23.295 38.798 1.00 41.78 323 PRO A O 1
ATOM 2516 N N . PRO A 1 324 ? 39.816 -21.905 37.220 1.00 46.69 324 PRO A N 1
ATOM 2517 C CA . PRO A 1 324 ? 39.154 -22.576 36.100 1.00 46.69 324 PRO A CA 1
ATOM 2518 C C 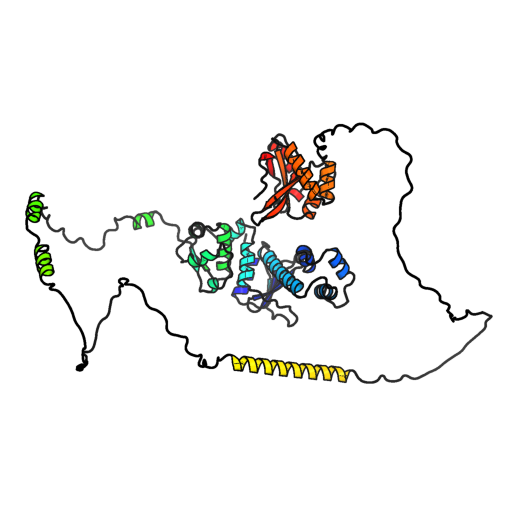. PRO A 1 324 ? 39.746 -23.964 35.804 1.00 46.69 324 PRO A C 1
ATOM 2520 O O . PRO A 1 324 ? 40.940 -24.095 35.534 1.00 46.69 324 PRO A O 1
ATOM 2523 N N . ALA A 1 325 ? 38.886 -24.985 35.787 1.00 35.91 325 ALA A N 1
ATOM 2524 C CA . ALA A 1 325 ? 39.219 -26.345 35.361 1.00 35.91 325 ALA A CA 1
ATOM 2525 C C . ALA A 1 325 ? 38.958 -26.568 33.855 1.00 35.91 325 ALA A C 1
ATOM 2527 O O . ALA A 1 325 ? 38.153 -25.879 33.229 1.00 35.91 325 ALA A O 1
ATOM 2528 N N . GLU A 1 326 ? 39.684 -27.524 33.275 1.00 38.19 326 GLU A N 1
ATOM 2529 C CA . GLU A 1 326 ? 39.888 -27.691 31.830 1.00 38.19 326 GLU A CA 1
ATOM 2530 C C . GLU A 1 326 ? 38.646 -28.149 31.035 1.00 38.19 326 GLU A C 1
ATOM 2532 O O . GLU A 1 326 ? 37.711 -28.755 31.559 1.00 38.19 326 GLU A O 1
ATOM 2537 N N . SER A 1 327 ? 38.650 -27.894 29.720 1.00 50.75 327 SER A N 1
ATOM 2538 C CA . SER A 1 327 ? 37.536 -28.231 28.822 1.00 50.75 327 SER A CA 1
ATOM 2539 C C . SER A 1 327 ? 37.626 -29.661 28.265 1.00 50.75 327 SER A C 1
ATOM 2541 O O . SER A 1 327 ? 38.372 -29.944 27.328 1.00 50.75 327 SER A O 1
ATOM 2543 N N . GLY A 1 328 ? 36.805 -30.561 28.818 1.00 37.44 328 GLY A N 1
ATOM 2544 C CA . GLY A 1 328 ? 36.508 -31.885 28.251 1.00 37.44 328 GLY A CA 1
ATOM 2545 C C . GLY A 1 328 ? 35.422 -31.842 27.154 1.00 37.44 328 GLY A C 1
ATOM 2546 O O . GLY A 1 328 ? 34.647 -30.886 27.097 1.00 37.44 328 GLY A O 1
ATOM 2547 N N . PRO A 1 329 ? 35.351 -32.841 26.251 1.00 42.16 329 PRO A N 1
ATOM 2548 C CA . PRO A 1 329 ? 34.603 -32.718 24.996 1.00 42.16 329 PRO A CA 1
ATOM 2549 C C . PRO A 1 329 ? 33.080 -32.915 25.120 1.00 42.16 329 PRO A C 1
ATOM 2551 O O . PRO A 1 329 ? 32.606 -33.922 25.645 1.00 42.16 329 PRO A O 1
ATOM 2554 N N . GLU A 1 330 ? 32.314 -32.003 24.513 1.00 45.56 330 GLU A N 1
ATOM 2555 C CA . GLU A 1 330 ? 30.866 -32.151 24.305 1.00 45.56 330 GLU A CA 1
ATOM 2556 C C . GLU A 1 330 ? 30.495 -33.342 23.389 1.00 45.56 330 GLU A C 1
ATOM 2558 O O . GLU A 1 330 ? 31.244 -33.686 22.464 1.00 45.56 330 GLU A O 1
ATOM 2563 N N . PRO A 1 331 ? 29.294 -33.937 23.559 1.00 46.25 331 PRO A N 1
ATOM 2564 C CA . PRO A 1 331 ? 28.795 -34.990 22.677 1.00 46.25 331 PRO A CA 1
ATOM 2565 C C . PRO A 1 331 ? 28.559 -34.494 21.232 1.00 46.25 331 PRO A C 1
ATOM 2567 O O . PRO A 1 331 ? 28.154 -33.350 21.003 1.00 46.25 331 PRO A O 1
ATOM 2570 N N . PRO A 1 332 ? 28.763 -35.350 20.210 1.00 44.59 332 PRO A N 1
ATOM 2571 C CA . PRO A 1 332 ? 28.789 -34.925 18.812 1.00 44.59 332 PRO A CA 1
ATOM 2572 C C . PRO A 1 332 ? 27.421 -34.447 18.302 1.00 44.59 332 PRO A C 1
ATOM 2574 O O . PRO A 1 332 ? 26.452 -35.203 18.216 1.00 44.59 332 PRO A O 1
ATOM 2577 N N . SER A 1 333 ? 27.356 -33.184 17.873 1.00 51.88 333 SER A N 1
ATOM 2578 C CA . SER A 1 333 ? 26.111 -32.568 17.410 1.00 51.88 333 SER A CA 1
ATOM 2579 C C . SER A 1 333 ? 25.541 -33.226 16.141 1.00 51.88 333 SER A C 1
ATOM 2581 O O . SER A 1 333 ? 26.187 -33.329 15.091 1.00 51.88 333 SER A O 1
ATOM 2583 N N . ARG A 1 334 ? 24.254 -33.601 16.213 1.00 53.72 334 ARG A N 1
ATOM 2584 C CA . ARG A 1 334 ? 23.475 -34.358 15.202 1.00 53.72 334 ARG A CA 1
ATOM 2585 C C . ARG A 1 334 ? 23.321 -33.668 13.826 1.00 53.72 334 ARG A C 1
ATOM 2587 O O . ARG A 1 334 ? 22.616 -34.173 12.960 1.00 53.72 334 ARG A O 1
ATOM 2594 N N . ARG A 1 335 ? 23.968 -32.516 13.607 1.00 55.66 335 ARG A N 1
ATOM 2595 C CA . ARG A 1 335 ? 23.932 -31.722 12.362 1.00 55.66 335 ARG A CA 1
ATOM 2596 C C . ARG A 1 335 ? 25.066 -32.056 11.380 1.00 55.66 335 ARG A C 1
ATOM 2598 O O . ARG A 1 335 ? 24.911 -31.819 10.185 1.00 55.66 335 ARG A O 1
ATOM 2605 N N . ARG A 1 336 ? 26.182 -32.641 11.840 1.00 50.19 336 ARG A N 1
ATOM 2606 C CA . ARG A 1 336 ? 27.360 -32.925 10.990 1.00 50.19 336 ARG A CA 1
ATOM 2607 C C . ARG A 1 336 ? 27.126 -33.892 9.802 1.00 50.19 336 ARG A C 1
ATOM 2609 O O . ARG A 1 336 ? 27.634 -33.572 8.727 1.00 50.19 336 ARG A O 1
ATOM 2616 N N . PRO A 1 337 ? 26.356 -35.002 9.893 1.00 48.72 337 PRO A N 1
ATOM 2617 C CA . PRO A 1 337 ? 26.183 -35.902 8.742 1.00 48.72 337 PRO A CA 1
ATOM 2618 C C . PRO A 1 337 ? 25.335 -35.293 7.611 1.00 48.72 337 PRO A C 1
ATOM 2620 O O . PRO A 1 337 ? 25.588 -35.571 6.442 1.00 48.72 337 PRO A O 1
ATOM 2623 N N . LEU A 1 338 ? 24.376 -34.416 7.934 1.00 54.22 338 LEU A N 1
ATOM 2624 C CA . LEU A 1 338 ? 23.533 -33.736 6.940 1.00 54.22 338 LEU A CA 1
ATOM 2625 C C . LEU A 1 338 ? 24.329 -32.747 6.075 1.00 54.22 338 LEU A C 1
ATOM 2627 O O . LEU A 1 338 ? 24.079 -32.644 4.877 1.00 54.22 338 LEU A O 1
ATOM 2631 N N . ILE A 1 339 ? 25.317 -32.060 6.658 1.00 56.34 339 ILE A N 1
ATOM 2632 C CA . ILE A 1 339 ? 26.185 -31.120 5.930 1.00 56.34 339 ILE A CA 1
ATOM 2633 C C . ILE A 1 339 ? 27.093 -31.877 4.948 1.00 56.34 339 ILE A C 1
ATOM 2635 O O . ILE A 1 339 ? 27.219 -31.474 3.793 1.00 56.34 339 ILE A O 1
ATOM 2639 N N . LEU A 1 340 ? 27.670 -33.008 5.372 1.00 54.59 340 LEU A N 1
ATOM 2640 C CA . LEU A 1 340 ? 28.473 -33.875 4.500 1.00 54.59 340 LEU A CA 1
ATOM 2641 C C . LEU A 1 340 ? 27.644 -34.475 3.355 1.00 54.59 340 LEU A C 1
ATOM 2643 O O . LEU A 1 340 ? 28.095 -34.465 2.210 1.00 54.59 340 LEU A O 1
ATOM 2647 N N . LEU A 1 341 ? 26.417 -34.930 3.635 1.00 64.12 341 LEU A N 1
ATOM 2648 C CA . LEU A 1 341 ? 25.499 -35.423 2.605 1.00 64.12 341 LEU A CA 1
ATOM 2649 C C . LEU A 1 341 ? 25.139 -34.320 1.596 1.00 64.12 341 LEU A C 1
ATOM 2651 O O . LEU A 1 341 ? 25.182 -34.554 0.389 1.00 64.12 341 LEU A O 1
ATOM 2655 N N . GLY A 1 342 ? 24.850 -33.106 2.078 1.00 69.44 342 GLY A N 1
ATOM 2656 C CA . GLY A 1 342 ? 24.564 -31.944 1.234 1.00 69.44 342 GLY A CA 1
ATOM 2657 C C . GLY A 1 342 ? 25.720 -31.592 0.294 1.00 69.44 342 GLY A C 1
ATOM 2658 O O . GLY A 1 342 ? 25.499 -31.422 -0.903 1.00 69.44 342 GLY A O 1
ATOM 2659 N N . LEU A 1 343 ? 26.958 -31.554 0.802 1.00 70.81 343 LEU A N 1
ATOM 2660 C CA . LEU A 1 343 ? 28.156 -31.306 -0.012 1.00 70.81 343 LEU A CA 1
ATOM 2661 C C . LEU A 1 343 ? 28.389 -32.400 -1.066 1.00 70.81 343 LEU A C 1
ATOM 2663 O O . LEU A 1 343 ? 28.743 -32.084 -2.202 1.00 70.81 343 LEU A O 1
ATOM 2667 N N . LEU A 1 344 ? 28.151 -33.671 -0.723 1.00 70.31 344 LEU A N 1
ATOM 2668 C CA . LEU A 1 344 ? 28.311 -34.794 -1.651 1.00 70.31 344 LEU A CA 1
ATOM 2669 C C . LEU A 1 344 ? 27.272 -34.746 -2.784 1.00 70.31 344 LEU A C 1
ATOM 2671 O O . LEU A 1 344 ? 27.630 -34.932 -3.947 1.00 70.31 344 LEU A O 1
ATOM 2675 N N . VAL A 1 345 ? 26.013 -34.407 -2.480 1.00 79.25 345 VAL A N 1
ATOM 2676 C CA . VAL A 1 345 ? 24.973 -34.163 -3.500 1.00 79.25 345 VAL A CA 1
ATOM 2677 C C . VAL A 1 345 ? 25.351 -32.986 -4.406 1.00 79.25 345 VAL A C 1
ATOM 2679 O O . VAL A 1 345 ? 25.232 -33.093 -5.627 1.00 79.25 345 VAL A O 1
ATOM 2682 N N . LEU A 1 346 ? 25.860 -31.886 -3.842 1.00 77.44 346 LEU A N 1
ATOM 2683 C CA . LEU A 1 346 ? 26.267 -30.698 -4.603 1.00 77.44 346 LEU A CA 1
ATOM 2684 C C . LEU A 1 346 ? 27.432 -31.007 -5.564 1.00 77.44 346 LEU A C 1
ATOM 2686 O O . LEU A 1 346 ? 27.404 -30.595 -6.726 1.00 77.44 346 LEU A O 1
ATOM 2690 N N . ALA A 1 347 ? 28.406 -31.808 -5.120 1.00 79.00 347 ALA A N 1
ATOM 2691 C CA . ALA A 1 347 ? 29.485 -32.316 -5.966 1.00 79.00 347 ALA A CA 1
ATOM 2692 C C . ALA A 1 347 ? 28.966 -33.232 -7.092 1.00 79.00 347 ALA A C 1
ATOM 2694 O O . ALA A 1 347 ? 29.397 -33.096 -8.239 1.00 79.00 347 ALA A O 1
ATOM 2695 N N . LEU A 1 348 ? 28.004 -34.117 -6.797 1.00 77.56 348 LEU A N 1
ATOM 2696 C CA . LEU A 1 348 ? 27.408 -35.019 -7.788 1.00 77.56 348 LEU A CA 1
ATOM 2697 C C . LEU A 1 348 ? 26.652 -34.245 -8.883 1.00 77.56 348 LEU A C 1
ATOM 2699 O O . LEU A 1 348 ? 26.851 -34.496 -10.071 1.00 77.56 348 LEU A O 1
ATOM 2703 N N . VAL A 1 349 ? 25.836 -33.256 -8.498 1.00 82.12 349 VAL A N 1
ATOM 2704 C CA . VAL A 1 349 ? 25.117 -32.378 -9.439 1.00 82.12 349 VAL A CA 1
ATOM 2705 C C . VAL A 1 349 ? 26.099 -31.551 -10.277 1.00 82.12 349 VAL A C 1
ATOM 2707 O O . VAL A 1 349 ? 25.917 -31.434 -11.491 1.00 82.12 349 VAL A O 1
ATOM 2710 N N . GLY A 1 350 ? 27.177 -31.041 -9.671 1.00 78.31 350 GLY A N 1
ATOM 2711 C CA . GLY A 1 350 ? 28.252 -30.348 -10.388 1.00 78.31 350 GLY A CA 1
ATOM 2712 C C . GLY A 1 350 ? 28.928 -31.226 -11.448 1.00 78.31 350 GLY A C 1
ATOM 2713 O O . GLY A 1 350 ? 29.108 -30.787 -12.587 1.00 78.31 350 GLY A O 1
ATOM 2714 N N . ALA A 1 351 ? 29.238 -32.482 -11.113 1.00 77.69 351 ALA A N 1
ATOM 2715 C CA . ALA A 1 351 ? 29.825 -33.450 -12.041 1.00 77.69 351 ALA A CA 1
ATOM 2716 C C . ALA A 1 351 ? 28.873 -33.805 -13.200 1.00 77.69 351 ALA A C 1
ATOM 2718 O O . ALA A 1 351 ? 29.286 -33.791 -14.362 1.00 77.69 351 ALA A O 1
ATOM 2719 N N . ILE A 1 352 ? 27.588 -34.046 -12.908 1.00 80.44 352 ILE A N 1
ATOM 2720 C CA . ILE A 1 352 ? 26.552 -34.320 -13.919 1.00 80.44 352 ILE A CA 1
ATOM 2721 C C . ILE A 1 352 ? 26.402 -33.126 -14.875 1.00 80.44 352 ILE A C 1
ATOM 2723 O O . ILE A 1 352 ? 26.411 -33.302 -16.096 1.00 80.44 352 ILE A O 1
ATOM 2727 N N . TRP A 1 353 ? 26.334 -31.900 -14.346 1.00 76.75 353 TRP A N 1
ATOM 2728 C CA . TRP A 1 353 ? 26.233 -30.687 -15.160 1.00 76.75 353 TRP A CA 1
ATOM 2729 C C . TRP A 1 353 ? 27.475 -30.467 -16.032 1.00 76.75 353 TRP A C 1
ATOM 2731 O O . TRP A 1 353 ? 27.351 -30.134 -17.212 1.00 76.75 353 TRP A O 1
ATOM 2741 N N . PHE A 1 354 ? 28.676 -30.709 -15.496 1.00 75.81 354 PHE A N 1
ATOM 2742 C CA . PHE A 1 354 ? 29.922 -30.610 -16.259 1.00 75.81 354 PHE A CA 1
ATOM 2743 C C . PHE A 1 354 ? 29.997 -31.652 -17.388 1.00 75.81 354 PHE A C 1
ATOM 2745 O O . PHE A 1 354 ? 30.348 -31.299 -18.517 1.00 75.81 354 PHE A O 1
ATOM 2752 N N . GLY A 1 355 ? 29.591 -32.900 -17.125 1.00 75.25 355 GLY A N 1
ATOM 2753 C CA . GLY A 1 355 ? 29.509 -33.965 -18.130 1.00 75.25 355 GLY A CA 1
ATOM 2754 C C . GLY A 1 355 ? 28.531 -33.637 -19.263 1.00 75.25 355 GLY A C 1
ATOM 2755 O O . GLY A 1 355 ? 28.898 -33.695 -20.438 1.00 75.25 355 GLY A O 1
ATOM 2756 N N . LEU A 1 356 ? 27.318 -33.180 -18.928 1.00 74.00 356 LEU A N 1
ATOM 2757 C CA . LEU A 1 356 ? 26.336 -32.701 -19.913 1.00 74.00 356 LEU A CA 1
ATOM 2758 C C . LEU A 1 356 ? 26.883 -31.521 -20.738 1.00 74.00 356 LEU A C 1
ATOM 2760 O O . LEU A 1 356 ? 26.687 -31.463 -21.954 1.00 74.00 356 LEU A O 1
ATOM 2764 N N . ARG A 1 357 ? 27.625 -30.603 -20.107 1.00 73.94 357 ARG A N 1
ATOM 2765 C CA . ARG A 1 357 ? 28.222 -29.431 -20.768 1.00 73.94 357 ARG A CA 1
ATOM 2766 C C . ARG A 1 357 ? 29.421 -29.784 -21.660 1.00 73.94 357 ARG A C 1
ATOM 2768 O O . ARG A 1 357 ? 29.638 -29.094 -22.657 1.00 73.94 357 ARG A O 1
ATOM 2775 N N . GLN A 1 358 ? 30.162 -30.859 -21.369 1.00 70.94 358 GLN A N 1
ATOM 2776 C CA . GLN A 1 358 ? 31.131 -31.442 -22.308 1.00 70.94 358 GLN A CA 1
ATOM 2777 C C . GLN A 1 358 ? 30.433 -32.140 -23.483 1.00 70.94 358 GLN A C 1
ATOM 2779 O O . GLN A 1 358 ? 30.776 -31.864 -24.633 1.00 70.94 358 GLN A O 1
ATOM 2784 N N . ALA A 1 359 ? 29.413 -32.966 -23.229 1.00 65.19 359 ALA A N 1
ATOM 2785 C CA . ALA A 1 359 ? 28.658 -33.660 -24.277 1.00 65.19 359 ALA A CA 1
ATOM 2786 C C . ALA A 1 359 ? 27.955 -32.690 -25.253 1.00 65.19 359 ALA A C 1
ATOM 2788 O O . ALA A 1 359 ? 27.868 -32.952 -26.453 1.00 65.19 359 ALA A O 1
ATOM 2789 N N . ALA A 1 360 ? 27.506 -31.529 -24.765 1.00 63.31 360 ALA A N 1
ATOM 2790 C CA . ALA A 1 360 ? 26.966 -30.453 -25.597 1.00 63.31 360 ALA A CA 1
ATOM 2791 C C . ALA A 1 360 ? 28.035 -29.716 -26.435 1.00 63.31 360 ALA A C 1
ATOM 2793 O O . ALA A 1 360 ? 27.698 -29.098 -27.446 1.00 63.31 360 ALA A O 1
ATOM 2794 N N . ARG A 1 361 ? 29.317 -29.769 -26.039 1.00 58.03 361 ARG A N 1
ATOM 2795 C CA . ARG A 1 361 ? 30.443 -29.198 -26.800 1.00 58.03 361 ARG A CA 1
ATOM 2796 C C . ARG A 1 361 ? 30.950 -30.155 -27.879 1.00 58.03 361 ARG A C 1
ATOM 2798 O O . ARG A 1 361 ? 31.141 -29.712 -29.006 1.00 58.03 361 ARG A O 1
ATOM 2805 N N . SER A 1 362 ? 31.112 -31.446 -27.580 1.00 53.09 362 SER A N 1
ATOM 2806 C CA . SER A 1 362 ? 31.563 -32.434 -28.576 1.00 53.09 362 SER A CA 1
ATOM 2807 C C . SER A 1 362 ? 30.571 -32.594 -29.737 1.00 53.09 362 SER A C 1
ATOM 2809 O O . SER A 1 362 ? 30.987 -32.726 -30.883 1.00 53.09 362 SER A O 1
ATOM 2811 N N . ARG A 1 363 ? 29.262 -32.445 -29.481 1.00 52.31 363 ARG A N 1
ATOM 2812 C CA . ARG A 1 363 ? 28.208 -32.427 -30.518 1.00 52.31 363 ARG A CA 1
ATOM 2813 C C . ARG A 1 363 ? 28.200 -31.191 -31.437 1.00 52.31 363 ARG A C 1
ATOM 2815 O O . ARG A 1 363 ? 27.336 -31.109 -32.303 1.00 52.31 363 ARG A O 1
ATOM 2822 N N . ARG A 1 364 ? 29.117 -30.226 -31.275 1.00 47.47 364 ARG A N 1
ATOM 2823 C CA . ARG A 1 364 ? 29.263 -29.062 -32.180 1.00 47.47 364 ARG A CA 1
ATOM 2824 C C . ARG A 1 364 ? 30.410 -29.191 -33.192 1.00 47.47 364 ARG A C 1
ATOM 2826 O O . ARG A 1 364 ? 30.660 -28.238 -33.923 1.00 47.47 364 ARG A O 1
ATOM 2833 N N . ALA A 1 365 ? 31.088 -30.338 -33.255 1.00 49.34 365 ALA A N 1
ATOM 2834 C CA . ALA A 1 365 ? 32.174 -30.592 -34.201 1.00 49.34 365 ALA A CA 1
ATOM 2835 C C . ALA A 1 365 ? 31.778 -31.648 -35.252 1.00 49.34 365 ALA A C 1
ATOM 2837 O O . ALA A 1 365 ? 31.972 -32.843 -35.051 1.00 49.34 365 ALA A O 1
ATOM 2838 N N . THR A 1 366 ? 31.269 -31.189 -36.397 1.00 42.34 366 THR A N 1
ATOM 2839 C CA . THR A 1 366 ? 31.118 -31.984 -37.632 1.00 42.34 366 THR A CA 1
ATOM 2840 C C . THR A 1 366 ? 31.365 -31.070 -38.841 1.00 42.34 366 THR A C 1
ATOM 2842 O O . THR A 1 366 ? 30.963 -29.906 -38.784 1.00 42.34 366 THR A O 1
ATOM 2845 N N . PRO A 1 367 ? 32.057 -31.534 -39.899 1.00 46.78 367 PRO A N 1
ATOM 2846 C CA . PRO A 1 367 ? 32.523 -30.675 -40.989 1.00 46.78 367 PRO A CA 1
ATOM 2847 C C . PRO A 1 367 ? 31.425 -30.346 -42.012 1.00 46.78 367 PRO A C 1
ATOM 2849 O O . PRO A 1 367 ? 30.438 -31.069 -42.143 1.00 46.78 367 PRO A O 1
ATOM 2852 N N . ALA A 1 368 ? 31.624 -29.261 -42.765 1.00 38.34 368 ALA A N 1
ATOM 2853 C CA . ALA A 1 368 ? 30.739 -28.860 -43.858 1.00 38.34 368 ALA A CA 1
ATOM 2854 C C . ALA A 1 368 ? 30.984 -29.690 -45.142 1.00 38.34 368 ALA A C 1
ATOM 2856 O O . ALA A 1 368 ? 32.133 -30.045 -45.418 1.00 38.34 368 ALA A O 1
ATOM 2857 N N . PRO A 1 369 ? 29.941 -29.979 -45.945 1.00 40.66 369 PRO A N 1
ATOM 2858 C CA . PRO A 1 369 ? 30.078 -30.653 -47.237 1.00 40.66 369 PRO A CA 1
ATOM 2859 C C . PRO A 1 369 ? 30.493 -29.683 -48.368 1.00 40.66 369 PRO A C 1
ATOM 2861 O O . PRO A 1 369 ? 30.185 -28.491 -48.292 1.00 40.66 369 PRO A O 1
ATOM 2864 N N . PRO A 1 370 ? 31.153 -30.171 -49.436 1.00 48.22 370 PRO A N 1
ATOM 2865 C CA . PRO A 1 370 ? 31.484 -29.379 -50.624 1.00 48.22 370 PRO A CA 1
ATOM 2866 C C . PRO A 1 370 ? 30.301 -29.262 -51.604 1.00 48.22 370 PRO A C 1
ATOM 2868 O O . PRO A 1 370 ? 29.387 -30.087 -51.587 1.00 48.22 370 PRO A O 1
ATOM 2871 N N . ALA A 1 371 ? 30.357 -28.277 -52.508 1.00 36.78 371 ALA A N 1
ATOM 2872 C CA . ALA A 1 371 ? 29.403 -28.101 -53.606 1.00 36.78 371 ALA A CA 1
ATOM 2873 C C . ALA A 1 371 ? 30.128 -27.907 -54.955 1.00 36.78 371 ALA A C 1
ATOM 2875 O O . ALA A 1 371 ? 31.098 -27.155 -55.040 1.00 36.78 371 ALA A O 1
ATOM 2876 N N . ASN A 1 372 ? 29.632 -28.584 -55.993 1.00 36.00 372 ASN A N 1
ATOM 2877 C CA . ASN A 1 372 ? 30.101 -28.528 -57.388 1.00 36.00 372 ASN A CA 1
ATOM 2878 C C . ASN A 1 372 ? 29.368 -27.382 -58.145 1.00 36.00 372 ASN A C 1
ATOM 2880 O O . ASN A 1 372 ? 28.266 -27.015 -57.744 1.00 36.00 372 ASN A O 1
ATOM 2884 N N . LEU A 1 373 ? 29.995 -26.645 -59.083 1.00 35.88 373 LEU A N 1
ATOM 2885 C CA . LEU A 1 373 ? 30.037 -26.885 -60.555 1.00 35.88 373 LEU A CA 1
ATOM 2886 C C . LEU A 1 373 ? 28.640 -27.229 -61.131 1.00 35.88 373 LEU A C 1
ATOM 2888 O O . LEU A 1 373 ? 28.001 -28.137 -60.612 1.00 35.88 373 LEU A O 1
ATOM 2892 N N . GLU A 1 374 ? 28.067 -26.579 -62.159 1.00 34.31 374 GLU A N 1
ATOM 2893 C CA . GLU A 1 374 ? 28.560 -25.950 -63.422 1.00 34.31 374 GLU A CA 1
ATOM 2894 C C . GLU A 1 374 ? 27.407 -25.070 -64.044 1.00 34.31 374 GLU A C 1
ATOM 2896 O O . GLU A 1 374 ? 26.383 -24.951 -63.365 1.00 34.31 374 GLU A O 1
ATOM 2901 N N . PRO A 1 375 ? 27.393 -24.534 -65.305 1.00 45.91 375 PRO A N 1
ATOM 2902 C CA . PRO A 1 375 ? 28.416 -24.103 -66.285 1.00 45.91 375 PRO A CA 1
ATOM 2903 C C . PRO A 1 375 ? 28.194 -22.621 -66.789 1.00 45.91 375 PRO A C 1
ATOM 2905 O O . PRO A 1 375 ? 27.831 -21.763 -65.989 1.00 45.91 375 PRO A O 1
ATOM 2908 N N . VAL A 1 376 ? 28.491 -22.256 -68.065 1.00 36.84 376 VAL A N 1
ATOM 2909 C CA . VAL A 1 376 ? 28.936 -20.886 -68.494 1.00 36.84 376 VAL A CA 1
ATOM 2910 C C . VAL A 1 376 ? 28.510 -20.400 -69.926 1.00 36.84 376 VAL A C 1
ATOM 2912 O O . VAL A 1 376 ? 28.367 -21.224 -70.823 1.00 36.84 376 VAL A O 1
ATOM 2915 N N . ALA A 1 377 ? 28.479 -19.056 -70.146 1.00 36.88 377 ALA A N 1
ATOM 2916 C CA . ALA A 1 377 ? 28.573 -18.261 -71.422 1.00 36.88 377 ALA A CA 1
ATOM 2917 C C . ALA A 1 377 ? 27.347 -18.155 -72.380 1.00 36.88 377 ALA A C 1
ATOM 2919 O O . ALA A 1 377 ? 26.405 -18.926 -72.202 1.00 36.88 377 ALA A O 1
ATOM 2920 N N . PRO A 1 378 ? 27.317 -17.234 -73.401 1.00 53.53 378 PRO A N 1
ATOM 2921 C CA . PRO A 1 378 ? 28.262 -16.152 -73.843 1.00 53.53 378 PRO A CA 1
ATOM 2922 C C . PRO A 1 378 ? 27.678 -14.695 -73.780 1.00 53.53 378 PRO A C 1
ATOM 2924 O O . PRO A 1 378 ? 26.466 -14.538 -73.799 1.00 53.53 378 PRO A O 1
ATOM 2927 N N . ALA A 1 379 ? 28.394 -13.561 -73.585 1.00 40.03 379 ALA A N 1
ATOM 2928 C CA . ALA A 1 379 ? 29.605 -12.936 -74.196 1.00 40.03 379 ALA A CA 1
ATOM 2929 C C . ALA A 1 379 ? 29.363 -12.286 -75.595 1.00 40.03 379 ALA A C 1
ATOM 2931 O O . ALA A 1 379 ? 28.775 -12.946 -76.442 1.00 40.03 379 ALA A O 1
ATOM 2932 N N . ALA A 1 380 ? 29.784 -11.054 -75.975 1.00 37.31 380 ALA A N 1
ATOM 2933 C CA . ALA A 1 380 ? 30.592 -9.946 -75.376 1.00 37.31 380 ALA A CA 1
ATOM 2934 C C . ALA A 1 380 ? 30.005 -8.540 -75.799 1.00 37.31 380 ALA A C 1
ATOM 2936 O O . ALA A 1 380 ? 28.784 -8.472 -75.816 1.00 37.31 380 ALA A O 1
ATOM 2937 N N . LYS A 1 381 ? 30.627 -7.380 -76.163 1.00 38.91 381 LYS A N 1
ATOM 2938 C CA . LYS A 1 381 ? 31.982 -6.766 -76.437 1.00 38.91 381 LYS A CA 1
ATOM 2939 C C . LYS A 1 381 ? 31.757 -5.221 -76.731 1.00 38.91 381 LYS A C 1
ATOM 2941 O O . LYS A 1 381 ? 30.604 -4.914 -77.021 1.00 38.91 381 LYS A O 1
ATOM 2946 N N . PRO A 1 382 ? 32.734 -4.277 -76.912 1.00 49.03 382 PRO A N 1
ATOM 2947 C CA . PRO A 1 382 ? 34.014 -3.941 -76.241 1.00 49.03 382 PRO A CA 1
ATOM 2948 C C . PRO A 1 382 ? 34.166 -2.461 -75.713 1.00 49.03 382 PRO A C 1
ATOM 2950 O O . PRO A 1 382 ? 33.285 -1.622 -75.848 1.00 49.03 382 PRO A O 1
ATOM 2953 N N . LEU A 1 383 ? 35.355 -2.199 -75.138 1.00 35.81 383 LEU A N 1
ATOM 2954 C CA . LEU A 1 383 ? 35.958 -1.033 -74.430 1.00 35.81 383 LEU A CA 1
ATOM 2955 C C . LEU A 1 383 ? 36.221 0.274 -75.261 1.00 35.81 383 LEU A C 1
ATOM 2957 O O . LEU A 1 383 ? 36.043 0.215 -76.479 1.00 35.81 383 LEU A O 1
ATOM 2961 N N . PRO A 1 384 ? 36.681 1.425 -74.670 1.00 53.03 384 PRO A N 1
ATOM 2962 C CA . PRO A 1 384 ? 38.098 1.588 -74.236 1.00 53.03 384 PRO A CA 1
ATOM 2963 C C . PRO A 1 384 ? 38.443 2.437 -72.964 1.00 53.03 384 PRO A C 1
ATOM 2965 O O . PRO A 1 384 ? 37.862 3.486 -72.714 1.00 53.03 384 PRO A O 1
ATOM 2968 N N . SER A 1 385 ? 39.539 2.022 -72.298 1.00 37.03 385 SER A N 1
ATOM 2969 C CA . SER A 1 385 ? 40.557 2.800 -71.530 1.00 37.03 385 SER A CA 1
ATOM 2970 C C . SER A 1 385 ? 40.327 3.348 -70.093 1.00 37.03 385 SER A C 1
ATOM 2972 O O . SER A 1 385 ? 39.297 3.919 -69.760 1.00 37.03 385 SER A O 1
ATOM 2974 N N . ALA A 1 386 ? 41.393 3.227 -69.275 1.00 37.06 386 ALA A N 1
ATOM 2975 C CA . ALA A 1 386 ? 41.644 3.806 -67.933 1.00 37.06 386 ALA A CA 1
ATOM 2976 C C . ALA A 1 386 ? 43.072 4.442 -67.892 1.00 37.06 386 ALA A C 1
ATOM 2978 O O . ALA A 1 386 ? 43.726 4.413 -68.941 1.00 37.06 386 ALA A O 1
ATOM 2979 N N . PRO A 1 387 ? 43.552 5.078 -66.789 1.00 49.25 387 PRO A N 1
ATOM 2980 C CA . PRO A 1 387 ? 44.162 4.388 -65.614 1.00 49.25 387 PRO A CA 1
ATOM 2981 C C . PRO A 1 387 ? 43.673 4.943 -64.243 1.00 49.25 387 PRO A C 1
ATOM 2983 O O . PRO A 1 387 ? 43.240 6.086 -64.158 1.00 49.25 387 PRO A O 1
ATOM 2986 N N . GLU A 1 388 ? 43.512 4.167 -63.162 1.00 35.75 388 GLU A N 1
ATOM 2987 C CA . GLU A 1 388 ? 44.485 3.483 -62.262 1.00 35.75 388 GLU A CA 1
ATOM 2988 C C . GLU A 1 388 ? 45.159 4.386 -61.181 1.00 35.75 388 GLU A C 1
ATOM 2990 O O . GLU A 1 388 ? 45.925 5.284 -61.529 1.00 35.75 388 GLU A O 1
ATOM 2995 N N . PRO A 1 389 ? 44.921 4.142 -59.865 1.00 44.78 389 PRO A N 1
ATOM 2996 C CA . PRO A 1 389 ? 45.586 4.825 -58.743 1.00 44.78 389 PRO A CA 1
ATOM 2997 C C . PRO A 1 389 ? 46.625 3.952 -57.989 1.00 44.78 389 PRO A C 1
ATOM 2999 O O . PRO A 1 389 ? 46.418 2.759 -57.769 1.00 44.78 389 PRO A O 1
ATOM 3002 N N . ALA A 1 390 ? 47.719 4.565 -57.517 1.00 34.84 390 ALA A N 1
ATOM 3003 C CA . ALA A 1 390 ? 48.866 3.878 -56.896 1.00 34.84 390 ALA A CA 1
ATOM 3004 C C . ALA A 1 390 ? 48.778 3.665 -55.357 1.00 34.84 390 ALA A C 1
ATOM 3006 O O . ALA A 1 390 ? 47.894 4.187 -54.678 1.00 34.84 390 ALA A O 1
ATOM 3007 N N . LYS A 1 391 ? 49.727 2.885 -54.805 1.00 37.47 391 LYS A N 1
ATOM 3008 C CA . LYS A 1 391 ? 49.841 2.451 -53.387 1.00 37.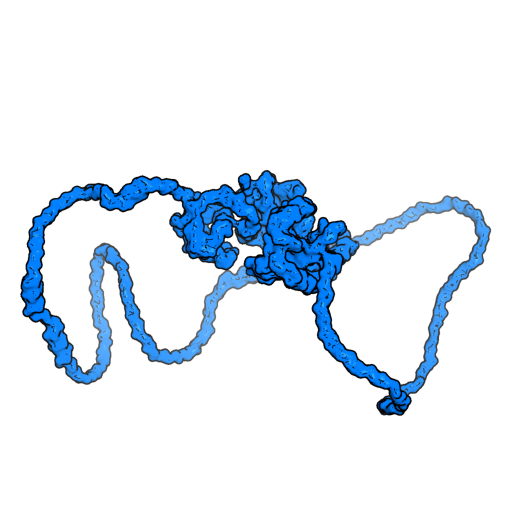47 391 LYS A CA 1
ATOM 3009 C C . LYS A 1 391 ? 51.212 2.848 -52.743 1.00 37.47 391 LYS A C 1
ATOM 3011 O O . LYS A 1 391 ? 52.021 3.439 -53.451 1.00 37.47 391 LYS A O 1
ATOM 3016 N N . PRO A 1 392 ? 51.455 2.645 -51.420 1.00 52.78 392 PRO A N 1
ATOM 3017 C CA . PRO A 1 392 ? 52.208 3.616 -50.591 1.00 52.78 392 PRO A CA 1
ATOM 3018 C C . PRO A 1 392 ? 53.585 3.162 -50.024 1.00 52.78 392 PRO A C 1
ATOM 3020 O O . PRO A 1 392 ? 54.024 2.045 -50.285 1.00 52.78 392 PRO A O 1
ATOM 3023 N N . ALA A 1 393 ? 54.140 4.000 -49.118 1.00 36.41 393 ALA A N 1
ATOM 3024 C CA . ALA A 1 393 ? 55.298 3.810 -48.203 1.00 36.41 393 ALA A CA 1
ATOM 3025 C C . ALA A 1 393 ? 56.700 4.102 -48.811 1.00 36.41 393 ALA A C 1
ATOM 3027 O O . ALA A 1 393 ? 56.803 4.119 -50.037 1.00 36.41 393 ALA A O 1
ATOM 3028 N N . PRO A 1 394 ? 57.782 4.340 -48.012 1.00 49.59 394 PRO A N 1
ATOM 3029 C CA . PRO A 1 394 ? 57.933 4.231 -46.545 1.00 49.59 394 PRO A CA 1
ATOM 3030 C C . PRO A 1 394 ? 58.483 5.510 -45.835 1.00 49.59 394 PRO A C 1
ATOM 3032 O O . PRO A 1 394 ? 58.336 6.616 -46.343 1.00 49.59 394 PRO A O 1
ATOM 3035 N N . ALA A 1 395 ? 59.051 5.360 -44.626 1.00 31.36 395 ALA A N 1
ATOM 3036 C CA . ALA A 1 395 ? 59.487 6.423 -43.695 1.00 31.36 395 ALA A CA 1
ATOM 3037 C C . ALA A 1 395 ? 61.025 6.574 -43.578 1.00 31.36 395 ALA A C 1
ATOM 3039 O O . ALA A 1 395 ? 61.739 5.718 -44.091 1.00 31.36 395 ALA A O 1
ATOM 3040 N N . LEU A 1 396 ? 61.515 7.597 -42.844 1.00 36.28 396 LEU A N 1
ATOM 3041 C CA . LEU A 1 396 ? 62.860 7.663 -42.220 1.00 36.28 396 LEU A CA 1
ATOM 3042 C C . LEU A 1 396 ? 62.971 8.776 -41.136 1.00 36.28 396 LEU A C 1
ATOM 3044 O O . LEU A 1 396 ? 62.563 9.911 -41.364 1.00 36.28 396 LEU A O 1
ATOM 3048 N N . GLU A 1 397 ? 63.570 8.437 -39.988 1.00 34.62 397 GLU A N 1
ATOM 3049 C CA . GLU A 1 397 ? 64.298 9.320 -39.037 1.00 34.62 397 GLU A CA 1
ATOM 3050 C C . GLU A 1 397 ? 65.829 9.213 -39.347 1.00 34.62 397 GLU A C 1
ATOM 3052 O O . GLU A 1 397 ? 66.143 8.489 -40.299 1.00 34.62 397 GLU A O 1
ATOM 3057 N N . PRO A 1 398 ? 66.825 9.798 -38.618 1.00 49.25 398 PRO A N 1
ATOM 3058 C CA . PRO A 1 398 ? 66.804 10.635 -37.396 1.00 49.25 398 PRO A CA 1
ATOM 3059 C C . PRO A 1 398 ? 67.732 11.887 -37.427 1.00 49.25 398 PRO A C 1
ATOM 3061 O O . PRO A 1 398 ? 68.453 12.105 -38.392 1.00 49.25 398 PRO A O 1
ATOM 3064 N N . GLU A 1 399 ? 67.804 12.655 -36.323 1.00 33.72 399 GLU A N 1
ATOM 3065 C CA . GLU A 1 399 ? 69.056 12.874 -35.546 1.00 33.72 399 GLU A CA 1
ATOM 3066 C C . GLU A 1 399 ? 68.807 13.600 -34.194 1.00 33.72 399 GLU A C 1
ATOM 3068 O O . GLU A 1 399 ? 67.683 14.005 -33.903 1.00 33.72 399 GLU A O 1
ATOM 3073 N N . LYS A 1 400 ? 69.817 13.662 -33.299 1.00 33.69 400 LYS A N 1
ATOM 3074 C CA . LYS A 1 400 ? 69.629 13.889 -31.843 1.00 33.69 400 LYS A CA 1
ATOM 3075 C C . LYS A 1 400 ? 70.834 14.542 -31.134 1.00 33.69 400 LYS A C 1
ATOM 3077 O O . LYS A 1 400 ? 71.908 13.946 -31.137 1.00 33.69 400 LYS A O 1
ATOM 3082 N N . LYS A 1 401 ? 70.642 15.679 -30.431 1.00 29.75 401 LYS A N 1
ATOM 3083 C CA . LYS A 1 401 ? 71.546 16.311 -29.415 1.00 29.75 401 LYS A CA 1
ATOM 3084 C C . LYS A 1 401 ? 70.914 17.627 -28.882 1.00 29.75 401 LYS A C 1
ATOM 3086 O O . LYS A 1 401 ? 70.158 18.218 -29.639 1.00 29.75 401 LYS A O 1
ATOM 3091 N N . VAL A 1 402 ? 71.130 18.186 -27.675 1.00 32.41 402 VAL A N 1
ATOM 3092 C CA . VAL A 1 402 ? 71.856 17.855 -26.412 1.00 32.41 402 VAL A CA 1
ATOM 3093 C C . VAL A 1 402 ? 70.916 18.174 -25.220 1.00 32.41 402 VAL A C 1
ATOM 3095 O O . VAL A 1 402 ? 70.007 18.986 -25.359 1.00 32.41 402 VAL A O 1
ATOM 3098 N N . GLU A 1 403 ? 71.159 17.576 -24.051 1.00 35.12 403 GLU A N 1
ATOM 3099 C CA . GLU A 1 403 ? 70.499 17.847 -22.759 1.00 35.12 403 GLU A CA 1
ATOM 3100 C C . GLU A 1 403 ? 71.421 18.650 -21.811 1.00 35.12 403 GLU A C 1
ATOM 3102 O O . GLU A 1 403 ? 72.600 18.311 -21.709 1.00 35.12 403 GLU A O 1
ATOM 3107 N N . ALA A 1 404 ? 70.911 19.688 -21.121 1.00 30.47 404 ALA A N 1
ATOM 3108 C CA . ALA A 1 404 ? 71.621 20.392 -20.035 1.00 30.47 404 ALA A CA 1
ATOM 3109 C C . ALA A 1 404 ? 70.692 21.255 -19.137 1.00 30.47 404 ALA A C 1
ATOM 3111 O O . ALA A 1 404 ? 70.246 22.315 -19.557 1.00 30.47 404 ALA A O 1
ATOM 3112 N N . GLU A 1 405 ? 70.446 20.765 -17.915 1.00 32.16 405 GLU A N 1
ATOM 3113 C CA . GLU A 1 405 ? 70.335 21.438 -16.593 1.00 32.16 405 GLU A CA 1
ATOM 3114 C C . GLU A 1 405 ? 69.658 22.827 -16.368 1.00 32.16 405 GLU A C 1
ATOM 3116 O O . GLU A 1 405 ? 69.610 23.722 -17.204 1.00 32.16 405 GLU A O 1
ATOM 3121 N N . ALA A 1 406 ? 69.165 23.026 -15.137 1.00 37.41 406 ALA A N 1
ATOM 3122 C CA . ALA A 1 406 ? 68.518 24.244 -14.608 1.00 37.41 406 ALA A CA 1
ATOM 3123 C C . ALA A 1 406 ? 69.199 24.653 -13.266 1.00 37.41 406 ALA A C 1
ATOM 3125 O O . ALA A 1 406 ? 70.240 24.078 -12.952 1.00 37.41 406 ALA A O 1
ATOM 3126 N N . PRO A 1 407 ? 68.664 25.536 -12.383 1.00 58.38 407 PRO A N 1
ATOM 3127 C CA . PRO A 1 407 ? 67.631 26.581 -12.512 1.00 58.38 407 PRO A CA 1
ATOM 3128 C C . PRO A 1 407 ? 68.098 27.971 -11.981 1.00 58.38 407 PRO A C 1
ATOM 3130 O O . PRO A 1 407 ? 69.176 28.075 -11.392 1.00 58.38 407 PRO A O 1
ATOM 3133 N N . ARG A 1 408 ? 67.253 29.025 -12.067 1.00 28.98 408 ARG A N 1
ATOM 3134 C CA . ARG A 1 408 ? 67.200 30.165 -11.100 1.00 28.98 408 ARG A CA 1
ATOM 3135 C C . ARG A 1 408 ? 65.995 31.108 -11.300 1.00 28.98 408 ARG A C 1
ATOM 3137 O O . ARG A 1 408 ? 65.258 30.993 -12.272 1.00 28.98 408 ARG A O 1
ATOM 3144 N N . THR A 1 409 ? 65.776 31.983 -10.315 1.00 30.08 409 THR A N 1
ATOM 3145 C CA . THR A 1 409 ? 64.601 32.858 -10.106 1.00 30.08 409 THR A CA 1
ATOM 3146 C C . THR A 1 409 ? 64.571 34.140 -10.960 1.00 30.08 409 THR A C 1
ATOM 3148 O O . THR A 1 409 ? 65.638 34.672 -11.267 1.00 30.08 409 THR A O 1
ATOM 3151 N N . PRO A 1 410 ? 63.380 34.706 -11.254 1.00 37.56 410 PRO A N 1
ATOM 3152 C CA . PRO A 1 410 ? 63.225 36.020 -11.889 1.00 37.56 410 PRO A CA 1
ATOM 3153 C C . PRO A 1 410 ? 63.222 37.187 -10.879 1.00 37.56 410 PRO A C 1
ATOM 3155 O O . PRO A 1 410 ? 62.764 37.028 -9.748 1.00 37.56 410 PRO A O 1
ATOM 3158 N N . THR A 1 411 ? 63.642 38.378 -11.324 1.00 32.03 411 THR A N 1
ATOM 3159 C CA . THR A 1 411 ? 63.610 39.637 -10.549 1.00 32.03 411 THR A CA 1
ATOM 3160 C C . THR A 1 411 ? 63.161 40.815 -11.434 1.00 32.03 411 THR A C 1
ATOM 3162 O O . THR A 1 411 ? 63.440 40.828 -12.628 1.00 32.03 411 THR A O 1
ATOM 3165 N N . LEU A 1 412 ? 62.453 41.764 -10.810 1.00 40.72 412 LEU A N 1
ATOM 3166 C CA . LEU A 1 412 ? 61.757 42.976 -11.290 1.00 40.72 412 LEU A CA 1
ATOM 3167 C C . LEU A 1 412 ? 62.199 43.684 -12.595 1.00 40.72 412 LEU A C 1
ATOM 3169 O O . LEU A 1 412 ? 63.379 43.815 -12.901 1.00 40.72 412 LEU A O 1
ATOM 3173 N N . ASN A 1 413 ? 61.219 44.376 -13.196 1.00 33.66 413 ASN A N 1
ATOM 3174 C CA . ASN A 1 413 ? 61.354 45.775 -13.644 1.00 33.66 413 ASN A CA 1
ATOM 3175 C C . ASN A 1 413 ? 60.073 46.584 -13.266 1.00 33.66 413 ASN A C 1
ATOM 3177 O O . ASN A 1 413 ? 59.070 45.941 -12.949 1.00 33.66 413 ASN A O 1
ATOM 3181 N N . PRO A 1 414 ? 60.098 47.939 -13.204 1.00 47.62 414 PRO A N 1
ATOM 3182 C CA . PRO A 1 414 ? 59.167 48.725 -12.365 1.00 47.62 414 PRO A CA 1
ATOM 3183 C C . PRO A 1 414 ? 58.062 49.542 -13.085 1.00 47.62 414 PRO A C 1
ATOM 3185 O O . PRO A 1 414 ? 58.091 49.736 -14.299 1.00 47.62 414 PRO A O 1
ATOM 3188 N N . ASP A 1 415 ? 57.130 50.077 -12.282 1.00 41.66 415 ASP A N 1
ATOM 3189 C CA . ASP A 1 415 ? 55.999 50.953 -12.653 1.00 41.66 415 ASP A CA 1
ATOM 3190 C C . ASP A 1 415 ? 56.360 52.413 -13.019 1.00 41.66 415 ASP A C 1
ATOM 3192 O O . ASP A 1 415 ? 57.353 52.963 -12.532 1.00 41.66 415 ASP A O 1
ATOM 3196 N N . PRO A 1 416 ? 55.446 53.122 -13.713 1.00 39.47 416 PRO A N 1
ATOM 3197 C CA . PRO A 1 416 ? 55.131 54.534 -13.489 1.00 39.47 416 PRO A CA 1
ATOM 3198 C C . PRO A 1 416 ? 53.871 54.716 -12.604 1.00 39.47 416 PRO A C 1
ATOM 3200 O O . PRO A 1 416 ? 52.897 53.977 -12.721 1.00 39.47 416 PRO A O 1
ATOM 3203 N N . ALA A 1 417 ? 53.872 55.730 -11.730 1.00 43.34 417 ALA A N 1
ATOM 3204 C CA . ALA A 1 417 ? 52.849 55.938 -10.688 1.00 43.34 417 ALA A CA 1
ATOM 3205 C C . ALA A 1 417 ? 51.774 57.017 -11.067 1.00 43.34 417 ALA A C 1
ATOM 3207 O O . ALA A 1 417 ? 51.578 57.262 -12.256 1.00 43.34 417 ALA A O 1
ATOM 3208 N N . PRO A 1 418 ? 50.949 57.581 -10.151 1.00 54.94 418 PRO A N 1
ATOM 3209 C CA . PRO A 1 418 ? 49.532 57.209 -10.107 1.00 54.94 418 PRO A CA 1
ATOM 3210 C C . PRO A 1 418 ? 48.526 58.358 -10.348 1.00 54.94 418 PRO A C 1
ATOM 3212 O O . PRO A 1 418 ? 48.831 59.539 -10.191 1.00 54.94 418 PRO A O 1
ATOM 3215 N N . ALA A 1 419 ? 47.276 57.986 -10.645 1.00 37.22 419 ALA A N 1
ATOM 3216 C CA . ALA A 1 419 ? 46.109 58.875 -10.741 1.00 37.22 419 ALA A CA 1
ATOM 3217 C C . ALA A 1 419 ? 45.120 58.617 -9.571 1.00 37.22 419 ALA A C 1
ATOM 3219 O O . ALA A 1 419 ? 45.205 57.568 -8.929 1.00 37.22 419 ALA A O 1
ATOM 3220 N N . PRO A 1 420 ? 44.234 59.572 -9.214 1.00 38.12 420 PRO A N 1
ATOM 3221 C CA . PRO A 1 420 ? 43.755 59.698 -7.836 1.00 38.12 420 PRO A CA 1
ATOM 3222 C C . PRO A 1 420 ? 42.689 58.683 -7.407 1.00 38.12 420 PRO A C 1
ATOM 3224 O O . PRO A 1 420 ? 41.793 58.311 -8.162 1.00 38.12 420 PRO A O 1
ATOM 3227 N N . ILE A 1 421 ? 42.760 58.323 -6.123 1.00 50.75 421 ILE A N 1
ATOM 3228 C CA . ILE A 1 421 ? 41.800 57.479 -5.405 1.00 50.75 421 ILE A CA 1
ATOM 3229 C C . ILE A 1 421 ? 40.427 58.177 -5.352 1.00 50.75 421 ILE A C 1
ATOM 3231 O O . ILE A 1 421 ? 40.325 59.253 -4.753 1.00 50.75 421 ILE A O 1
ATOM 3235 N N . PRO A 1 422 ? 39.346 57.573 -5.880 1.00 39.41 422 PRO A N 1
ATOM 3236 C CA . PRO A 1 422 ? 37.991 57.955 -5.505 1.00 39.41 422 PRO A CA 1
ATOM 3237 C C . PRO A 1 422 ? 37.794 57.630 -4.021 1.00 39.41 422 PRO A C 1
ATOM 3239 O O . PRO A 1 422 ? 38.065 56.507 -3.593 1.00 39.41 422 PRO A O 1
ATOM 3242 N N . ALA A 1 423 ? 37.330 58.602 -3.232 1.00 43.25 423 ALA A N 1
ATOM 3243 C CA . ALA A 1 423 ? 37.031 58.388 -1.816 1.00 43.25 423 ALA A CA 1
ATOM 3244 C C . ALA A 1 423 ? 36.094 57.174 -1.632 1.00 43.25 423 ALA A C 1
ATOM 3246 O O . ALA A 1 423 ? 35.239 56.944 -2.495 1.00 43.25 423 ALA A O 1
ATOM 3247 N N . PRO A 1 424 ? 36.223 56.399 -0.534 1.00 38.19 424 PRO A N 1
ATOM 3248 C CA . PRO A 1 424 ? 35.405 55.212 -0.329 1.00 38.19 424 PRO A CA 1
ATOM 3249 C C . PRO A 1 424 ? 33.928 55.595 -0.395 1.00 38.19 424 PRO A C 1
ATOM 3251 O O . PRO A 1 424 ? 33.441 56.363 0.439 1.00 38.19 424 PRO A O 1
ATOM 3254 N N . ILE A 1 425 ? 33.222 55.065 -1.399 1.00 39.03 425 ILE A N 1
ATOM 3255 C CA . ILE A 1 425 ? 31.775 55.230 -1.516 1.00 39.03 425 ILE A CA 1
ATOM 3256 C C . ILE A 1 425 ? 31.186 54.634 -0.244 1.00 39.03 425 ILE A C 1
ATOM 3258 O O . ILE A 1 425 ? 31.245 53.420 -0.039 1.00 39.03 425 ILE A O 1
ATOM 3262 N N . SER A 1 426 ? 30.688 55.515 0.628 1.00 39.31 426 SER A N 1
ATOM 3263 C CA . SER A 1 426 ? 30.130 55.138 1.923 1.00 39.31 426 SER A CA 1
ATOM 3264 C C . SER A 1 426 ? 29.143 54.004 1.708 1.00 39.31 426 SER A C 1
ATOM 3266 O O . SER A 1 426 ? 28.250 54.129 0.866 1.00 39.31 426 SER A O 1
ATOM 3268 N N . ALA A 1 427 ? 29.353 52.890 2.411 1.00 40.72 427 ALA A N 1
ATOM 3269 C CA . ALA A 1 427 ? 28.612 51.664 2.179 1.00 40.72 427 ALA A CA 1
ATOM 3270 C C . ALA A 1 427 ? 27.121 51.930 2.399 1.00 40.72 427 ALA A C 1
ATOM 3272 O O . ALA A 1 427 ? 26.635 51.933 3.534 1.00 40.72 427 ALA A O 1
ATOM 3273 N N . GLN A 1 428 ? 26.391 52.155 1.302 1.00 38.72 428 GLN A N 1
ATOM 3274 C CA . GLN A 1 428 ? 24.942 52.206 1.318 1.00 38.72 428 GLN A CA 1
ATOM 3275 C C . GLN A 1 428 ? 24.477 50.824 1.749 1.00 38.72 428 GLN A C 1
ATOM 3277 O O . GLN A 1 428 ? 24.426 49.888 0.951 1.00 38.72 428 GLN A O 1
ATOM 3282 N N . LYS A 1 429 ? 24.192 50.716 3.052 1.00 39.75 429 LYS A N 1
ATOM 3283 C CA . LYS A 1 429 ? 23.500 49.604 3.694 1.00 39.75 429 LYS A CA 1
ATOM 3284 C C . LYS A 1 429 ? 22.424 49.134 2.719 1.00 39.75 429 LYS A C 1
ATOM 3286 O O . LYS A 1 429 ? 21.532 49.943 2.451 1.00 39.75 429 LYS A O 1
ATOM 3291 N N . PRO A 1 430 ? 22.522 47.911 2.158 1.00 37.53 430 PRO A N 1
ATOM 3292 C CA . PRO A 1 430 ? 21.672 47.516 1.051 1.00 37.53 430 PRO A CA 1
ATOM 3293 C C . PRO A 1 430 ? 20.216 47.808 1.384 1.00 37.53 430 PRO A C 1
ATOM 3295 O O . PRO A 1 430 ? 19.702 47.333 2.404 1.00 37.53 430 PRO A O 1
ATOM 3298 N N . GLY A 1 431 ? 19.574 48.630 0.547 1.00 45.41 431 GLY A N 1
ATOM 3299 C CA . GLY A 1 431 ? 18.128 48.793 0.606 1.00 45.41 431 GLY A CA 1
ATOM 3300 C C . GLY A 1 431 ? 17.505 47.396 0.581 1.00 45.41 431 GLY A C 1
ATOM 3301 O O . GLY A 1 431 ? 18.046 46.528 -0.113 1.00 45.41 431 GLY A O 1
ATOM 3302 N N . PRO A 1 432 ? 16.448 47.133 1.374 1.00 45.94 432 PRO A N 1
ATOM 3303 C CA . PRO A 1 432 ? 15.888 45.791 1.496 1.00 45.94 432 PRO A CA 1
ATOM 3304 C C . PRO A 1 432 ? 15.644 45.233 0.097 1.00 45.94 432 PRO A C 1
ATOM 3306 O O . PRO A 1 432 ? 14.939 45.866 -0.690 1.00 45.94 432 PRO A O 1
ATOM 3309 N N . ALA A 1 433 ? 16.307 44.111 -0.213 1.00 52.06 433 ALA A N 1
ATOM 3310 C CA . ALA A 1 433 ? 16.417 43.606 -1.578 1.00 52.06 433 ALA A CA 1
ATOM 3311 C C . ALA A 1 433 ? 15.029 43.573 -2.238 1.00 52.06 433 ALA A C 1
ATOM 3313 O O . ALA A 1 433 ? 14.074 43.139 -1.577 1.00 52.06 433 ALA A O 1
ATOM 3314 N N . PRO A 1 434 ? 14.893 44.072 -3.486 1.00 63.25 434 PRO A N 1
ATOM 3315 C CA . PRO A 1 434 ? 13.593 44.275 -4.108 1.00 63.25 434 PRO A CA 1
ATOM 3316 C C . PRO A 1 434 ? 12.795 42.979 -4.027 1.00 63.25 434 PRO A C 1
ATOM 3318 O O . PRO A 1 434 ? 13.283 41.915 -4.411 1.00 63.25 434 PRO A O 1
ATOM 3321 N N . THR A 1 435 ? 11.595 43.060 -3.444 1.00 66.75 435 THR A N 1
ATOM 3322 C CA . THR A 1 435 ? 10.782 41.864 -3.210 1.00 66.75 435 THR A CA 1
ATOM 3323 C C . THR A 1 435 ? 10.501 41.220 -4.569 1.00 66.75 435 THR A C 1
ATOM 3325 O O . THR A 1 435 ? 9.971 41.911 -5.442 1.00 66.75 435 THR A O 1
ATOM 3328 N N . PRO A 1 436 ? 10.874 39.942 -4.775 1.00 86.69 436 PRO A N 1
ATOM 3329 C CA . PRO A 1 436 ? 10.797 39.288 -6.079 1.00 86.69 436 PRO A CA 1
ATOM 3330 C C . PRO A 1 436 ? 9.363 39.354 -6.601 1.00 86.69 436 PRO A C 1
ATOM 3332 O O . PRO A 1 436 ? 8.424 39.057 -5.853 1.00 86.69 436 PRO A O 1
ATOM 3335 N N . SER A 1 437 ? 9.183 39.750 -7.861 1.00 92.50 437 SER A N 1
ATOM 3336 C CA . SER A 1 437 ? 7.855 39.920 -8.453 1.00 92.50 437 SER A CA 1
ATOM 3337 C C . SER A 1 437 ? 7.120 38.580 -8.580 1.00 92.50 437 SER A C 1
ATOM 3339 O O . SER A 1 437 ? 7.700 37.505 -8.409 1.00 92.50 437 SER A O 1
ATOM 3341 N N . ARG A 1 438 ? 5.821 38.617 -8.901 1.00 94.25 438 ARG A N 1
ATOM 3342 C CA . ARG A 1 438 ? 5.056 37.393 -9.201 1.00 94.25 438 ARG A CA 1
ATOM 3343 C C . ARG A 1 438 ? 5.685 36.607 -10.346 1.00 94.25 438 ARG A C 1
ATOM 3345 O O . ARG A 1 438 ? 5.859 35.399 -10.224 1.00 94.25 438 ARG A O 1
ATOM 3352 N N . ALA A 1 439 ? 6.077 37.312 -11.408 1.00 93.62 439 ALA A N 1
ATOM 3353 C CA . ALA A 1 439 ? 6.754 36.737 -12.558 1.00 93.62 439 ALA A CA 1
ATOM 3354 C C . ALA A 1 439 ? 8.086 36.084 -12.161 1.00 93.62 439 ALA A C 1
ATOM 3356 O O . ALA A 1 439 ? 8.329 34.951 -12.564 1.00 93.62 439 ALA A O 1
ATOM 3357 N N . ASP A 1 440 ? 8.900 36.734 -11.319 1.00 94.44 440 ASP A N 1
ATOM 3358 C CA . ASP A 1 440 ? 10.166 36.157 -10.841 1.00 94.44 440 ASP A CA 1
ATOM 3359 C C . ASP A 1 440 ? 9.924 34.861 -10.064 1.00 94.44 440 ASP A C 1
ATOM 3361 O O . ASP A 1 440 ? 10.531 33.837 -10.371 1.00 94.44 440 ASP A O 1
ATOM 3365 N N . ARG A 1 441 ? 8.988 34.870 -9.103 1.00 95.50 441 ARG A N 1
ATOM 3366 C CA . ARG A 1 441 ? 8.678 33.681 -8.292 1.00 95.50 441 ARG A CA 1
ATOM 3367 C C . ARG A 1 441 ? 8.109 32.542 -9.127 1.00 95.50 441 ARG A C 1
ATOM 3369 O O . ARG A 1 441 ? 8.528 31.399 -8.961 1.00 95.50 441 ARG A O 1
ATOM 3376 N N . LEU A 1 442 ? 7.203 32.845 -10.057 1.00 95.69 442 LEU A N 1
ATOM 3377 C CA . LEU A 1 442 ? 6.667 31.866 -11.000 1.00 95.69 442 LEU A CA 1
ATOM 3378 C C . LEU A 1 442 ? 7.786 31.257 -11.858 1.00 95.69 442 LEU A C 1
ATOM 3380 O O . LEU A 1 442 ? 7.869 30.039 -11.978 1.00 95.69 442 LEU A O 1
ATOM 3384 N N . GLN A 1 443 ? 8.676 32.083 -12.414 1.00 96.12 443 GLN A N 1
ATOM 3385 C CA . GLN A 1 443 ? 9.796 31.627 -13.242 1.00 96.12 443 GLN A CA 1
ATOM 3386 C C . GLN A 1 443 ? 10.810 30.791 -12.455 1.00 96.12 443 GLN A C 1
ATOM 3388 O O . GLN A 1 443 ? 11.286 29.780 -12.966 1.00 96.12 443 GLN A O 1
ATOM 3393 N N . THR A 1 444 ? 11.125 31.165 -11.215 1.00 96.81 444 THR A N 1
ATOM 3394 C CA . THR A 1 444 ? 12.016 30.391 -10.342 1.00 96.81 444 THR A CA 1
ATOM 3395 C C . THR A 1 444 ? 11.413 29.027 -9.986 1.00 96.81 444 THR A C 1
ATOM 3397 O O . THR A 1 444 ? 12.114 28.020 -10.086 1.00 96.81 444 THR A O 1
ATOM 3400 N N . ILE A 1 445 ? 10.112 28.962 -9.663 1.00 96.31 445 ILE A N 1
ATOM 3401 C CA . ILE A 1 445 ? 9.418 27.685 -9.417 1.00 96.31 445 ILE A CA 1
ATOM 3402 C C . ILE A 1 445 ? 9.415 26.822 -10.686 1.00 96.31 445 ILE A C 1
ATOM 3404 O O . ILE A 1 445 ? 9.817 25.665 -10.615 1.00 96.31 445 ILE A O 1
ATOM 3408 N N . LEU A 1 446 ? 9.039 27.372 -11.849 1.00 94.94 446 LEU A N 1
ATOM 3409 C CA . LEU A 1 446 ? 9.007 26.639 -13.126 1.00 94.94 446 LEU A CA 1
ATOM 3410 C C . LEU A 1 446 ? 10.384 26.083 -13.532 1.00 94.94 446 LEU A C 1
ATOM 3412 O O . LEU A 1 446 ? 10.469 24.962 -14.033 1.00 94.94 446 LEU A O 1
ATOM 3416 N N . LYS A 1 447 ? 11.469 26.823 -13.269 1.00 96.06 447 LYS A N 1
ATOM 3417 C CA . LYS A 1 447 ? 12.856 26.369 -13.492 1.00 96.06 447 LYS A CA 1
ATOM 3418 C C . LYS A 1 447 ? 13.308 25.256 -12.540 1.00 96.06 447 LYS A C 1
ATOM 3420 O O . LYS A 1 447 ? 14.346 24.653 -12.790 1.00 96.06 447 LYS A O 1
ATOM 3425 N N . GLY A 1 448 ? 12.569 24.993 -11.462 1.00 93.44 448 GLY A N 1
ATOM 3426 C CA . GLY A 1 448 ? 12.932 23.996 -10.455 1.00 93.44 448 GLY A CA 1
ATOM 3427 C C . GLY A 1 448 ? 14.033 24.443 -9.485 1.00 93.44 448 GLY A C 1
ATOM 3428 O O . GLY A 1 448 ? 14.526 23.609 -8.724 1.00 93.44 448 GLY A O 1
ATOM 3429 N N . ASP A 1 449 ? 14.408 25.731 -9.455 1.00 95.50 449 ASP A N 1
ATOM 3430 C CA . ASP A 1 449 ? 15.328 26.263 -8.436 1.00 95.50 449 ASP A CA 1
ATOM 3431 C C . ASP A 1 449 ? 14.586 26.419 -7.104 1.00 95.50 449 ASP A C 1
ATOM 3433 O O . ASP A 1 449 ? 14.114 27.486 -6.706 1.00 95.50 449 ASP A O 1
ATOM 3437 N N . LEU A 1 450 ? 14.463 25.286 -6.420 1.00 94.12 450 LEU A N 1
ATOM 3438 C CA . LEU A 1 450 ? 13.771 25.155 -5.149 1.00 94.12 450 LEU A CA 1
ATOM 3439 C C . LEU A 1 450 ? 14.454 25.963 -4.034 1.00 94.12 450 LEU A C 1
ATOM 3441 O O . LEU A 1 450 ? 13.771 26.466 -3.145 1.00 94.12 450 LEU A O 1
ATOM 3445 N N . SER A 1 451 ? 15.777 26.149 -4.095 1.00 94.94 451 SER A N 1
ATOM 3446 C CA . SER A 1 451 ? 16.524 26.952 -3.119 1.00 94.94 451 SER A CA 1
ATOM 3447 C C . SER A 1 451 ? 16.118 28.425 -3.209 1.00 94.94 451 SER A C 1
ATOM 3449 O O . SER A 1 451 ? 15.667 29.024 -2.225 1.00 94.94 451 SER A O 1
ATOM 3451 N N . GLN A 1 452 ? 16.174 28.993 -4.417 1.00 95.94 452 GLN A N 1
ATOM 3452 C CA . GLN A 1 452 ? 15.750 30.366 -4.659 1.00 95.94 452 GLN A CA 1
ATOM 3453 C C . GLN A 1 452 ? 14.236 30.533 -4.443 1.00 95.94 452 GLN A C 1
ATOM 3455 O O . GLN A 1 452 ? 13.831 31.507 -3.809 1.00 95.94 452 GLN A O 1
ATOM 3460 N N . ALA A 1 453 ? 13.398 29.580 -4.870 1.00 96.81 453 ALA A N 1
ATOM 3461 C CA . ALA A 1 453 ? 11.943 29.649 -4.685 1.00 96.81 453 ALA A CA 1
ATOM 3462 C C . ALA A 1 453 ? 11.533 29.717 -3.203 1.00 96.81 453 ALA A C 1
ATOM 3464 O O . ALA A 1 453 ? 10.603 30.445 -2.846 1.00 96.81 453 ALA A O 1
ATOM 3465 N N . LEU A 1 454 ? 12.235 28.998 -2.319 1.00 96.56 454 LEU A N 1
ATOM 3466 C CA . LEU A 1 454 ? 11.983 29.030 -0.875 1.00 96.56 454 LEU A CA 1
ATOM 3467 C C . LEU A 1 454 ? 12.495 30.324 -0.229 1.00 96.56 454 LEU A C 1
ATOM 3469 O O . LEU A 1 454 ? 11.807 30.884 0.625 1.00 96.56 454 LEU A O 1
ATOM 3473 N N . ALA A 1 455 ? 13.643 30.852 -0.667 1.00 96.31 455 ALA A N 1
ATOM 3474 C CA . ALA A 1 455 ? 14.136 32.156 -0.216 1.00 96.31 455 ALA A CA 1
ATOM 3475 C C . ALA A 1 455 ? 13.176 33.297 -0.612 1.00 96.31 455 ALA A C 1
ATOM 3477 O O . ALA A 1 455 ? 12.787 34.118 0.222 1.00 96.31 455 ALA A O 1
ATOM 3478 N N . GLN A 1 456 ? 12.714 33.304 -1.866 1.00 96.69 456 GLN A N 1
ATOM 3479 C CA . GLN A 1 456 ? 11.687 34.226 -2.355 1.00 96.69 456 GLN A CA 1
ATOM 3480 C C . GLN A 1 456 ? 10.348 34.040 -1.616 1.00 96.69 456 GLN A C 1
ATOM 3482 O O . GLN A 1 456 ? 9.673 35.018 -1.287 1.00 96.69 456 GLN A O 1
ATOM 3487 N N . GLY A 1 457 ? 9.961 32.793 -1.329 1.00 96.25 457 GLY A N 1
ATOM 3488 C CA . GLY A 1 457 ? 8.725 32.467 -0.622 1.00 96.25 457 GLY A CA 1
ATOM 3489 C C . GLY A 1 457 ? 8.725 32.891 0.847 1.00 96.25 457 GLY A C 1
ATOM 3490 O O . GLY A 1 457 ? 7.708 33.381 1.341 1.00 96.25 457 GLY A O 1
ATOM 3491 N N . ALA A 1 458 ? 9.873 32.821 1.524 1.00 95.62 458 ALA A N 1
ATOM 3492 C CA . ALA A 1 458 ? 10.052 33.369 2.867 1.00 95.62 458 ALA A CA 1
ATOM 3493 C C . ALA A 1 458 ? 9.887 34.902 2.892 1.00 95.62 458 ALA A C 1
ATOM 3495 O O . ALA A 1 458 ? 9.224 35.434 3.787 1.00 95.62 458 ALA A O 1
ATOM 3496 N N . LEU A 1 459 ? 10.415 35.611 1.883 1.00 95.62 459 LEU A N 1
ATOM 3497 C CA . LEU A 1 459 ? 10.191 37.053 1.717 1.00 95.62 459 LEU A CA 1
ATOM 3498 C C . LEU A 1 459 ? 8.704 37.367 1.485 1.00 95.62 459 LEU A C 1
ATOM 3500 O O . LEU A 1 459 ? 8.157 38.230 2.172 1.00 95.62 459 LEU A O 1
ATOM 3504 N N . GLN A 1 460 ? 8.020 36.629 0.602 1.00 95.38 460 GLN A N 1
ATOM 3505 C CA . GLN A 1 460 ? 6.589 36.832 0.340 1.00 95.38 460 GLN A CA 1
ATOM 3506 C C . GLN A 1 460 ? 5.730 36.529 1.583 1.00 95.38 460 GLN A C 1
ATOM 3508 O O . GLN A 1 460 ? 4.889 37.342 1.962 1.00 95.38 460 GLN A O 1
ATOM 3513 N N . ARG A 1 461 ? 5.990 35.436 2.316 1.00 95.06 461 ARG A N 1
ATOM 3514 C CA . ARG A 1 461 ? 5.311 35.123 3.593 1.00 95.06 461 ARG A CA 1
ATOM 3515 C C . ARG A 1 461 ? 5.542 36.197 4.667 1.00 95.06 461 ARG A C 1
ATOM 3517 O O . ARG A 1 461 ? 4.680 36.396 5.522 1.00 95.06 461 ARG A O 1
ATOM 3524 N N . LYS A 1 462 ? 6.674 36.910 4.636 1.00 94.44 462 LYS A N 1
ATOM 3525 C CA . LYS A 1 462 ? 6.928 38.068 5.510 1.00 94.44 462 LYS A CA 1
ATOM 3526 C C . LYS A 1 462 ? 6.173 39.321 5.046 1.00 94.44 462 LYS A C 1
ATOM 3528 O O . LYS A 1 462 ? 5.628 40.031 5.885 1.00 94.44 462 LYS A O 1
ATOM 3533 N N . ALA A 1 463 ? 6.090 39.567 3.738 1.00 93.62 463 ALA A N 1
ATOM 3534 C CA . ALA A 1 463 ? 5.342 40.687 3.162 1.00 93.62 463 ALA A CA 1
ATOM 3535 C C . ALA A 1 463 ? 3.813 40.545 3.317 1.00 93.62 463 ALA A C 1
ATOM 3537 O O . ALA A 1 463 ? 3.108 41.543 3.445 1.00 93.62 463 ALA A O 1
ATOM 3538 N N . LEU A 1 464 ? 3.290 39.313 3.341 1.00 94.25 464 LEU A N 1
ATOM 3539 C CA . LEU A 1 464 ? 1.853 39.022 3.435 1.00 94.25 464 LEU A CA 1
ATOM 3540 C C . LEU A 1 464 ? 1.323 38.843 4.875 1.00 94.25 464 LEU A C 1
ATOM 3542 O O . LEU A 1 464 ? 0.212 38.342 5.067 1.00 94.25 464 LEU A O 1
ATOM 3546 N N . GLN A 1 465 ? 2.080 39.241 5.901 1.00 93.00 465 GLN A N 1
ATOM 3547 C CA . GLN A 1 465 ? 1.622 39.137 7.291 1.00 93.00 465 GLN A CA 1
ATOM 3548 C C . GLN A 1 465 ? 0.320 39.915 7.541 1.00 93.00 465 GLN A C 1
ATOM 3550 O O . GLN A 1 465 ? 0.054 40.955 6.943 1.00 93.00 465 GLN A O 1
ATOM 3555 N N . GLY A 1 466 ? -0.538 39.356 8.398 1.00 89.19 466 GLY A N 1
ATOM 3556 C CA . GLY A 1 466 ? -1.894 39.863 8.646 1.00 89.19 466 GLY A CA 1
ATOM 3557 C C . GLY A 1 466 ? -2.927 39.571 7.543 1.00 89.19 466 GLY A C 1
ATOM 3558 O O . GLY A 1 466 ? -4.112 39.813 7.765 1.00 89.19 466 GLY A O 1
ATOM 3559 N N . ARG A 1 467 ? -2.530 39.022 6.384 1.00 97.31 467 ARG A N 1
ATOM 3560 C CA . ARG A 1 467 ? -3.438 38.714 5.261 1.00 97.31 467 ARG A CA 1
ATOM 3561 C C . ARG A 1 467 ? -3.823 37.231 5.204 1.00 97.31 467 ARG A C 1
ATOM 3563 O O . ARG A 1 467 ? -3.279 36.393 5.930 1.00 97.31 467 ARG A O 1
ATOM 3570 N N . TRP A 1 468 ? -4.783 36.915 4.337 1.00 97.69 468 TRP A N 1
ATOM 3571 C CA . TRP A 1 468 ? -5.167 35.548 3.987 1.00 97.69 468 TRP A CA 1
ATOM 3572 C C . TRP A 1 468 ? -4.490 35.108 2.686 1.00 97.69 468 TRP A C 1
ATOM 3574 O O . TRP A 1 468 ? -4.239 35.916 1.796 1.00 97.69 468 TRP A O 1
ATOM 3584 N N . THR A 1 469 ? -4.240 33.813 2.554 1.00 97.69 469 THR A N 1
ATOM 3585 C CA . THR A 1 469 ? -3.701 33.172 1.348 1.00 97.69 469 THR A CA 1
ATOM 3586 C C . THR A 1 469 ? -4.365 31.805 1.159 1.00 97.69 469 THR A C 1
ATOM 3588 O O . THR A 1 469 ? -4.980 31.282 2.094 1.00 97.69 469 THR A O 1
ATOM 3591 N N . LEU A 1 470 ? -4.287 31.231 -0.038 1.00 96.44 470 LEU A N 1
ATOM 3592 C CA . LEU A 1 470 ? -4.890 29.944 -0.375 1.00 96.44 470 LEU A CA 1
ATOM 3593 C C . LEU A 1 470 ? -3.794 28.889 -0.540 1.00 96.44 470 LEU A C 1
ATOM 3595 O O . LEU A 1 470 ? -2.973 29.008 -1.445 1.00 96.44 470 LEU A O 1
ATOM 3599 N N . ARG A 1 471 ? -3.772 27.847 0.303 1.00 95.50 471 ARG A N 1
ATOM 3600 C CA . ARG A 1 471 ? -2.887 26.697 0.069 1.00 95.50 471 ARG A CA 1
ATOM 3601 C C . ARG A 1 471 ? -3.489 25.841 -1.037 1.00 95.50 471 ARG A C 1
ATOM 3603 O O . ARG A 1 471 ? -4.603 25.350 -0.859 1.00 95.50 471 ARG A O 1
ATOM 3610 N N . LEU A 1 472 ? -2.765 25.676 -2.139 1.00 92.06 472 LEU A N 1
ATOM 3611 C CA . LEU A 1 472 ? -3.168 24.854 -3.280 1.00 92.06 472 LEU A CA 1
ATOM 3612 C C . LEU A 1 472 ? -2.806 23.383 -3.086 1.00 92.06 472 LEU A C 1
ATOM 3614 O O . LEU A 1 472 ? -3.575 22.523 -3.486 1.00 92.06 472 LEU A O 1
ATOM 3618 N N . GLU A 1 473 ? -1.640 23.098 -2.502 1.00 88.62 473 GLU A N 1
ATOM 3619 C CA . GLU A 1 473 ? -1.074 21.745 -2.461 1.00 88.62 473 GLU A CA 1
ATOM 3620 C C . GLU A 1 473 ? -0.017 21.599 -1.349 1.00 88.62 473 GLU A C 1
ATOM 3622 O O . GLU A 1 473 ? 0.496 22.596 -0.823 1.00 88.62 473 GLU A O 1
ATOM 3627 N N . ILE A 1 474 ? 0.319 20.354 -0.998 1.00 90.38 474 ILE A N 1
ATOM 3628 C CA . ILE A 1 474 ? 1.544 19.982 -0.278 1.00 90.38 474 ILE A CA 1
ATOM 3629 C C . ILE A 1 474 ? 2.254 18.907 -1.106 1.00 90.38 474 ILE A C 1
ATOM 3631 O O . ILE A 1 474 ? 1.706 17.821 -1.264 1.00 90.38 474 ILE A O 1
ATOM 3635 N N . ALA A 1 475 ? 3.472 19.173 -1.580 1.00 88.50 475 ALA A N 1
ATOM 3636 C CA . ALA A 1 475 ? 4.239 18.210 -2.368 1.00 88.50 475 ALA A CA 1
ATOM 3637 C C . ALA A 1 475 ? 5.679 18.055 -1.864 1.00 88.50 475 ALA A C 1
ATOM 3639 O O . ALA A 1 475 ? 6.305 19.008 -1.404 1.00 88.50 475 ALA A O 1
ATOM 3640 N N . CYS A 1 476 ? 6.215 16.838 -1.961 1.00 87.38 476 CYS A N 1
ATOM 3641 C CA . CYS A 1 476 ? 7.570 16.491 -1.510 1.00 87.38 476 CYS A CA 1
ATOM 3642 C C . CYS A 1 476 ? 8.589 16.390 -2.662 1.00 87.38 476 CYS A C 1
ATOM 3644 O O . CYS A 1 476 ? 9.752 16.079 -2.426 1.00 87.38 476 CYS A O 1
ATOM 3646 N N . GLN A 1 477 ? 8.159 16.617 -3.909 1.00 85.94 477 GLN A N 1
ATOM 3647 C CA . GLN A 1 477 ? 8.976 16.491 -5.118 1.00 85.94 477 GLN A CA 1
ATOM 3648 C C . GLN A 1 477 ? 8.949 17.799 -5.919 1.00 85.94 477 GLN A C 1
ATOM 3650 O O . GLN A 1 477 ? 7.892 18.411 -6.073 1.00 85.94 477 GLN A O 1
ATOM 3655 N N . GLY A 1 478 ? 10.097 18.211 -6.469 1.00 84.06 478 GLY A N 1
ATOM 3656 C CA . GLY A 1 478 ? 10.211 19.447 -7.258 1.00 84.06 478 GLY A CA 1
ATOM 3657 C C . GLY A 1 478 ? 9.324 19.460 -8.509 1.00 84.06 478 GLY A C 1
ATOM 3658 O O . GLY A 1 478 ? 8.679 20.467 -8.789 1.00 84.06 478 GLY A O 1
ATOM 3659 N N . ALA A 1 479 ? 9.211 18.317 -9.195 1.00 80.81 479 ALA A N 1
ATOM 3660 C CA . ALA A 1 479 ? 8.399 18.171 -10.405 1.00 80.81 479 ALA A CA 1
ATOM 3661 C C . ALA A 1 479 ? 6.908 18.483 -10.172 1.00 80.81 479 ALA A C 1
ATOM 3663 O O . ALA A 1 479 ? 6.269 19.109 -11.015 1.00 80.81 479 ALA A O 1
ATOM 3664 N N . THR A 1 480 ? 6.359 18.116 -9.010 1.00 83.69 480 THR A N 1
ATOM 3665 C CA . THR A 1 480 ? 4.971 18.433 -8.638 1.00 83.69 480 THR A CA 1
ATOM 3666 C C . THR A 1 480 ? 4.774 19.941 -8.455 1.00 83.69 480 THR A C 1
ATOM 3668 O O . THR A 1 480 ? 3.806 20.507 -8.953 1.00 83.69 480 THR A O 1
ATOM 3671 N N . LEU A 1 481 ? 5.737 20.621 -7.822 1.00 89.12 481 LEU A N 1
ATOM 3672 C CA . LEU A 1 481 ? 5.716 22.079 -7.630 1.00 89.12 481 LEU A CA 1
ATOM 3673 C C . LEU A 1 481 ? 5.810 22.828 -8.970 1.00 89.12 481 LEU A C 1
ATOM 3675 O O . LEU A 1 481 ? 5.124 23.831 -9.168 1.00 89.12 481 LEU A O 1
ATOM 3679 N N . GLN A 1 482 ? 6.621 22.317 -9.902 1.00 90.19 482 GLN A N 1
ATOM 3680 C CA . GLN A 1 482 ? 6.694 22.808 -11.281 1.00 90.19 482 GLN A CA 1
ATOM 3681 C C . GLN A 1 482 ? 5.365 22.602 -12.020 1.00 90.19 482 GLN A C 1
ATOM 3683 O O . GLN A 1 482 ? 4.891 23.525 -12.680 1.00 90.19 482 GLN A O 1
ATOM 3688 N N . HIS A 1 483 ? 4.727 21.436 -11.873 1.00 86.25 483 HIS A N 1
ATOM 3689 C CA . HIS A 1 483 ? 3.432 21.153 -12.494 1.00 86.25 483 HIS A CA 1
ATOM 3690 C C . HIS A 1 483 ? 2.325 22.083 -11.970 1.00 86.25 483 HIS A C 1
ATOM 3692 O O . HIS A 1 483 ? 1.640 22.723 -12.765 1.00 86.25 483 HIS A O 1
ATOM 3698 N N . ALA A 1 484 ? 2.212 22.256 -10.649 1.00 86.12 484 ALA A N 1
ATOM 3699 C CA . ALA A 1 484 ? 1.257 23.180 -10.031 1.00 86.12 484 ALA A CA 1
ATOM 3700 C C . ALA A 1 484 ? 1.445 24.642 -10.489 1.00 86.12 484 ALA A C 1
ATOM 3702 O O . ALA A 1 484 ? 0.471 25.386 -10.617 1.00 86.12 484 ALA A O 1
ATOM 3703 N N . ALA A 1 485 ? 2.684 25.058 -10.774 1.00 91.81 485 ALA A N 1
ATOM 3704 C CA . ALA A 1 485 ? 2.980 26.367 -11.350 1.00 91.81 485 ALA A CA 1
ATOM 3705 C C . ALA A 1 485 ? 2.611 26.465 -12.845 1.00 91.81 485 ALA A C 1
ATOM 3707 O O . ALA A 1 485 ? 2.057 27.479 -13.274 1.00 91.81 485 ALA A O 1
ATOM 3708 N N . GLU A 1 486 ? 2.868 25.416 -13.633 1.00 91.12 486 GLU A N 1
ATOM 3709 C CA . GLU A 1 486 ? 2.518 25.348 -15.060 1.00 91.12 486 GLU A CA 1
ATOM 3710 C C . GLU A 1 486 ? 0.991 25.396 -15.266 1.00 91.12 486 GLU A C 1
ATOM 3712 O O . GLU A 1 486 ? 0.519 26.109 -16.149 1.00 91.12 486 GLU A O 1
ATOM 3717 N N . LEU A 1 487 ? 0.203 24.753 -14.391 1.00 88.19 487 LEU A N 1
ATOM 3718 C CA . LEU A 1 487 ? -1.271 24.775 -14.423 1.00 88.19 487 LEU A CA 1
ATOM 3719 C C . LEU A 1 487 ? -1.905 26.170 -14.234 1.00 88.19 487 LEU A C 1
ATOM 3721 O O . LEU A 1 487 ? -3.082 26.353 -14.548 1.00 88.19 487 LEU A O 1
ATO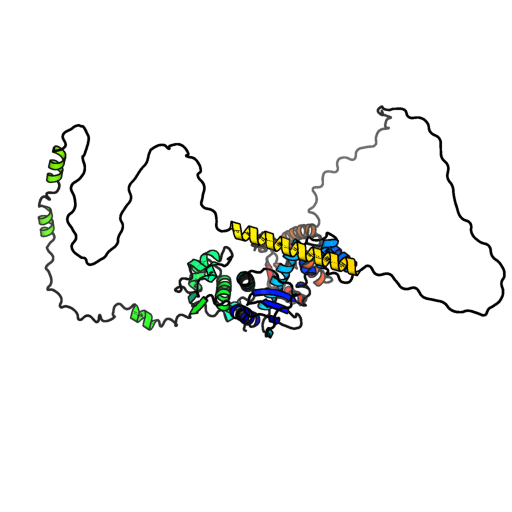M 3725 N N . LEU A 1 488 ? -1.157 27.152 -13.719 1.00 86.56 488 LEU A N 1
ATOM 3726 C CA . LEU A 1 488 ? -1.618 28.535 -13.507 1.00 86.56 488 LEU A CA 1
ATOM 3727 C C . LEU A 1 488 ? -0.889 29.555 -14.402 1.00 86.56 488 LEU A C 1
ATOM 3729 O O . LEU A 1 488 ? -1.116 30.766 -14.310 1.00 86.56 488 LEU A O 1
ATOM 3733 N N . LYS A 1 489 ? -0.018 29.079 -15.292 1.00 80.56 489 LYS A N 1
ATOM 3734 C CA . LYS A 1 489 ? 0.742 29.891 -16.244 1.00 80.56 489 LYS A CA 1
ATOM 3735 C C . LYS A 1 489 ? -0.204 30.654 -17.175 1.00 80.56 489 LYS A C 1
ATOM 3737 O O . LYS A 1 489 ? -1.178 30.111 -17.685 1.00 80.56 489 LYS A O 1
ATOM 3742 N N . GLY A 1 490 ? 0.077 31.942 -17.370 1.00 77.94 490 GLY A N 1
ATOM 3743 C CA . GLY A 1 490 ? -0.793 32.864 -18.112 1.00 77.94 490 GLY A CA 1
ATOM 3744 C C . GLY A 1 490 ? -1.834 33.614 -17.266 1.00 77.94 490 GLY A C 1
ATOM 3745 O O . GLY A 1 490 ? -2.472 34.515 -17.796 1.00 77.94 490 GLY A O 1
ATOM 3746 N N . GLN A 1 491 ? -1.975 33.319 -15.965 1.00 82.69 491 GLN A N 1
ATOM 3747 C CA . GLN A 1 491 ? -2.943 33.989 -15.071 1.00 82.69 491 GLN A CA 1
ATOM 3748 C C . GLN A 1 491 ? -2.320 35.034 -14.109 1.00 82.69 491 GLN A C 1
ATOM 3750 O O . GLN A 1 491 ? -2.979 35.446 -13.160 1.00 82.69 491 GLN A O 1
ATOM 3755 N N . ASP A 1 492 ? -1.047 35.419 -14.302 1.00 85.94 492 ASP A N 1
ATOM 3756 C CA . ASP A 1 492 ? -0.206 36.149 -13.317 1.00 85.94 492 ASP A CA 1
ATOM 3757 C C . ASP A 1 492 ? -0.378 35.650 -11.857 1.00 85.94 492 ASP A C 1
ATOM 3759 O O . ASP A 1 492 ? -0.711 36.417 -10.946 1.00 85.94 492 ASP A O 1
ATOM 3763 N N . PRO A 1 493 ? -0.217 34.337 -11.598 1.00 91.94 493 PRO A N 1
ATOM 3764 C CA . PRO A 1 493 ? -0.522 33.776 -10.293 1.00 91.94 493 PRO A CA 1
ATOM 3765 C C . PRO A 1 493 ? 0.504 34.230 -9.242 1.00 91.94 493 PRO A C 1
ATOM 3767 O O . PRO A 1 493 ? 1.712 34.033 -9.375 1.00 91.94 493 PRO A O 1
ATOM 3770 N N . ASP A 1 494 ? 0.006 34.809 -8.148 1.00 94.50 494 ASP A N 1
ATOM 3771 C CA . ASP A 1 494 ? 0.798 35.240 -6.990 1.00 94.50 494 ASP A CA 1
ATOM 3772 C C . ASP A 1 494 ? 1.226 34.021 -6.148 1.00 94.50 494 ASP A C 1
ATOM 3774 O O . ASP A 1 494 ? 0.725 33.801 -5.044 1.00 94.50 494 ASP A O 1
ATOM 3778 N N . LEU A 1 495 ? 2.096 33.180 -6.717 1.00 96.25 495 LEU A N 1
ATOM 3779 C CA . LEU A 1 495 ? 2.586 31.957 -6.084 1.00 96.25 495 LEU A CA 1
ATOM 3780 C C . LEU A 1 495 ? 3.747 32.226 -5.128 1.00 96.25 495 LEU A C 1
ATOM 3782 O O . LEU A 1 495 ? 4.577 33.113 -5.353 1.00 96.25 495 LEU A O 1
ATOM 3786 N N . PHE A 1 496 ? 3.825 31.417 -4.075 1.00 97.12 496 PHE A N 1
ATOM 3787 C CA . PHE A 1 496 ? 5.012 31.259 -3.242 1.00 97.12 496 PHE A CA 1
ATOM 3788 C C . PHE A 1 496 ? 5.042 29.881 -2.570 1.00 97.12 496 PHE A C 1
ATOM 3790 O O . PHE A 1 496 ? 4.005 29.250 -2.364 1.00 97.12 496 PHE A O 1
ATOM 3797 N N . LEU A 1 497 ? 6.246 29.419 -2.227 1.00 97.25 497 LEU A N 1
ATOM 3798 C CA . LEU A 1 497 ? 6.465 28.156 -1.523 1.00 97.25 497 LEU A CA 1
ATOM 3799 C C . LEU A 1 497 ? 6.787 28.399 -0.047 1.00 97.25 497 LEU A C 1
ATOM 3801 O O . LEU A 1 497 ? 7.483 29.356 0.297 1.00 97.25 497 LEU A O 1
ATOM 3805 N N . VAL A 1 498 ? 6.326 27.500 0.822 1.00 96.50 498 VAL A N 1
ATOM 3806 C CA . VAL A 1 498 ? 6.708 27.458 2.241 1.00 96.50 498 VAL A CA 1
ATOM 3807 C C . VAL A 1 498 ? 7.143 26.030 2.592 1.00 96.50 498 VAL A C 1
ATOM 3809 O O . VAL A 1 498 ? 6.360 25.105 2.366 1.00 96.50 498 VAL A O 1
ATOM 3812 N N . PRO A 1 499 ? 8.358 25.806 3.126 1.00 96.06 499 PRO A N 1
ATOM 3813 C CA . PRO A 1 499 ? 8.786 24.471 3.530 1.00 96.06 499 PRO A CA 1
ATOM 3814 C C . PRO A 1 499 ? 8.019 24.012 4.776 1.00 96.06 499 PRO A C 1
ATOM 3816 O O . PRO A 1 499 ? 7.606 24.827 5.600 1.00 96.06 499 PRO A O 1
ATOM 3819 N N . MET A 1 500 ? 7.849 22.703 4.929 1.00 93.12 500 MET A N 1
ATOM 3820 C CA . MET A 1 500 ? 7.319 22.086 6.141 1.00 93.12 500 MET A CA 1
ATOM 3821 C C . MET A 1 500 ? 7.970 20.727 6.408 1.00 93.12 500 MET A C 1
ATOM 3823 O O . MET A 1 500 ? 8.285 19.993 5.472 1.00 93.12 500 MET A O 1
ATOM 3827 N N . THR A 1 501 ? 8.130 20.365 7.679 1.00 91.69 501 THR A N 1
ATOM 3828 C CA . THR A 1 501 ? 8.514 19.000 8.075 1.00 91.69 501 THR A CA 1
ATOM 3829 C C . THR A 1 501 ? 7.261 18.154 8.308 1.00 91.69 501 THR A C 1
ATOM 3831 O O . THR A 1 501 ? 6.387 18.542 9.085 1.00 91.69 501 THR A O 1
ATOM 3834 N N . LEU A 1 502 ? 7.164 16.996 7.655 1.00 84.81 502 LEU A N 1
ATOM 3835 C CA . LEU A 1 502 ? 6.167 15.972 7.971 1.00 84.81 502 LEU A CA 1
ATOM 3836 C C . LEU A 1 502 ? 6.520 15.254 9.287 1.00 84.81 502 LEU A C 1
ATOM 3838 O O . LEU A 1 502 ? 7.642 15.345 9.787 1.00 84.81 502 LEU A O 1
ATOM 3842 N N . ARG A 1 503 ? 5.570 14.488 9.834 1.00 83.31 503 ARG A N 1
ATOM 3843 C CA . ARG A 1 503 ? 5.740 13.738 11.099 1.00 83.31 503 ARG A CA 1
ATOM 3844 C C . ARG A 1 503 ? 6.824 12.661 11.059 1.00 83.31 503 ARG A C 1
ATOM 3846 O O . ARG A 1 503 ? 7.358 12.304 12.100 1.00 83.31 503 ARG A O 1
ATOM 3853 N N . ASP A 1 504 ? 7.155 12.173 9.869 1.00 80.50 504 ASP A N 1
ATOM 3854 C CA . ASP A 1 504 ? 8.237 11.214 9.615 1.00 80.50 504 ASP A CA 1
ATOM 3855 C C . ASP A 1 504 ? 9.608 11.884 9.376 1.00 80.50 504 ASP A C 1
ATOM 3857 O O . ASP A 1 504 ? 10.573 11.220 9.006 1.00 80.50 504 ASP A O 1
ATOM 3861 N N . GLY A 1 505 ? 9.704 13.204 9.570 1.00 84.38 505 GLY A N 1
ATOM 3862 C CA . GLY A 1 505 ? 10.929 13.979 9.385 1.00 84.38 505 GLY A CA 1
ATOM 3863 C C . GLY A 1 505 ? 11.204 14.421 7.944 1.00 84.38 505 GLY A C 1
ATOM 3864 O O . GLY A 1 505 ? 12.129 15.206 7.734 1.00 84.38 505 GLY A O 1
ATOM 3865 N N . ARG A 1 506 ? 10.419 13.988 6.944 1.00 87.38 506 ARG A N 1
ATOM 3866 C CA . ARG A 1 506 ? 10.618 14.421 5.550 1.00 87.38 506 ARG A CA 1
ATOM 3867 C C . ARG A 1 506 ? 10.275 15.899 5.370 1.00 87.38 506 ARG A C 1
ATOM 3869 O O . ARG A 1 506 ? 9.237 16.371 5.832 1.00 87.38 506 ARG A O 1
ATOM 3876 N N . THR A 1 507 ? 11.120 16.624 4.641 1.00 88.56 507 THR A N 1
ATOM 3877 C CA . THR A 1 507 ? 10.826 17.994 4.203 1.00 88.56 507 THR A CA 1
ATOM 3878 C C . THR A 1 507 ? 9.973 17.960 2.941 1.00 88.56 507 THR A C 1
ATOM 3880 O O . THR A 1 507 ? 10.361 17.360 1.942 1.00 88.56 507 THR A O 1
ATOM 3883 N N . CYS A 1 508 ? 8.831 18.639 2.983 1.00 92.56 508 CYS A N 1
ATOM 3884 C CA . CYS A 1 508 ? 7.942 18.856 1.845 1.00 92.56 508 CYS A CA 1
ATOM 3885 C C . CYS A 1 508 ? 7.551 20.339 1.776 1.00 92.56 508 CYS A C 1
ATOM 3887 O O . CYS A 1 508 ? 7.957 21.142 2.618 1.00 92.56 508 CYS A O 1
ATOM 3889 N N . TYR A 1 509 ? 6.786 20.732 0.762 1.00 95.12 509 TYR A N 1
ATOM 3890 C CA . TYR A 1 509 ? 6.596 22.135 0.405 1.00 95.12 509 TYR A CA 1
ATOM 3891 C C . TYR A 1 509 ? 5.119 22.440 0.173 1.00 95.12 509 TYR A C 1
ATOM 3893 O O . TYR A 1 509 ? 4.430 21.754 -0.579 1.00 95.12 509 TYR A O 1
ATOM 3901 N N . GLN A 1 510 ? 4.635 23.482 0.841 1.00 95.12 510 GLN A N 1
ATOM 3902 C CA . GLN A 1 510 ? 3.280 23.996 0.706 1.00 95.12 510 GLN A CA 1
ATOM 3903 C C . GLN A 1 510 ? 3.251 25.022 -0.426 1.00 95.12 510 GLN A C 1
ATOM 3905 O O . GLN A 1 510 ? 3.967 26.026 -0.363 1.00 95.12 510 GLN A O 1
ATOM 3910 N N . VAL A 1 511 ? 2.412 24.787 -1.434 1.00 95.88 511 VAL A N 1
ATOM 3911 C CA . VAL A 1 511 ? 2.167 25.745 -2.519 1.00 95.88 511 VAL A CA 1
ATOM 3912 C C . VAL A 1 511 ? 1.071 26.704 -2.071 1.00 95.88 511 VAL A C 1
ATOM 3914 O O . VAL A 1 511 ? -0.041 26.272 -1.762 1.00 95.88 511 VAL A O 1
ATOM 3917 N N . PHE A 1 512 ? 1.367 28.001 -2.042 1.00 96.94 512 PHE A N 1
ATOM 3918 C CA . PHE A 1 512 ? 0.412 29.052 -1.699 1.00 96.94 512 PHE A CA 1
ATOM 3919 C C . PHE A 1 512 ? 0.163 29.996 -2.873 1.00 96.94 512 PHE A C 1
ATOM 3921 O O . PHE A 1 512 ? 1.080 30.317 -3.627 1.00 96.94 512 PHE A O 1
ATOM 3928 N N . LEU A 1 513 ? -1.081 30.462 -2.987 1.00 96.12 513 LEU A N 1
ATOM 3929 C CA . LEU A 1 513 ? -1.555 31.414 -3.984 1.00 96.12 513 LEU A CA 1
ATOM 3930 C C . LEU A 1 513 ? -2.238 32.606 -3.308 1.00 96.12 513 LEU A C 1
ATOM 3932 O O . LEU A 1 513 ? -3.144 32.444 -2.487 1.00 96.12 513 LEU A O 1
ATOM 3936 N N . GLY A 1 514 ? -1.883 33.812 -3.744 1.00 93.44 514 GLY A N 1
ATOM 3937 C CA . GLY A 1 514 ? -2.701 35.004 -3.538 1.00 93.44 514 GLY A CA 1
ATOM 3938 C C . GLY A 1 514 ? -2.609 35.652 -2.155 1.00 93.44 514 GLY A C 1
ATOM 3939 O O . GLY A 1 514 ? -2.030 35.127 -1.201 1.00 93.44 514 GLY A O 1
ATOM 3940 N N . SER A 1 515 ? -3.205 36.845 -2.083 1.00 95.56 515 SER A N 1
ATOM 3941 C CA . SER A 1 515 ? -3.090 37.803 -0.979 1.00 95.56 515 SER A CA 1
ATOM 3942 C C . SER A 1 515 ? -4.445 38.473 -0.707 1.00 95.56 515 SER A C 1
ATOM 3944 O O . SER A 1 515 ? -4.739 39.590 -1.144 1.00 95.56 515 SER A O 1
ATOM 3946 N N . PHE A 1 516 ? -5.309 37.767 0.012 1.00 96.94 516 PHE A N 1
ATOM 3947 C CA . PHE A 1 516 ? -6.716 38.109 0.205 1.00 96.94 516 PHE A CA 1
ATOM 3948 C C . PHE A 1 516 ? -6.945 38.907 1.497 1.00 96.94 516 PHE A C 1
ATOM 3950 O O . PHE A 1 516 ? -6.281 38.692 2.512 1.00 96.94 516 PHE A O 1
ATOM 3957 N N . GLY A 1 517 ? -7.911 39.831 1.472 1.00 95.44 517 GLY A N 1
ATOM 3958 C CA . GLY A 1 517 ? -8.299 40.610 2.656 1.00 95.44 517 GLY A CA 1
ATOM 3959 C C . GLY A 1 517 ? -9.149 39.828 3.665 1.00 95.44 517 GLY A C 1
ATOM 3960 O O . GLY A 1 517 ? -9.201 40.190 4.836 1.00 95.44 517 GLY A O 1
ATOM 3961 N N . SER A 1 518 ? -9.800 38.744 3.236 1.00 96.25 518 SER A N 1
ATOM 3962 C CA . SER A 1 518 ? -10.684 37.925 4.067 1.00 96.25 518 SER A CA 1
ATOM 3963 C C . SER A 1 518 ? -10.650 36.457 3.645 1.00 96.25 518 SER A C 1
ATOM 3965 O O . SER A 1 518 ? -10.272 36.127 2.517 1.00 96.25 518 SER A O 1
ATOM 3967 N N . GLU A 1 519 ? -11.105 35.574 4.535 1.00 95.62 519 GLU A N 1
ATOM 3968 C CA . GLU A 1 519 ? -11.261 34.154 4.216 1.00 95.62 519 GLU A CA 1
ATOM 3969 C C . GLU A 1 519 ? -12.262 33.935 3.073 1.00 95.62 519 GLU A C 1
ATOM 3971 O O . GLU A 1 519 ? -12.015 33.126 2.184 1.00 95.62 519 GLU A O 1
ATOM 3976 N N . ALA A 1 520 ? -13.367 34.688 3.056 1.00 95.94 520 ALA A N 1
ATOM 3977 C CA . ALA A 1 520 ? -14.384 34.592 2.012 1.00 95.94 520 ALA A CA 1
ATOM 3978 C C . ALA A 1 520 ? -13.803 34.875 0.616 1.00 95.94 520 ALA A C 1
ATOM 3980 O O . ALA A 1 520 ? -14.063 34.117 -0.315 1.00 95.94 520 ALA A O 1
ATOM 3981 N N . ALA A 1 521 ? -12.944 35.892 0.482 1.00 95.31 521 ALA A N 1
ATOM 3982 C CA . ALA A 1 521 ? -12.261 36.188 -0.778 1.00 95.31 521 ALA A CA 1
ATOM 3983 C C . ALA A 1 521 ? -11.289 35.067 -1.204 1.00 95.31 521 ALA A C 1
ATOM 3985 O O . ALA A 1 521 ? -11.202 34.753 -2.389 1.00 95.31 521 ALA A O 1
ATOM 3986 N N . ALA A 1 522 ? -10.613 34.413 -0.252 1.00 95.25 522 ALA A N 1
ATOM 3987 C CA . ALA A 1 522 ? -9.784 33.238 -0.535 1.00 95.25 522 ALA A CA 1
ATOM 3988 C C . ALA A 1 522 ? -10.625 32.009 -0.950 1.00 95.25 522 ALA A C 1
ATOM 3990 O O . ALA A 1 522 ? -10.227 31.272 -1.850 1.00 95.25 522 ALA A O 1
ATOM 3991 N N . ARG A 1 523 ? -11.810 31.807 -0.348 1.00 94.81 523 ARG A N 1
ATOM 3992 C CA . ARG A 1 523 ? -12.771 30.754 -0.743 1.00 94.81 523 ARG A CA 1
ATOM 3993 C C . ARG A 1 523 ? -13.386 31.013 -2.128 1.00 94.81 523 ARG A C 1
ATOM 3995 O O . ARG A 1 523 ? -13.632 30.057 -2.857 1.00 94.81 523 ARG A O 1
ATOM 4002 N N . GLU A 1 524 ? -13.606 32.272 -2.514 1.00 94.50 524 GLU A N 1
ATOM 4003 C CA . GLU A 1 524 ? -14.020 32.628 -3.883 1.00 94.50 524 GLU A CA 1
ATOM 4004 C C . GLU A 1 524 ? -12.913 32.394 -4.912 1.00 94.50 524 GLU A C 1
ATOM 4006 O O . GLU A 1 524 ? -13.183 31.879 -5.993 1.00 94.50 524 GLU A O 1
ATOM 4011 N N . ALA A 1 525 ? -11.662 32.730 -4.584 1.00 92.62 525 ALA A N 1
ATOM 4012 C CA . ALA A 1 525 ? -10.529 32.421 -5.452 1.00 92.62 525 ALA A CA 1
ATOM 4013 C C . ALA A 1 525 ? -10.357 30.904 -5.635 1.00 92.62 525 ALA A C 1
ATOM 4015 O O . ALA A 1 525 ? -10.135 30.448 -6.753 1.00 92.62 525 ALA A O 1
ATOM 4016 N N . ALA A 1 526 ? -10.554 30.120 -4.568 1.00 92.62 526 ALA A N 1
ATOM 4017 C CA . ALA A 1 526 ? -10.514 28.661 -4.629 1.00 92.62 526 ALA A CA 1
ATOM 4018 C C . ALA A 1 526 ? -11.532 28.073 -5.616 1.00 92.62 526 ALA A C 1
ATOM 4020 O O . ALA A 1 526 ? -11.188 27.146 -6.334 1.00 92.62 526 ALA A O 1
ATOM 4021 N N . ARG A 1 527 ? -12.746 28.637 -5.715 1.00 91.75 527 ARG A N 1
ATOM 4022 C CA . ARG A 1 527 ? -13.780 28.208 -6.681 1.00 91.75 527 ARG A CA 1
ATOM 4023 C C . ARG A 1 527 ? -13.427 28.446 -8.155 1.00 91.75 527 ARG A C 1
ATOM 4025 O O . ARG A 1 527 ? -14.146 27.963 -9.022 1.00 91.75 527 ARG A O 1
ATOM 4032 N N . ARG A 1 528 ? -12.391 29.239 -8.444 1.00 90.12 528 ARG A N 1
ATOM 4033 C CA . ARG A 1 528 ? -12.007 29.659 -9.805 1.00 90.12 528 ARG A CA 1
ATOM 4034 C C . ARG A 1 528 ? -10.732 28.977 -10.301 1.00 90.12 528 ARG A C 1
ATOM 4036 O O . ARG A 1 528 ? -10.224 29.341 -11.358 1.00 90.12 528 ARG A O 1
ATOM 4043 N N . LEU A 1 529 ? -10.199 28.026 -9.537 1.00 90.31 529 LEU A N 1
ATOM 4044 C CA . LEU A 1 529 ? -9.028 27.254 -9.933 1.00 90.31 529 LEU A CA 1
ATOM 4045 C C . LEU A 1 529 ? -9.368 26.265 -11.064 1.00 90.31 529 LEU A C 1
ATOM 4047 O O . LEU A 1 529 ? -10.506 25.800 -11.155 1.00 90.31 529 LEU A O 1
ATOM 4051 N N . PRO A 1 530 ? -8.384 25.891 -11.903 1.00 88.69 530 PRO A N 1
ATOM 4052 C CA . PRO A 1 530 ? -8.514 24.757 -12.813 1.00 88.69 530 PRO A CA 1
ATOM 4053 C C . PRO A 1 530 ? -8.984 23.481 -12.082 1.00 88.69 530 PRO A C 1
ATOM 4055 O O . PRO A 1 530 ? -8.494 23.217 -10.981 1.00 88.69 530 PRO A O 1
ATOM 4058 N N . PRO A 1 531 ? -9.857 22.641 -12.682 1.00 83.56 531 PRO A N 1
ATOM 4059 C CA . PRO A 1 531 ? -10.447 21.473 -12.012 1.00 83.56 531 PRO A CA 1
ATOM 4060 C C . PRO A 1 531 ? -9.452 20.488 -11.382 1.00 83.56 531 PRO A C 1
ATOM 4062 O O . PRO A 1 531 ? -9.789 19.830 -10.402 1.00 83.56 531 PRO A O 1
ATOM 4065 N N . LEU A 1 532 ? -8.218 20.418 -11.894 1.00 82.62 532 LEU A N 1
ATOM 4066 C CA . LEU A 1 532 ? -7.145 19.580 -11.346 1.00 82.62 532 LEU A CA 1
ATOM 4067 C C . LEU A 1 532 ? -6.794 19.925 -9.886 1.00 82.62 532 LEU A C 1
ATOM 4069 O O . LEU A 1 532 ? -6.477 19.027 -9.115 1.00 82.62 532 LEU A O 1
ATOM 4073 N N . PHE A 1 533 ? -6.955 21.181 -9.452 1.00 83.75 533 PHE A N 1
ATOM 4074 C CA . PHE A 1 533 ? -6.773 21.558 -8.041 1.00 83.75 533 PHE A CA 1
ATOM 4075 C C . PHE A 1 533 ? -7.905 21.070 -7.117 1.00 83.75 533 PHE A C 1
ATOM 4077 O O . PHE A 1 533 ? -7.810 21.237 -5.904 1.00 83.75 533 PHE A O 1
ATOM 4084 N N . HIS A 1 534 ? -8.966 20.472 -7.663 1.00 81.56 534 HIS A N 1
ATOM 4085 C CA . HIS A 1 534 ? -10.077 19.864 -6.921 1.00 81.56 534 HIS A CA 1
ATOM 4086 C C . HIS A 1 534 ? -10.172 18.340 -7.116 1.00 81.56 534 HIS A C 1
ATOM 4088 O O . HIS A 1 534 ? -11.054 17.701 -6.540 1.00 81.56 534 HIS A O 1
ATOM 4094 N N . ALA A 1 535 ? -9.291 17.762 -7.936 1.00 72.12 535 ALA A N 1
ATOM 4095 C CA . ALA A 1 535 ? -9.227 16.331 -8.198 1.00 72.12 535 ALA A CA 1
ATOM 4096 C C . ALA A 1 535 ? -8.480 15.578 -7.080 1.00 72.12 535 ALA A C 1
ATOM 4098 O O . ALA A 1 535 ? -7.837 16.183 -6.223 1.00 72.12 535 ALA A O 1
ATOM 4099 N N . GLU A 1 536 ? -8.579 14.244 -7.092 1.00 61.44 536 GLU A N 1
ATOM 4100 C CA . GLU A 1 536 ? -7.715 13.322 -6.323 1.00 61.44 536 GLU A CA 1
ATOM 4101 C C . GLU A 1 536 ? -7.632 13.596 -4.804 1.00 61.44 536 GLU A C 1
ATOM 4103 O O . GLU A 1 536 ? -6.660 13.270 -4.130 1.00 61.44 536 GLU A O 1
ATOM 4108 N N . GLY A 1 537 ? -8.687 14.191 -4.236 1.00 61.50 537 GLY A N 1
ATOM 4109 C CA . GLY A 1 537 ? -8.761 14.536 -2.815 1.00 61.50 537 GLY A CA 1
ATOM 4110 C C . GLY A 1 537 ? -8.079 15.854 -2.436 1.00 61.50 537 GLY A C 1
ATOM 4111 O O . GLY A 1 537 ? -8.166 16.253 -1.271 1.00 61.50 537 GLY A O 1
ATOM 4112 N N . ASN A 1 538 ? -7.469 16.574 -3.384 1.00 70.19 538 ASN A N 1
ATOM 4113 C CA . ASN A 1 538 ? -6.946 17.909 -3.126 1.00 70.19 538 ASN A CA 1
ATOM 4114 C C . ASN A 1 538 ? -8.094 18.893 -2.822 1.00 70.19 538 ASN A C 1
ATOM 4116 O O . ASN A 1 538 ? -9.148 18.896 -3.461 1.00 70.19 538 ASN A O 1
ATOM 4120 N N . ARG A 1 539 ? -7.910 19.716 -1.785 1.00 82.00 539 ARG A N 1
ATOM 4121 C CA . ARG A 1 539 ? -8.913 20.662 -1.275 1.00 82.00 539 ARG A CA 1
ATOM 4122 C C . ARG A 1 539 ? -8.232 21.988 -0.920 1.00 82.00 539 ARG A C 1
ATOM 4124 O O . ARG A 1 539 ? -7.801 22.155 0.226 1.00 82.00 539 ARG A O 1
ATOM 4131 N N . PRO A 1 540 ? -8.144 22.934 -1.876 1.00 91.62 540 PRO A N 1
ATOM 4132 C CA . PRO A 1 540 ? -7.488 24.218 -1.679 1.00 91.62 540 PRO A CA 1
ATOM 4133 C C . PRO A 1 540 ? -8.098 24.973 -0.497 1.00 91.62 540 PRO A C 1
ATOM 4135 O O . PRO A 1 540 ? -9.299 25.253 -0.470 1.00 91.62 540 PRO A O 1
ATOM 4138 N N . LYS A 1 541 ? -7.275 25.272 0.514 1.00 93.31 541 LYS A N 1
ATOM 4139 C CA . LYS A 1 541 ? -7.743 25.731 1.830 1.00 93.31 541 LYS A CA 1
ATOM 4140 C C . LYS A 1 541 ? -7.192 27.119 2.180 1.00 93.31 541 LYS A C 1
ATOM 4142 O O . LYS A 1 541 ? -5.976 27.310 2.122 1.00 93.31 541 LYS A O 1
ATOM 4147 N N . PRO A 1 542 ? -8.043 28.082 2.581 1.00 96.25 542 PRO A N 1
ATOM 4148 C CA . PRO A 1 542 ? -7.591 29.358 3.123 1.00 96.25 542 PRO A CA 1
ATOM 4149 C C . PRO A 1 542 ? -6.797 29.206 4.425 1.00 96.25 542 PRO A C 1
ATOM 4151 O O . PRO A 1 542 ? -7.183 28.447 5.315 1.00 96.25 542 PRO A O 1
ATOM 4154 N N . PHE A 1 543 ? -5.748 30.010 4.573 1.00 96.56 543 PHE A N 1
ATOM 4155 C CA . PHE A 1 543 ? -5.017 30.211 5.824 1.00 96.56 543 PHE A CA 1
ATOM 4156 C C . PHE A 1 543 ? -4.760 31.704 6.040 1.00 96.56 543 PHE A C 1
ATOM 4158 O O . PHE A 1 543 ? -4.502 32.438 5.083 1.00 96.56 543 PHE A O 1
ATOM 4165 N N . ARG A 1 544 ? -4.759 32.164 7.297 1.00 96.44 544 ARG A N 1
ATOM 4166 C CA . ARG A 1 544 ? -4.051 33.407 7.638 1.00 96.44 544 ARG A CA 1
ATOM 4167 C C . ARG A 1 544 ? -2.556 33.141 7.510 1.00 96.44 544 ARG A C 1
ATOM 4169 O O . ARG A 1 544 ? -2.088 32.097 7.955 1.00 96.44 544 ARG A O 1
ATOM 4176 N N . VAL A 1 545 ? -1.789 34.084 6.973 1.00 95.38 545 VAL A N 1
ATOM 4177 C CA . VAL A 1 545 ? -0.345 33.890 6.732 1.00 95.38 545 VAL A CA 1
ATOM 4178 C C . VAL A 1 545 ? 0.441 33.629 8.032 1.00 95.38 545 VAL A C 1
ATOM 4180 O O . VAL A 1 545 ? 1.396 32.854 8.034 1.00 95.38 545 VAL A O 1
ATOM 4183 N N . ALA A 1 546 ? -0.027 34.176 9.160 1.00 91.75 546 ALA A N 1
ATOM 4184 C CA . ALA A 1 546 ? 0.501 33.915 10.505 1.00 91.75 546 ALA A CA 1
ATOM 4185 C C . ALA A 1 546 ? 0.117 32.536 11.100 1.00 91.75 546 ALA A C 1
ATOM 4187 O O . ALA A 1 546 ? 0.645 32.155 12.137 1.00 91.75 546 ALA A O 1
ATOM 4188 N N . GLN A 1 547 ? -0.805 31.796 10.472 1.00 92.88 547 GLN A N 1
ATOM 4189 C CA . GLN A 1 547 ? -1.261 30.457 10.889 1.00 92.88 547 GLN A CA 1
ATOM 4190 C C . GLN A 1 547 ? -0.726 29.337 9.978 1.00 92.88 547 GLN A C 1
ATOM 4192 O O . GLN A 1 547 ? -1.100 28.176 10.138 1.00 92.88 547 GLN A O 1
ATOM 4197 N N . ILE A 1 548 ? 0.133 29.667 9.008 1.00 93.25 548 ILE A N 1
ATOM 4198 C CA . ILE A 1 548 ? 0.854 28.669 8.214 1.00 93.25 548 ILE A CA 1
ATOM 4199 C C . ILE A 1 548 ? 1.865 27.992 9.141 1.00 93.25 548 ILE A C 1
ATOM 4201 O O . ILE A 1 548 ? 2.775 28.658 9.631 1.00 93.25 548 ILE A O 1
ATOM 4205 N N . ALA A 1 549 ? 1.698 26.691 9.375 1.00 87.12 549 ALA A N 1
ATOM 4206 C CA . ALA A 1 549 ? 2.610 25.894 10.185 1.00 87.12 549 ALA A CA 1
ATOM 4207 C C . ALA A 1 549 ? 3.798 25.379 9.357 1.00 87.12 549 ALA A C 1
ATOM 4209 O O . ALA A 1 549 ? 3.633 24.993 8.198 1.00 87.12 549 ALA A O 1
ATOM 4210 N N . ASP A 1 550 ? 4.971 25.326 9.990 1.00 84.19 550 ASP A N 1
ATOM 4211 C CA . ASP A 1 550 ? 6.219 24.800 9.411 1.00 84.19 550 ASP A CA 1
ATOM 4212 C C . ASP A 1 550 ? 6.415 23.294 9.701 1.00 84.19 550 ASP A C 1
ATOM 4214 O O . ASP A 1 550 ? 7.413 22.697 9.299 1.00 84.19 550 ASP A O 1
ATOM 4218 N N . ARG A 1 551 ? 5.472 22.669 10.422 1.00 79.56 551 ARG A N 1
ATOM 4219 C CA . ARG A 1 551 ? 5.425 21.238 10.779 1.00 79.56 551 ARG A CA 1
ATOM 4220 C C . ARG A 1 551 ? 3.972 20.733 10.800 1.00 79.56 551 ARG A C 1
ATOM 4222 O O . ARG A 1 551 ? 3.054 21.556 10.746 1.00 79.56 551 ARG A O 1
ATOM 4229 N N . GLN A 1 552 ? 3.766 19.411 10.845 1.00 73.00 552 GLN A N 1
ATOM 4230 C CA . GLN A 1 552 ? 2.463 18.737 10.655 1.00 73.00 552 GLN A CA 1
ATOM 4231 C C . GLN A 1 552 ? 2.042 17.823 11.815 1.00 73.00 552 GLN A C 1
ATOM 4233 O O . GLN A 1 552 ? 2.924 17.202 12.433 1.00 73.00 552 GLN A O 1
#

Sequence (552 aa):
MSLLALKDLFARHRARATGLWRLGQEPGRTVFMEAGDIVFASSTHPLDRLTHLLVERGKITQAQLDYALTNLNPGMSIGKNLIEMGFITQRDLLDVARAQVERVVWASIATPEVVPAFEAKELDATTVRLPFDTPAMLLASVLNLQDRERVLEELGPLNQVVVLEGRRHQELALPADLVRLPGLLDGSRTLLELSREASVEPFRLGAFILFLREVGWARLLELPPLDRRALERALDPAEPALTPALPEPPPVAQPSLFAEIHASQRPTTNLEHLSEALDELGPDDELDDIPQTVPMPPDPEPEPALPIHHEASGSTEFQEPPPPAESGPEPPSRRRPLILLGLLVLALVGAIWFGLRQAARSRRATPAPPANLEPVAPAAKPLPSAPEPAKPAPALEPEKKVEAEAPRTPTLNPDPAPAPIPAPISAQKPGPAPTPSRADRLQTILKGDLSQALAQGALQRKALQGRWTLRLEIACQGATLQHAAELLKGQDPDLFLVPMTLRDGRTCYQVFLGSFGSEAAAREAARRLPPLFHAEGNRPKPFRVAQIADRQ

Radius of gyration: 44.92 Å; chains: 1; bounding box: 106×109×161 Å